Protein AF-0000000071819256 (afdb_homodimer)

Secondary structure (DSSP, 8-state):
--HHHHHHHHHHHHHHHHHHHHHHHHHHHHTTTT--HHHHHHHHT--HHHHHHH-SSHHHHHHHHHHHHHHHHHHHHH--TT--HHHHHHHHHHHHH----TTSHHHHHHHHHHHHHHHHHHGGGT-HHHHHHHHHHHHHHHHHHHHHHHHHHHTTSB-S--HHHHHHHHHHHHHHHHHHHHH-S---HHHHHHHHHHHHHHHTB-/--HHHHHHHHHHHHHHHHHHHHHHHHHHHHTTTT--HHHHHHHHT--HHHHHHH-SSHHHHHHHHHHHHHHHHHHHHH--TT--HHHHHHHHHHHHH----TTSTHHHHHHHHHHHHHHHHHGGGT-HHHHHHHHHHHHHHHHHHHHHHHHHHHTTSB-S--HHHHHHHHHHHHHHHHHHHHH-S---HHHHHHHHHHHHHHHTB-

Sequence (412 aa):
MTYFSDSADSDRHQTQQAILEATHQILLESGYNGISISQIADRVGISKSVIYHYYDDKESLLAEFLDVAHERFLEQIFGQEETTPRDELEHFLTLFITIPPVGCESETELTQLAKTYVELRTQSISNPDYRAIFTDSEEDIKRRLTETIEAGIDQGEFKPVNPERTSEHIITFVDGVLFRQATTESIDSELLHSEIQEHLADRIYRMTYFSDSADSDRHQTQQAILEATHQILLESGYNGISISQIADRVGISKSVIYHYYDDKESLLAEFLDVAHERFLEQIFGQEETTPRDELEHFLTLFITIPPVGCESETELTQLAKTYVELRTQSISNPDYRAIFTDSEEDIKRRLTETIEAGIDQGEFKPVNPERTSEHIITFVDGVLFRQATTESIDSELLHSEIQEHLADRIYR

Solvent-accessible surface area (backbone atoms only — not comparable to full-atom values): 21592 Å² total; per-residue (Å²): 127,68,71,63,53,56,52,47,50,47,48,49,48,48,51,50,49,44,50,45,51,37,46,53,53,41,33,60,72,48,25,73,90,56,54,49,64,64,60,37,19,60,70,65,70,50,54,58,67,59,52,49,73,76,23,91,44,71,64,56,45,50,50,52,42,50,53,52,51,49,53,52,51,49,41,68,41,69,57,56,79,92,60,51,41,65,51,35,52,49,47,49,48,41,72,68,59,60,59,45,65,100,75,51,80,61,27,56,52,50,48,35,46,33,33,34,49,50,53,56,45,54,47,14,58,82,29,67,69,51,17,52,51,50,24,50,51,50,51,51,51,38,51,54,45,21,51,34,44,46,49,18,32,75,71,59,51,26,42,91,60,61,35,63,61,52,28,52,50,52,52,29,34,51,46,7,47,35,51,45,61,32,26,33,79,69,74,51,62,66,59,49,50,51,48,51,51,49,49,40,53,73,61,34,42,100,128,68,72,62,54,55,51,48,51,46,47,49,48,50,52,51,50,43,50,46,52,37,46,52,52,40,32,60,72,47,25,72,90,58,54,49,65,64,58,37,19,59,70,64,69,51,54,57,67,59,52,48,73,76,24,91,43,71,66,56,45,50,49,50,42,50,52,52,52,49,51,52,51,50,40,68,43,70,58,56,79,93,61,51,41,64,50,37,54,50,46,50,47,42,72,67,58,60,57,43,65,98,77,51,81,58,31,56,52,52,47,34,48,31,34,35,49,49,54,56,46,55,47,14,59,84,29,66,68,50,17,51,52,48,23,51,50,50,52,51,49,39,51,51,43,21,51,34,44,48,49,17,32,75,73,58,52,26,42,92,60,61,34,63,60,52,28,50,48,50,52,29,35,50,47,7,48,34,50,44,60,31,25,33,79,67,75,51,59,66,60,50,52,50,50,51,52,49,49,40,53,73,62,34,42,100

pLDDT: mean 83.54, std 14.22, range [31.22, 97.12]

Radius of gyration: 23.97 Å; Cα contacts (8 Å, |Δi|>4): 417; chains: 2; bounding box: 91×55×45 Å

Structure (mmCIF, N/CA/C/O backbone):
data_AF-0000000071819256-model_v1
#
loop_
_entity.id
_entity.type
_entity.pdbx_description
1 polymer 'TetR family transcription regulator'
#
loop_
_atom_site.group_PDB
_atom_site.id
_atom_site.type_symbol
_atom_site.label_atom_id
_atom_site.label_alt_id
_atom_site.label_comp_id
_atom_site.label_asym_id
_atom_site.label_entity_id
_atom_site.label_seq_id
_atom_site.pdbx_PDB_ins_code
_atom_site.Cartn_x
_atom_site.Cartn_y
_atom_site.Cartn_z
_atom_site.occupancy
_atom_site.B_iso_or_equiv
_atom_site.auth_seq_id
_atom_site.auth_comp_id
_atom_site.auth_asym_id
_atom_site.auth_atom_id
_atom_site.pdbx_PDB_model_num
ATOM 1 N N . MET A 1 1 ? 48.938 20.531 -6.504 1 31.22 1 MET A N 1
ATOM 2 C CA . MET A 1 1 ? 47.656 21.125 -6.207 1 31.22 1 MET A CA 1
ATOM 3 C C . MET A 1 1 ? 46.531 20.109 -6.363 1 31.22 1 MET A C 1
ATOM 5 O O . MET A 1 1 ? 45.344 20.453 -6.27 1 31.22 1 MET A O 1
ATOM 9 N N . THR A 1 2 ? 46.656 19.188 -7.176 1 42 2 THR A N 1
ATOM 10 C CA . THR A 1 2 ? 45.719 18.172 -7.617 1 42 2 THR A CA 1
ATOM 11 C C . THR A 1 2 ? 45.406 17.203 -6.477 1 42 2 THR A C 1
ATOM 13 O O . THR A 1 2 ? 44.438 16.453 -6.559 1 42 2 THR A O 1
ATOM 16 N N . TYR A 1 3 ? 46.25 16.922 -5.664 1 43.75 3 TYR A N 1
ATOM 17 C CA . TYR 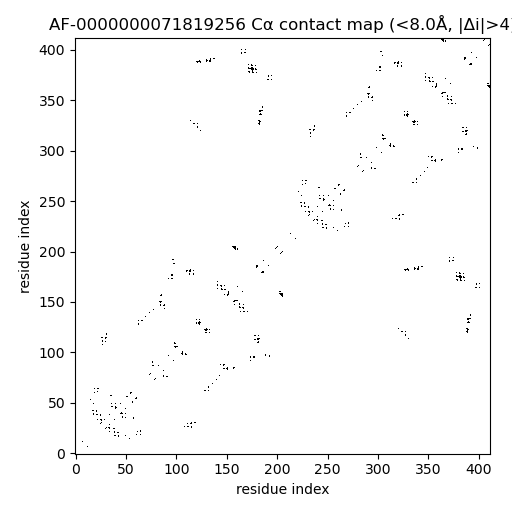A 1 3 ? 46.156 15.969 -4.566 1 43.75 3 TYR A CA 1
ATOM 18 C C . TYR A 1 3 ? 45.125 16.406 -3.543 1 43.75 3 TYR A C 1
ATOM 20 O O . TYR A 1 3 ? 44.719 15.617 -2.684 1 43.75 3 TYR A O 1
ATOM 28 N N . PHE A 1 4 ? 44.844 17.672 -3.258 1 42.81 4 PHE A N 1
ATOM 29 C CA . PHE A 1 4 ? 43.875 18.25 -2.334 1 42.81 4 PHE A CA 1
ATOM 30 C C . PHE A 1 4 ? 42.469 18.016 -2.828 1 42.81 4 PHE A C 1
ATOM 32 O O . PHE A 1 4 ? 41.5 18.078 -2.047 1 42.81 4 PHE A O 1
ATOM 39 N N . SER A 1 5 ? 42.281 17.859 -4.176 1 49.28 5 SER A N 1
ATOM 40 C CA . SER A 1 5 ? 41 17.656 -4.809 1 49.28 5 SER A CA 1
ATOM 41 C C . SER A 1 5 ? 40.406 16.297 -4.457 1 49.28 5 SER A C 1
ATOM 43 O O . SER A 1 5 ? 39.219 16.172 -4.215 1 49.28 5 SER A O 1
ATOM 45 N N . ASP A 1 6 ? 41.281 15.289 -4.434 1 51.25 6 ASP A N 1
ATOM 46 C CA . ASP A 1 6 ? 40.906 13.914 -4.129 1 51.25 6 ASP A CA 1
ATOM 47 C C . ASP A 1 6 ? 40.438 13.781 -2.684 1 51.25 6 ASP A C 1
ATOM 49 O O . ASP A 1 6 ? 39.5 13.047 -2.404 1 51.25 6 ASP A O 1
ATOM 53 N N . SER A 1 7 ? 41.156 14.461 -1.787 1 53.84 7 SER A N 1
ATOM 54 C CA . SER A 1 7 ? 40.812 14.391 -0.372 1 53.84 7 SER A CA 1
ATOM 55 C C . SER A 1 7 ? 39.469 15.07 -0.098 1 53.84 7 SER A C 1
ATOM 57 O O . SER A 1 7 ? 38.656 14.562 0.681 1 53.84 7 SER A O 1
ATOM 59 N N . ALA A 1 8 ? 39.312 16.172 -0.807 1 54.34 8 ALA A N 1
ATOM 60 C CA . ALA A 1 8 ? 38.062 16.906 -0.641 1 54.34 8 ALA A CA 1
ATOM 61 C C . ALA A 1 8 ? 36.906 16.094 -1.173 1 54.34 8 ALA A C 1
ATOM 63 O O . ALA A 1 8 ? 35.812 16.062 -0.567 1 54.34 8 ALA A O 1
ATOM 64 N N . ASP A 1 9 ? 37.25 15.555 -2.318 1 67.44 9 ASP A N 1
ATOM 65 C CA . ASP A 1 9 ? 36.219 14.695 -2.896 1 67.44 9 ASP A CA 1
ATOM 66 C C . ASP A 1 9 ? 35.938 13.5 -1.99 1 67.44 9 ASP A C 1
ATOM 68 O O . ASP A 1 9 ? 34.781 13.117 -1.813 1 67.44 9 ASP A O 1
ATOM 72 N N . SER A 1 10 ? 37.031 13.055 -1.428 1 71.38 10 SER A N 1
ATOM 73 C CA . SER A 1 10 ? 36.906 11.938 -0.51 1 71.38 10 SER A CA 1
ATOM 74 C C . SER A 1 10 ? 36.156 12.352 0.763 1 71.38 10 SER A C 1
ATOM 76 O O . SER A 1 10 ? 35.281 11.641 1.242 1 71.38 10 SER A O 1
ATOM 78 N N . ASP A 1 11 ? 36.531 13.531 1.216 1 73.38 11 ASP A N 1
ATOM 79 C CA . ASP A 1 11 ? 35.875 14.047 2.41 1 73.38 11 ASP A CA 1
ATOM 80 C C . ASP A 1 11 ? 34.406 14.328 2.146 1 73.38 11 ASP A C 1
ATOM 82 O O . ASP A 1 11 ? 33.562 14.07 2.998 1 73.38 11 ASP A O 1
ATOM 86 N N . ARG A 1 12 ? 34.25 14.891 0.971 1 81.69 12 ARG A N 1
ATOM 87 C CA . ARG A 1 12 ? 32.875 15.18 0.595 1 81.69 12 ARG A CA 1
ATOM 88 C C . ARG A 1 12 ? 32.062 13.898 0.532 1 81.69 12 ARG A C 1
ATOM 90 O O . ARG A 1 12 ? 30.922 13.859 1.008 1 81.69 12 ARG A O 1
ATOM 97 N N . HIS A 1 13 ? 32.719 12.969 0.005 1 85 13 HIS A N 1
ATOM 98 C CA . HIS A 1 13 ? 32.031 11.688 -0.121 1 85 13 HIS A CA 1
ATOM 99 C C . HIS A 1 13 ? 31.781 11.055 1.246 1 85 13 HIS A C 1
ATOM 101 O O . HIS A 1 13 ? 30.719 10.477 1.479 1 85 13 HIS A O 1
ATOM 107 N N . GLN A 1 14 ? 32.625 11.242 2.125 1 88.81 14 GLN A N 1
ATOM 108 C CA . GLN A 1 14 ? 32.5 10.688 3.467 1 88.81 14 GLN A CA 1
ATOM 109 C C . GLN A 1 14 ? 31.375 11.391 4.234 1 88.81 14 GLN A C 1
ATOM 111 O O . GLN A 1 14 ? 30.609 10.742 4.949 1 88.81 14 GLN A O 1
ATOM 116 N N . THR A 1 15 ? 31.359 12.719 4.09 1 91.81 15 THR A N 1
ATOM 117 C CA . THR A 1 15 ? 30.312 13.484 4.766 1 91.81 15 THR A CA 1
ATOM 118 C C . THR A 1 15 ? 28.938 13.117 4.211 1 91.81 15 THR A C 1
ATOM 120 O O . THR A 1 15 ? 27.984 12.945 4.969 1 91.81 15 THR A O 1
ATOM 123 N N . GLN A 1 16 ? 28.922 13 2.953 1 92.81 16 GLN A N 1
ATOM 124 C CA . GLN A 1 16 ? 27.672 12.625 2.307 1 92.81 16 GLN A CA 1
ATOM 125 C C . GLN A 1 16 ? 27.188 11.258 2.777 1 92.81 16 GLN A C 1
ATOM 127 O O . GLN A 1 16 ? 26 11.07 3.053 1 92.81 16 GLN A O 1
ATOM 132 N N . GLN A 1 17 ? 28.094 10.352 2.867 1 92.62 17 GLN A N 1
ATOM 133 C CA . GLN A 1 17 ? 27.766 9.016 3.348 1 92.62 17 GLN A CA 1
ATOM 134 C C . GLN A 1 17 ? 27.297 9.055 4.797 1 92.62 17 GLN A C 1
ATOM 136 O O . GLN A 1 17 ? 26.359 8.344 5.168 1 92.62 17 GLN A O 1
ATOM 141 N N . ALA A 1 18 ? 27.922 9.852 5.562 1 94.38 18 ALA A N 1
ATOM 142 C CA . ALA A 1 18 ? 27.531 9.992 6.961 1 94.38 18 ALA A CA 1
ATOM 143 C C . ALA A 1 18 ? 26.109 10.555 7.082 1 94.38 18 ALA A C 1
ATOM 145 O O . ALA A 1 18 ? 25.344 10.133 7.941 1 94.38 18 ALA A O 1
ATOM 146 N N . ILE A 1 19 ? 25.812 11.461 6.227 1 95.56 19 ILE A N 1
ATOM 147 C CA . ILE A 1 19 ? 24.484 12.078 6.215 1 95.56 19 ILE A CA 1
ATOM 148 C C . ILE A 1 19 ? 23.438 11.023 5.863 1 95.56 19 ILE A C 1
ATOM 150 O O . ILE A 1 19 ? 22.406 10.914 6.535 1 95.56 19 ILE A O 1
ATOM 154 N N . LEU A 1 20 ? 23.734 10.242 4.906 1 93.88 20 LEU A N 1
ATOM 155 C CA . LEU A 1 20 ? 22.781 9.227 4.457 1 93.88 20 LEU A CA 1
ATOM 156 C C . LEU A 1 20 ? 22.609 8.148 5.516 1 93.88 20 LEU A C 1
ATOM 158 O O . LEU A 1 20 ? 21.5 7.66 5.734 1 93.88 20 LEU A O 1
ATOM 162 N N . GLU A 1 21 ? 23.641 7.781 6.172 1 92.5 21 GLU A N 1
ATOM 163 C CA . GLU A 1 21 ? 23.562 6.785 7.238 1 92.5 21 GLU A CA 1
ATOM 164 C C . GLU A 1 21 ? 22.75 7.305 8.414 1 92.5 21 GLU A C 1
ATOM 166 O O . GLU A 1 21 ? 21.938 6.574 8.984 1 92.5 21 GLU A O 1
ATOM 171 N N . ALA A 1 22 ? 23 8.531 8.742 1 94.44 22 ALA A N 1
ATOM 172 C CA . ALA A 1 22 ? 22.203 9.156 9.812 1 94.44 22 ALA A CA 1
ATOM 173 C C . ALA A 1 22 ? 20.734 9.227 9.438 1 94.44 22 ALA A C 1
ATOM 175 O O . ALA A 1 22 ? 19.859 9.008 10.281 1 94.44 22 ALA A O 1
ATOM 176 N N . THR A 1 23 ? 20.469 9.562 8.227 1 92.94 23 THR A N 1
ATOM 177 C CA . THR A 1 23 ? 19.094 9.602 7.727 1 92.94 23 THR A CA 1
ATOM 178 C C . THR A 1 23 ? 18.422 8.25 7.895 1 92.94 23 THR A C 1
ATOM 180 O O . THR A 1 23 ? 17.297 8.172 8.391 1 92.94 23 THR A O 1
ATOM 183 N N . HIS A 1 24 ? 19.125 7.25 7.551 1 87.75 24 HIS A N 1
ATOM 184 C CA . HIS A 1 24 ? 18.625 5.891 7.695 1 87.75 24 HIS A CA 1
ATOM 185 C C . HIS A 1 24 ? 18.25 5.594 9.148 1 87.75 24 HIS A C 1
ATOM 187 O O . HIS A 1 24 ? 17.156 5.102 9.422 1 87.75 24 HIS A O 1
ATOM 193 N N . GLN A 1 25 ? 19.109 5.883 10.016 1 88.38 25 GLN A N 1
ATOM 194 C CA . GLN A 1 25 ? 18.922 5.59 11.438 1 88.38 25 GLN A CA 1
ATOM 195 C C . GLN A 1 25 ? 17.734 6.379 12 1 88.38 25 GLN A C 1
ATOM 197 O O . GLN A 1 25 ? 16.922 5.832 12.75 1 88.38 25 GLN A O 1
ATOM 202 N N . ILE A 1 26 ? 17.672 7.598 11.656 1 90.5 26 ILE A N 1
ATOM 203 C CA . ILE A 1 26 ? 16.625 8.453 12.188 1 90.5 26 ILE A CA 1
ATOM 204 C C . ILE A 1 26 ? 15.266 7.992 11.656 1 90.5 26 ILE A C 1
ATOM 206 O O . ILE A 1 26 ? 14.281 7.961 12.391 1 90.5 26 ILE A O 1
ATOM 210 N N . LEU A 1 27 ? 15.211 7.602 10.406 1 86.38 27 LEU A N 1
ATOM 211 C CA . LEU A 1 27 ? 13.969 7.102 9.828 1 86.38 27 LEU A CA 1
ATOM 212 C C . LEU A 1 27 ? 13.516 5.828 10.531 1 86.38 27 LEU A C 1
ATOM 214 O O . LEU A 1 27 ? 12.312 5.633 10.758 1 86.38 27 LEU A O 1
ATOM 218 N N . LEU A 1 28 ? 14.477 5.031 10.914 1 81.06 28 LEU A N 1
ATOM 219 C CA . LEU A 1 28 ? 14.156 3.801 11.633 1 81.06 28 LEU A CA 1
ATOM 220 C C . LEU A 1 28 ? 13.648 4.105 13.039 1 81.06 28 LEU A C 1
ATOM 222 O O . LEU A 1 28 ? 12.797 3.387 13.562 1 81.06 28 LEU A O 1
ATOM 226 N N . GLU A 1 29 ? 14.188 5.191 13.555 1 83.62 29 GLU A N 1
ATOM 227 C CA . GLU A 1 29 ? 13.875 5.523 14.945 1 83.62 29 GLU A CA 1
ATOM 228 C C . GLU A 1 29 ? 12.594 6.344 15.047 1 83.62 29 GLU A C 1
ATOM 230 O O . GLU A 1 29 ? 11.773 6.117 15.93 1 83.62 29 GLU A O 1
ATOM 235 N N . SER A 1 30 ? 12.445 7.348 14.094 1 83.31 30 SER A N 1
ATOM 236 C CA . SER A 1 30 ? 11.406 8.352 14.297 1 83.31 30 SER A CA 1
ATOM 237 C C . SER A 1 30 ? 10.422 8.375 13.141 1 83.31 30 SER A C 1
ATOM 239 O O . SER A 1 30 ? 9.391 9.047 13.203 1 83.31 30 SER A O 1
ATOM 241 N N . GLY A 1 31 ? 10.727 7.609 12.133 1 81.56 31 GLY A N 1
ATOM 242 C CA . GLY A 1 31 ? 9.836 7.59 10.984 1 81.56 31 GLY A CA 1
ATOM 243 C C . GLY A 1 31 ? 9.945 8.828 10.117 1 81.56 31 GLY A C 1
ATOM 244 O O . GLY A 1 31 ? 10.82 9.664 10.336 1 81.56 31 GLY A O 1
ATOM 245 N N . TYR A 1 32 ? 9.086 8.922 9.102 1 83.25 32 TYR A N 1
ATOM 246 C CA . TYR A 1 32 ? 9.125 10 8.117 1 83.25 32 TYR A CA 1
ATOM 247 C C . TYR A 1 32 ? 8.703 11.32 8.734 1 83.25 32 TYR A C 1
ATOM 249 O O . TYR A 1 32 ? 9.297 12.367 8.461 1 83.25 32 TYR A O 1
ATOM 257 N N . ASN A 1 33 ? 7.656 11.219 9.508 1 80.06 33 ASN A N 1
ATOM 258 C CA . ASN A 1 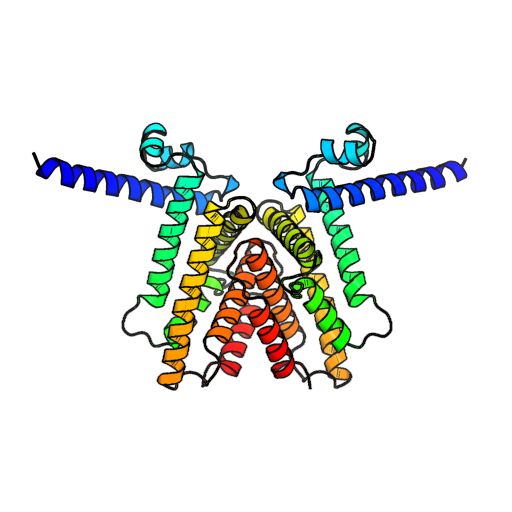33 ? 7.125 12.445 10.086 1 80.06 33 ASN A CA 1
ATOM 259 C C . ASN A 1 33 ? 8.039 12.984 11.18 1 80.06 33 ASN A C 1
ATOM 261 O O . ASN A 1 33 ? 7.969 14.164 11.531 1 80.06 33 ASN A O 1
ATOM 265 N N . GLY A 1 34 ? 8.945 12.203 11.633 1 84 34 GLY A N 1
ATOM 266 C CA . GLY A 1 34 ? 9.773 12.578 12.766 1 84 34 GLY A CA 1
ATOM 267 C C . GLY A 1 34 ? 11.164 13.039 12.367 1 84 34 GLY A C 1
ATOM 268 O O . GLY A 1 34 ? 11.938 13.508 13.203 1 84 34 GLY A O 1
ATOM 269 N N . ILE A 1 35 ? 11.406 12.922 11.117 1 89.81 35 ILE A N 1
ATOM 270 C CA . ILE A 1 35 ? 12.766 13.227 10.703 1 89.81 35 ILE A CA 1
ATOM 271 C C . ILE A 1 35 ? 12.875 14.711 10.359 1 89.81 35 ILE A C 1
ATOM 273 O O . ILE A 1 35 ? 11.945 15.305 9.812 1 89.81 35 ILE A O 1
ATOM 277 N N . SER A 1 36 ? 14.055 15.344 10.734 1 93.75 36 SER A N 1
ATOM 278 C CA . SER A 1 36 ? 14.352 16.734 10.391 1 93.75 36 SER A CA 1
ATOM 279 C C . SER A 1 36 ? 15.82 16.906 10.047 1 93.75 36 SER A C 1
ATOM 281 O O . SER A 1 36 ? 16.672 16.109 10.438 1 93.75 36 SER A O 1
ATOM 283 N N . ILE A 1 37 ? 16.047 17.984 9.336 1 95.06 37 ILE A N 1
ATOM 284 C CA . ILE A 1 37 ? 17.422 18.328 8.977 1 95.06 37 ILE A CA 1
ATOM 285 C C . ILE A 1 37 ? 18.234 18.562 10.242 1 95.06 37 ILE A C 1
ATOM 287 O O . ILE A 1 37 ? 19.406 18.156 10.312 1 95.06 37 ILE A O 1
ATOM 291 N N . SER A 1 38 ? 17.609 19.156 11.219 1 95.5 38 SER A N 1
ATOM 292 C CA . SER A 1 38 ? 18.297 19.422 12.477 1 95.5 38 SER A CA 1
ATOM 293 C C . SER A 1 38 ? 18.734 18.141 13.164 1 95.5 38 SER A C 1
ATOM 295 O O . SER A 1 38 ? 19.859 18.031 13.648 1 95.5 38 SER A O 1
ATOM 297 N N . GLN A 1 39 ? 17.906 17.188 13.242 1 95.44 39 GLN A N 1
ATOM 298 C CA . GLN A 1 39 ? 18.219 15.898 13.852 1 95.44 39 GLN A CA 1
ATOM 299 C C . GLN A 1 39 ? 19.375 15.219 13.125 1 95.44 39 GLN A C 1
ATOM 301 O O . GLN A 1 39 ? 20.266 14.641 13.766 1 95.44 39 GLN A O 1
ATOM 306 N N . ILE A 1 40 ? 19.328 15.266 11.797 1 96.19 40 ILE A N 1
ATOM 307 C CA . ILE A 1 40 ? 20.359 14.633 10.992 1 96.19 40 ILE A CA 1
ATOM 308 C C . ILE A 1 40 ? 21.703 15.328 11.234 1 96.19 40 ILE A C 1
ATOM 310 O O . ILE A 1 40 ? 22.719 14.664 11.461 1 96.19 40 ILE A O 1
ATOM 314 N N . ALA A 1 41 ? 21.688 16.656 11.195 1 96.94 41 ALA A N 1
ATOM 315 C CA . ALA A 1 41 ? 22.891 17.438 11.438 1 96.94 41 ALA A CA 1
ATOM 316 C C . ALA A 1 41 ? 23.5 17.094 12.797 1 96.94 41 ALA A C 1
ATOM 318 O O . ALA A 1 41 ? 24.703 16.859 12.906 1 96.94 41 ALA A O 1
ATOM 319 N N . ASP A 1 42 ? 22.688 17 13.805 1 96.81 42 ASP A N 1
ATOM 320 C CA . ASP A 1 42 ? 23.125 16.688 15.164 1 96.81 42 ASP A CA 1
ATOM 321 C C . ASP A 1 42 ? 23.734 15.297 15.234 1 96.81 42 ASP A C 1
ATOM 323 O O . ASP A 1 42 ? 24.766 15.102 15.883 1 96.81 42 ASP A O 1
ATOM 327 N N . ARG A 1 43 ? 23.125 14.398 14.602 1 95.38 43 ARG A N 1
ATOM 328 C CA . ARG A 1 43 ? 23.594 13.016 14.641 1 95.38 43 ARG A CA 1
ATOM 329 C C . ARG A 1 43 ? 24.969 12.891 13.984 1 95.38 43 ARG A C 1
ATOM 331 O O . ARG A 1 43 ? 25.797 12.109 14.438 1 95.38 43 ARG A O 1
ATOM 338 N N . VAL A 1 44 ? 25.172 13.57 12.906 1 95.75 44 VAL A N 1
ATOM 339 C CA . VAL A 1 44 ? 26.438 13.5 12.164 1 95.75 44 VAL A CA 1
ATOM 340 C C . VAL A 1 44 ? 27.484 14.359 12.867 1 95.75 44 VAL A C 1
ATOM 342 O O . VAL A 1 44 ? 28.688 14.102 12.734 1 95.75 44 VAL A O 1
ATOM 345 N N . GLY A 1 45 ? 27.047 15.375 13.586 1 96.69 45 GLY A N 1
ATOM 346 C CA . GLY A 1 45 ? 27.969 16.297 14.234 1 96.69 45 GLY A CA 1
ATOM 347 C C . GLY A 1 45 ? 28.391 17.453 13.336 1 96.69 45 GLY A C 1
ATOM 348 O O . GLY A 1 45 ? 29.547 17.859 13.352 1 96.69 45 GLY A O 1
ATOM 349 N N . ILE A 1 46 ? 27.469 17.906 12.523 1 96.12 46 ILE A N 1
ATOM 350 C CA . ILE A 1 46 ? 27.734 19.016 11.625 1 96.12 46 ILE A CA 1
ATOM 351 C C . ILE A 1 46 ? 26.609 20.047 11.75 1 96.12 46 ILE A C 1
ATOM 353 O O . ILE A 1 46 ? 25.625 19.828 12.453 1 96.12 46 ILE A O 1
ATOM 357 N N . SER A 1 47 ? 26.797 21.188 11.125 1 95.25 47 SER A N 1
ATOM 358 C CA . SER A 1 47 ? 25.766 22.219 11.133 1 95.25 47 SER A CA 1
ATOM 359 C C . SER A 1 47 ? 24.719 21.969 10.055 1 95.25 47 SER A C 1
ATOM 361 O O . SER A 1 47 ? 25 21.281 9.062 1 95.25 47 SER A O 1
ATOM 363 N N . LYS A 1 48 ? 23.562 22.562 10.188 1 95.5 48 LYS A N 1
ATOM 364 C CA . LYS A 1 48 ? 22.516 22.484 9.172 1 95.5 48 LYS A CA 1
ATOM 365 C C . LYS A 1 48 ? 23 23.062 7.844 1 95.5 48 LYS A C 1
ATOM 367 O O . LYS A 1 48 ? 22.641 22.562 6.777 1 95.5 48 LYS A O 1
ATOM 372 N N . SER A 1 49 ? 23.844 24.094 7.973 1 94.81 49 SER A N 1
ATOM 373 C CA . SER A 1 49 ? 24.328 24.766 6.773 1 94.81 49 SER A CA 1
ATOM 374 C C . SER A 1 49 ? 25.141 23.828 5.898 1 94.81 49 SER A C 1
ATOM 376 O O . SER A 1 49 ? 25.094 23.922 4.668 1 94.81 49 SER A O 1
ATOM 378 N N . VAL A 1 50 ? 25.844 23.016 6.504 1 94.44 50 VAL A N 1
ATOM 379 C CA . VAL A 1 50 ? 26.656 22.047 5.766 1 94.44 50 VAL A CA 1
ATOM 380 C C . VAL A 1 50 ? 25.75 21.078 5.012 1 94.44 50 VAL A C 1
ATOM 382 O O . VAL A 1 50 ? 26.031 20.734 3.863 1 94.44 50 VAL A O 1
ATOM 385 N N . ILE A 1 51 ? 24.609 20.594 5.68 1 95.19 51 ILE A N 1
ATOM 386 C CA . ILE A 1 51 ? 23.688 19.688 5.012 1 95.19 51 ILE A CA 1
ATOM 387 C C . ILE A 1 51 ? 23.094 20.375 3.783 1 95.19 51 ILE A C 1
ATOM 389 O O . ILE A 1 51 ? 22.938 19.75 2.73 1 95.19 51 ILE A O 1
ATOM 393 N N . TYR A 1 52 ? 22.953 21.672 3.922 1 94.44 52 TYR A N 1
ATOM 394 C CA . TYR A 1 52 ? 22.312 22.422 2.842 1 94.44 52 TYR A CA 1
ATOM 395 C C . TYR A 1 52 ? 23.297 22.672 1.704 1 94.44 52 TYR A C 1
ATOM 397 O O . TYR A 1 52 ? 22.891 23.031 0.598 1 94.44 52 TYR A O 1
ATOM 405 N N . HIS A 1 53 ? 24.578 22.5 1.969 1 94.06 53 HIS A N 1
ATOM 406 C CA . HIS A 1 53 ? 25.562 22.516 0.892 1 94.06 53 HIS A CA 1
ATOM 407 C C . HIS A 1 53 ? 25.406 21.297 -0.016 1 94.06 53 HIS A C 1
ATOM 409 O O . HIS A 1 53 ? 25.75 21.344 -1.2 1 94.06 53 HIS A O 1
ATOM 415 N N . TYR A 1 54 ? 24.859 20.281 0.601 1 93 54 TYR A N 1
ATOM 416 C CA . TYR A 1 54 ? 24.703 19.031 -0.145 1 93 54 TYR A CA 1
ATOM 417 C C . TYR A 1 54 ? 23.297 18.906 -0.715 1 93 54 TYR A C 1
ATOM 419 O O . TYR A 1 54 ? 23.109 18.344 -1.797 1 93 54 TYR A O 1
ATOM 427 N N . TYR A 1 55 ? 22.328 19.344 0.063 1 95.06 55 TYR A N 1
ATOM 428 C CA . TYR A 1 55 ? 20.922 19.156 -0.297 1 95.06 55 TYR A CA 1
ATOM 429 C C . TYR A 1 55 ? 20.141 20.453 -0.132 1 95.06 55 TYR A C 1
ATOM 431 O O . TYR A 1 55 ? 20.25 21.125 0.894 1 95.06 55 TYR A O 1
ATOM 439 N N . ASP A 1 56 ? 19.281 20.734 -1.1 1 92.31 56 ASP A N 1
ATOM 440 C CA . ASP A 1 56 ? 18.5 21.969 -1.079 1 92.31 56 ASP A CA 1
ATOM 441 C C . ASP A 1 56 ? 17.438 21.922 0.01 1 92.31 56 ASP A C 1
ATOM 443 O O . ASP A 1 56 ? 17.062 22.969 0.555 1 92.31 56 ASP A O 1
ATOM 447 N N . ASP A 1 57 ? 16.938 20.781 0.222 1 92.25 57 ASP A N 1
ATOM 448 C CA . ASP A 1 57 ? 15.859 20.609 1.189 1 92.25 57 ASP A CA 1
ATOM 449 C C . ASP A 1 57 ? 15.773 19.156 1.663 1 92.25 57 ASP A C 1
ATOM 451 O O . ASP A 1 57 ? 16.547 18.312 1.223 1 92.25 57 ASP A O 1
ATOM 455 N N . LYS A 1 58 ? 14.922 18.922 2.592 1 91.5 58 LYS A N 1
ATOM 456 C CA . LYS A 1 58 ? 14.727 17.594 3.168 1 91.5 58 LYS A CA 1
ATOM 457 C C . LYS A 1 58 ? 14.312 16.594 2.1 1 91.5 58 LYS A C 1
ATOM 459 O O . LYS A 1 58 ? 14.789 15.461 2.09 1 91.5 58 LYS A O 1
ATOM 464 N N . GLU A 1 59 ? 13.539 17.016 1.146 1 89.88 59 GLU A N 1
ATOM 465 C CA . GLU A 1 59 ? 13.016 16.125 0.109 1 89.88 59 GLU A CA 1
ATOM 466 C C . GLU A 1 59 ? 14.125 15.641 -0.82 1 89.88 59 GLU A C 1
ATOM 468 O O . GLU A 1 59 ? 14.156 14.469 -1.206 1 89.88 59 GLU A O 1
ATOM 473 N N . SER A 1 60 ? 15 16.562 -1.161 1 92.31 60 SER A N 1
ATOM 474 C CA . SER A 1 60 ? 16.109 16.188 -2.031 1 92.31 60 SER A CA 1
ATOM 475 C C . SER A 1 60 ? 17.031 15.188 -1.339 1 92.31 60 SER A C 1
ATOM 477 O O . SER A 1 60 ? 17.547 14.266 -1.976 1 92.31 60 SER A O 1
ATOM 479 N N . LEU A 1 61 ? 17.266 15.383 -0.033 1 94.12 61 LEU A N 1
ATOM 480 C CA . LEU A 1 61 ? 18.062 14.445 0.753 1 94.12 61 LEU A CA 1
ATOM 481 C C . LEU A 1 61 ? 17.391 13.078 0.808 1 94.12 61 LEU A C 1
ATOM 483 O O . LEU A 1 61 ? 18.031 12.055 0.57 1 94.12 61 LEU A O 1
ATOM 487 N N . LEU A 1 62 ? 16.094 13.078 1.053 1 91.75 62 LEU A N 1
ATOM 488 C CA . LEU A 1 62 ? 15.367 11.828 1.176 1 91.75 62 LEU A CA 1
ATOM 489 C C . LEU A 1 62 ? 15.281 11.109 -0.168 1 91.75 62 LEU A C 1
ATOM 491 O O . LEU A 1 62 ? 15.297 9.875 -0.223 1 91.75 62 LEU A O 1
ATOM 495 N N . ALA A 1 63 ? 15.227 11.852 -1.229 1 90.12 63 ALA A N 1
ATOM 496 C CA . ALA A 1 63 ? 15.242 11.258 -2.562 1 90.12 63 ALA A CA 1
ATOM 497 C C . ALA A 1 63 ? 16.547 10.508 -2.816 1 90.12 63 ALA A C 1
ATOM 499 O O . ALA A 1 63 ? 16.531 9.375 -3.301 1 90.12 63 ALA A O 1
ATOM 500 N N . GLU A 1 64 ? 17.609 11.164 -2.49 1 90.12 64 GLU A N 1
ATOM 501 C CA . GLU A 1 64 ? 18.891 10.5 -2.664 1 90.12 64 GLU A CA 1
ATOM 502 C C . GLU A 1 64 ? 19.016 9.281 -1.749 1 90.12 64 GLU A C 1
ATOM 504 O O . GLU A 1 64 ? 19.547 8.242 -2.152 1 90.12 64 GLU A O 1
ATOM 509 N N . PHE A 1 65 ? 18.531 9.461 -0.542 1 90.81 65 PHE A N 1
ATOM 510 C CA . PHE A 1 65 ? 18.531 8.344 0.389 1 90.81 65 PHE A CA 1
ATOM 511 C C . PHE A 1 65 ? 17.781 7.156 -0.202 1 90.81 65 PHE A C 1
ATOM 513 O O . PHE A 1 65 ? 18.25 6.023 -0.152 1 90.81 65 PHE A O 1
ATOM 520 N N . LEU A 1 66 ? 16.641 7.352 -0.771 1 87.19 66 LEU A N 1
ATOM 521 C CA . LEU A 1 66 ? 15.812 6.305 -1.365 1 87.19 66 LEU A CA 1
ATOM 522 C C . LEU A 1 66 ? 16.547 5.629 -2.521 1 87.19 66 LEU A C 1
ATOM 524 O O . LEU A 1 66 ? 16.484 4.406 -2.662 1 87.19 66 LEU A O 1
ATOM 528 N N . ASP A 1 67 ? 17.203 6.434 -3.299 1 85.94 67 ASP A N 1
ATOM 529 C CA . ASP A 1 67 ? 17.938 5.895 -4.438 1 85.94 67 ASP A CA 1
ATOM 530 C C . ASP A 1 67 ? 19.062 4.969 -3.975 1 85.94 67 ASP A C 1
ATOM 532 O O . ASP A 1 67 ? 19.203 3.861 -4.492 1 85.94 67 ASP A O 1
ATOM 536 N N . VAL A 1 68 ? 19.766 5.43 -2.986 1 85.06 68 VAL A N 1
ATOM 537 C CA . VAL A 1 68 ? 20.891 4.656 -2.465 1 85.06 68 VAL A CA 1
ATOM 538 C C . VAL A 1 68 ? 20.375 3.387 -1.792 1 85.06 68 VAL A C 1
ATOM 540 O O . VAL A 1 68 ? 20.938 2.305 -1.979 1 85.06 68 VAL A O 1
ATOM 543 N N . ALA A 1 69 ? 19.328 3.531 -1.006 1 82.38 69 ALA A N 1
ATOM 544 C CA . ALA A 1 69 ? 18.734 2.383 -0.33 1 82.38 69 ALA A CA 1
ATOM 545 C C . ALA A 1 69 ? 18.234 1.354 -1.338 1 82.38 69 ALA A C 1
ATOM 547 O O . ALA A 1 69 ? 18.406 0.149 -1.144 1 82.38 69 ALA A O 1
ATOM 548 N N . HIS A 1 70 ? 17.625 1.794 -2.395 1 82.31 70 HIS A N 1
ATOM 549 C CA . HIS A 1 70 ? 17.125 0.934 -3.463 1 82.31 70 HIS A CA 1
ATOM 550 C C . HIS A 1 70 ? 18.266 0.158 -4.121 1 82.31 70 HIS A C 1
ATOM 552 O O . HIS A 1 70 ? 18.156 -1.054 -4.32 1 82.31 70 HIS A O 1
ATOM 558 N N . GLU A 1 71 ? 19.281 0.876 -4.438 1 83 71 GLU A N 1
ATOM 559 C CA . GLU A 1 71 ? 20.422 0.238 -5.09 1 83 71 GLU A CA 1
ATOM 560 C C . GLU A 1 71 ? 21.047 -0.824 -4.191 1 83 71 GLU A C 1
ATOM 562 O O . GLU A 1 71 ? 21.422 -1.902 -4.66 1 83 71 GLU A O 1
ATOM 567 N N . ARG A 1 72 ? 21.172 -0.462 -2.973 1 79.44 72 ARG A N 1
ATOM 568 C CA . ARG A 1 72 ? 21.734 -1.412 -2.016 1 79.44 72 ARG A CA 1
ATOM 569 C C . ARG A 1 72 ? 20.844 -2.643 -1.885 1 79.44 72 ARG A C 1
ATOM 571 O O . ARG A 1 72 ? 21.344 -3.768 -1.795 1 79.44 72 ARG A O 1
ATOM 578 N N . PHE A 1 73 ? 19.609 -2.418 -1.841 1 75.56 73 PHE A N 1
ATOM 579 C CA . PHE A 1 73 ? 18.641 -3.494 -1.756 1 75.56 73 PHE A CA 1
ATOM 580 C C . PHE A 1 73 ? 18.75 -4.426 -2.957 1 75.56 73 PHE A C 1
ATOM 582 O O . PHE A 1 73 ? 18.828 -5.645 -2.797 1 75.56 73 PHE A O 1
ATOM 589 N N . LEU A 1 74 ? 18.781 -3.896 -4.145 1 80.81 74 LEU A N 1
ATOM 590 C CA . LEU A 1 74 ? 18.891 -4.691 -5.363 1 80.81 74 LEU A CA 1
ATOM 591 C C . LEU A 1 74 ? 20.188 -5.492 -5.371 1 80.81 74 LEU A C 1
ATOM 593 O O . LEU A 1 74 ? 20.203 -6.66 -5.77 1 80.81 74 LEU A O 1
ATOM 597 N N . GLU A 1 75 ? 21.172 -4.824 -4.902 1 80.88 75 GLU A N 1
ATOM 598 C CA . GLU A 1 75 ? 22.469 -5.492 -4.879 1 80.88 75 GLU A CA 1
ATOM 599 C C . GLU A 1 75 ? 22.469 -6.676 -3.916 1 80.88 75 GLU A C 1
ATOM 601 O O . GLU A 1 75 ? 23.078 -7.707 -4.188 1 80.88 75 GLU A O 1
ATOM 606 N N . GLN A 1 76 ? 21.812 -6.523 -2.855 1 76.69 76 GLN A N 1
ATOM 607 C CA . GLN A 1 76 ? 21.734 -7.582 -1.853 1 76.69 76 GLN A CA 1
ATOM 608 C C . GLN A 1 76 ? 20.969 -8.789 -2.385 1 76.69 76 GLN A C 1
ATOM 610 O O . GLN A 1 76 ? 21.297 -9.93 -2.047 1 76.69 76 GLN A O 1
ATOM 615 N N . ILE A 1 77 ? 20.047 -8.562 -3.201 1 77.44 77 ILE A N 1
ATOM 616 C CA . ILE A 1 77 ? 19.188 -9.633 -3.684 1 77.44 77 ILE A CA 1
ATOM 617 C C . ILE A 1 77 ? 19.766 -10.242 -4.953 1 77.44 77 ILE A C 1
ATOM 619 O O . ILE A 1 77 ? 19.875 -11.469 -5.07 1 77.44 77 ILE A O 1
ATOM 623 N N . PHE A 1 78 ? 20.188 -9.43 -5.859 1 81.25 78 PHE A N 1
ATOM 624 C CA . PHE A 1 78 ? 20.469 -9.891 -7.211 1 81.25 78 PHE A CA 1
ATOM 625 C C . PHE A 1 78 ? 21.969 -9.852 -7.492 1 81.25 78 PHE A C 1
ATOM 627 O O . PHE A 1 78 ? 22.422 -10.305 -8.539 1 81.25 78 PHE A O 1
ATOM 634 N N . GLY A 1 79 ? 22.688 -9.266 -6.586 1 77.12 79 GLY A N 1
ATOM 635 C CA . GLY A 1 79 ? 24.109 -9.062 -6.844 1 77.12 79 GLY A CA 1
ATOM 636 C C . GLY A 1 79 ? 24.969 -10.203 -6.359 1 77.12 79 GLY A C 1
ATOM 637 O O . GLY A 1 79 ? 26.188 -10.188 -6.539 1 77.12 79 GLY A O 1
ATOM 638 N N . GLN A 1 80 ? 24.312 -11.156 -5.695 1 78.19 80 GLN A N 1
ATOM 639 C CA . GLN A 1 80 ? 25.109 -12.258 -5.16 1 78.19 80 GLN A CA 1
ATOM 640 C C . GLN A 1 80 ? 25.562 -13.203 -6.27 1 78.19 80 GLN A C 1
ATOM 642 O O . GLN A 1 80 ? 24.797 -13.492 -7.195 1 78.19 80 GLN A O 1
ATOM 647 N N . GLU A 1 81 ? 26.844 -13.484 -6.07 1 75.62 81 GLU A N 1
ATOM 648 C CA . GLU A 1 81 ? 27.422 -14.43 -7.027 1 75.62 81 GLU A CA 1
ATOM 649 C C . GLU A 1 81 ? 27.016 -15.859 -6.695 1 75.62 81 GLU A C 1
ATOM 651 O O . GLU A 1 81 ? 26.797 -16.203 -5.531 1 75.62 81 GLU A O 1
ATOM 656 N N . GLU A 1 82 ? 26.812 -16.688 -7.695 1 79.44 82 GLU A N 1
ATOM 657 C CA . GLU A 1 82 ? 26.609 -18.141 -7.598 1 79.44 82 GLU A CA 1
ATOM 658 C C . GLU A 1 82 ? 25.266 -18.469 -6.98 1 79.44 82 GLU A C 1
ATOM 660 O O . GLU A 1 82 ? 25.156 -19.375 -6.145 1 79.44 82 GLU A O 1
ATOM 665 N N . THR A 1 83 ? 24.344 -17.688 -7.188 1 86.25 83 THR A N 1
ATOM 666 C CA . THR A 1 83 ? 22.984 -18.031 -6.742 1 86.25 83 THR A CA 1
ATOM 667 C C . THR A 1 83 ? 22.156 -18.562 -7.902 1 86.25 83 THR A C 1
ATOM 669 O O . THR A 1 83 ? 22.406 -18.219 -9.062 1 86.25 83 THR A O 1
ATOM 672 N N . THR A 1 84 ? 21.391 -19.547 -7.578 1 92.38 84 THR A N 1
ATOM 673 C CA . THR A 1 84 ? 20.438 -20.031 -8.57 1 92.38 84 THR A CA 1
ATOM 674 C C . THR A 1 84 ? 19.266 -19.062 -8.703 1 92.38 84 THR A C 1
ATOM 676 O O . THR A 1 84 ? 19.031 -18.234 -7.816 1 92.38 84 THR A O 1
ATOM 679 N N . PRO A 1 85 ? 18.562 -19.125 -9.805 1 93.62 85 PRO A N 1
ATOM 680 C CA . PRO A 1 85 ? 17.359 -18.312 -9.938 1 93.62 85 PRO A CA 1
ATOM 681 C C . PRO A 1 85 ? 16.375 -18.531 -8.789 1 93.62 85 PRO A C 1
ATOM 683 O O . PRO A 1 85 ? 15.742 -17.578 -8.32 1 93.62 85 PRO A O 1
ATOM 686 N N . ARG A 1 86 ? 16.297 -19.734 -8.352 1 91.94 86 ARG A N 1
ATOM 687 C CA . ARG A 1 86 ? 15.414 -20.031 -7.23 1 91.94 86 ARG A CA 1
ATOM 688 C C . ARG A 1 86 ? 15.891 -19.344 -5.961 1 91.94 86 ARG A C 1
ATOM 690 O O . ARG A 1 86 ? 15.086 -18.781 -5.207 1 91.94 86 ARG A O 1
ATOM 697 N N . ASP A 1 87 ? 17.141 -19.344 -5.746 1 88.94 87 ASP A N 1
ATOM 698 C CA . ASP A 1 87 ? 17.703 -18.641 -4.602 1 88.94 87 ASP A CA 1
ATOM 699 C C . ASP A 1 87 ? 17.375 -17.156 -4.66 1 88.94 87 ASP A C 1
ATOM 701 O O . ASP A 1 87 ? 17.016 -16.547 -3.645 1 88.94 87 ASP A O 1
ATOM 705 N N . GLU A 1 88 ? 17.562 -16.609 -5.797 1 89.31 88 GLU A N 1
ATOM 706 C CA . GLU A 1 88 ? 17.312 -15.188 -5.977 1 89.31 88 GLU A CA 1
ATOM 707 C C . GLU A 1 88 ? 15.852 -14.852 -5.684 1 89.31 88 GLU A C 1
ATOM 709 O O . GLU A 1 88 ? 15.562 -13.875 -4.984 1 89.31 88 GLU A O 1
ATOM 714 N N . LEU A 1 89 ? 14.945 -15.641 -6.238 1 90.06 89 LEU A N 1
ATOM 715 C CA . LEU A 1 89 ? 13.523 -15.422 -6.023 1 90.06 89 LEU A CA 1
ATOM 716 C C . LEU A 1 89 ? 13.164 -15.555 -4.547 1 90.06 89 LEU A C 1
ATOM 718 O O . LEU A 1 89 ? 12.422 -14.734 -4.004 1 90.06 89 LEU A O 1
ATOM 722 N N . GLU A 1 90 ? 13.719 -16.516 -3.887 1 85.56 90 GLU A N 1
ATOM 723 C CA . GLU A 1 90 ? 13.461 -16.75 -2.467 1 85.56 90 GLU A CA 1
ATOM 724 C C . GLU A 1 90 ? 14.047 -15.625 -1.614 1 85.56 90 GLU A C 1
ATOM 726 O O . GLU A 1 90 ? 13.438 -15.203 -0.628 1 85.56 90 GLU A O 1
ATOM 731 N N . HIS A 1 91 ? 15.211 -15.18 -1.98 1 82.31 91 HIS A N 1
ATOM 732 C CA . HIS A 1 91 ? 15.82 -14.055 -1.272 1 82.31 91 HIS A CA 1
ATOM 733 C C . HIS A 1 91 ? 14.961 -12.805 -1.39 1 82.31 91 HIS A C 1
ATOM 735 O O . HIS A 1 91 ? 14.773 -12.078 -0.41 1 82.31 91 HIS A O 1
ATOM 741 N N . PHE A 1 92 ? 14.453 -12.57 -2.547 1 85.44 92 PHE A N 1
ATOM 742 C CA . PHE A 1 92 ? 13.586 -11.43 -2.779 1 85.44 92 PHE A CA 1
ATOM 743 C C . PHE A 1 92 ? 12.336 -11.508 -1.906 1 85.44 92 PHE A C 1
ATOM 745 O O . PHE A 1 92 ? 11.984 -10.539 -1.23 1 85.44 92 PHE A O 1
ATOM 752 N N . LEU A 1 93 ? 11.75 -12.625 -1.898 1 82.94 93 LEU A N 1
ATOM 753 C CA . LEU A 1 93 ? 10.492 -12.797 -1.174 1 82.94 93 LEU A CA 1
ATOM 754 C C . LEU A 1 93 ? 10.727 -12.734 0.333 1 82.94 93 LEU A C 1
ATOM 756 O O . LEU A 1 93 ? 9.898 -12.188 1.069 1 82.94 93 LEU A O 1
ATOM 760 N N . THR A 1 94 ? 11.789 -13.297 0.818 1 73.88 94 THR A N 1
ATOM 761 C CA . THR A 1 94 ? 12.094 -13.336 2.244 1 73.88 94 THR A CA 1
ATOM 762 C C . THR A 1 94 ? 12.367 -11.93 2.781 1 73.88 94 THR A C 1
ATOM 764 O O . THR A 1 94 ? 12.023 -11.625 3.922 1 73.88 94 THR A O 1
ATOM 767 N N . LEU A 1 95 ? 12.969 -11.102 2.016 1 68.5 95 LEU A N 1
ATOM 768 C CA . LEU A 1 95 ? 13.305 -9.758 2.459 1 68.5 95 LEU A CA 1
ATOM 769 C C . LEU A 1 95 ? 12.047 -8.922 2.652 1 68.5 95 LEU A C 1
ATOM 771 O O . LEU A 1 95 ? 12 -8.047 3.527 1 68.5 95 LEU A O 1
ATOM 775 N N . PHE A 1 96 ? 11.07 -9.18 1.939 1 67 96 PHE A N 1
ATOM 776 C CA . PHE A 1 96 ? 9.891 -8.336 2.004 1 67 96 PHE A CA 1
ATOM 777 C C . PHE A 1 96 ? 8.805 -8.984 2.859 1 67 96 PHE A C 1
ATOM 779 O O . PHE A 1 96 ? 7.977 -8.289 3.451 1 67 96 PHE A O 1
ATOM 786 N N . ILE A 1 97 ? 8.727 -10.312 2.777 1 60.59 97 ILE A N 1
ATOM 787 C CA . ILE A 1 97 ? 7.609 -11 3.41 1 60.59 97 ILE A CA 1
ATOM 788 C C . ILE A 1 97 ? 8.031 -11.523 4.777 1 60.59 97 ILE A C 1
ATOM 790 O O . ILE A 1 97 ? 7.207 -11.664 5.684 1 60.59 97 ILE A O 1
ATOM 794 N N . THR A 1 98 ? 9.32 -12.117 4.977 1 51.59 98 THR A N 1
ATOM 795 C CA . THR A 1 98 ? 9.703 -12.781 6.219 1 51.59 98 THR A CA 1
ATOM 796 C C . THR A 1 98 ? 9.531 -11.836 7.406 1 51.59 98 THR A C 1
ATOM 798 O O . THR A 1 98 ? 10.258 -10.852 7.535 1 51.59 98 THR A O 1
ATOM 801 N N . ILE A 1 99 ? 8.219 -11.555 7.805 1 46.97 99 ILE A N 1
ATOM 802 C CA . ILE A 1 99 ? 7.887 -11.234 9.188 1 46.97 99 ILE A CA 1
ATOM 803 C C . ILE A 1 99 ? 8.742 -12.07 10.133 1 46.97 99 ILE A C 1
ATOM 805 O O . ILE A 1 99 ? 8.68 -13.305 10.109 1 46.97 99 ILE A O 1
ATOM 809 N N . PRO A 1 100 ? 9.789 -11.469 10.656 1 42.47 100 PRO A N 1
ATOM 810 C CA . PRO A 1 100 ? 10.453 -12.359 11.617 1 42.47 100 PRO A CA 1
ATOM 811 C C . PRO A 1 100 ? 9.461 -13.164 12.453 1 42.47 100 PRO A C 1
ATOM 813 O O . PRO A 1 100 ? 8.328 -12.727 12.672 1 42.47 100 PRO A O 1
ATOM 816 N N . PRO A 1 101 ? 9.602 -14.375 12.766 1 37.75 101 PRO A N 1
ATOM 817 C CA . PRO A 1 101 ? 8.836 -15 13.844 1 37.75 101 PRO A CA 1
ATOM 818 C C . PRO A 1 101 ? 8.594 -14.055 15.023 1 37.75 101 PRO A C 1
ATOM 820 O O . PRO A 1 101 ? 9.383 -13.133 15.25 1 37.75 101 PRO A O 1
ATOM 823 N N . VAL A 1 102 ? 7.316 -13.875 15.578 1 37.62 102 VAL A N 1
ATOM 824 C CA . VAL A 1 102 ? 6.723 -13.164 16.703 1 37.62 102 VAL A CA 1
ATOM 825 C C . VAL A 1 102 ? 7.781 -12.93 17.781 1 37.62 102 VAL A C 1
ATOM 827 O O . VAL A 1 102 ? 7.613 -12.07 18.656 1 37.62 102 VAL A O 1
ATOM 830 N N . GLY A 1 103 ? 9.078 -13.312 17.75 1 35.53 103 GLY A N 1
ATOM 831 C CA . GLY A 1 103 ? 10.008 -13.211 18.875 1 35.53 103 GLY A CA 1
ATOM 832 C C . GLY A 1 103 ? 11.211 -12.344 18.562 1 35.53 103 GLY A C 1
ATOM 833 O O . GLY A 1 103 ? 12.086 -12.164 19.406 1 35.53 103 GLY A O 1
ATOM 834 N N . CYS A 1 104 ? 11.883 -12.289 17.422 1 38.34 104 CYS A N 1
ATOM 835 C CA . CYS A 1 104 ? 13.234 -11.75 17.312 1 38.34 104 CYS A CA 1
ATOM 836 C C . CYS A 1 104 ? 13.195 -10.242 17.094 1 38.34 104 CYS A C 1
ATOM 838 O O . CYS A 1 104 ? 12.258 -9.727 16.484 1 38.34 104 CYS A O 1
ATOM 840 N N . GLU A 1 105 ? 14.141 -9.438 17.672 1 46.38 105 GLU A N 1
ATOM 841 C CA . GLU A 1 105 ? 14.594 -8.055 17.531 1 46.38 105 GLU A CA 1
ATOM 842 C C . GLU A 1 105 ? 14.484 -7.586 16.078 1 46.38 105 GLU A C 1
ATOM 844 O O . GLU A 1 105 ? 14.148 -6.426 15.828 1 46.38 105 GLU A O 1
ATOM 849 N N . SER A 1 106 ? 14.578 -8.484 15.031 1 54.31 106 SER A N 1
ATOM 850 C CA . SER A 1 106 ? 14.633 -8.312 13.586 1 54.31 106 SER A CA 1
ATOM 851 C C . SER A 1 106 ? 13.258 -8.016 13.008 1 54.31 106 SER A C 1
ATOM 853 O O . SER A 1 106 ? 13.125 -7.207 12.086 1 54.31 106 SER A O 1
ATOM 855 N N . GLU A 1 107 ? 12.18 -8.328 13.734 1 56.25 107 GLU A N 1
ATOM 856 C CA . GLU A 1 107 ? 10.82 -8.062 13.289 1 56.25 107 GLU A CA 1
ATOM 857 C C . GLU A 1 107 ? 10.469 -6.578 13.422 1 56.25 107 GLU A C 1
ATOM 859 O O . GLU A 1 107 ? 9.828 -6.004 12.539 1 56.25 107 GLU A O 1
ATOM 864 N N . THR A 1 108 ? 11.078 -6.207 14.5 1 62 108 THR A N 1
ATOM 865 C CA . THR A 1 108 ? 10.789 -4.809 14.789 1 62 108 THR A CA 1
ATOM 866 C C . THR A 1 108 ? 11.43 -3.896 13.75 1 62 108 THR A C 1
ATOM 868 O O . THR A 1 108 ? 10.805 -2.941 13.281 1 62 108 THR A O 1
ATOM 871 N N . GLU A 1 109 ? 12.617 -4.355 13.367 1 66.12 109 GLU A N 1
ATOM 872 C CA . GLU A 1 109 ? 13.312 -3.508 12.406 1 66.12 109 GLU A CA 1
ATOM 873 C C . GLU A 1 109 ? 12.648 -3.576 11.031 1 66.12 109 GLU A C 1
ATOM 875 O O . GLU A 1 109 ? 12.484 -2.555 10.359 1 66.12 109 GLU A O 1
ATOM 880 N N . LEU A 1 110 ? 12.219 -4.758 10.734 1 66.31 110 LEU A N 1
ATOM 881 C CA . LEU A 1 110 ? 11.594 -4.949 9.43 1 66.31 110 LEU A CA 1
ATOM 882 C C . LEU A 1 110 ? 10.242 -4.238 9.359 1 66.31 110 LEU A C 1
ATOM 884 O O . LEU A 1 110 ? 9.906 -3.629 8.344 1 66.31 110 LEU A O 1
ATOM 888 N N . THR A 1 111 ? 9.578 -4.324 10.484 1 72.38 111 THR A N 1
ATOM 889 C CA . THR A 1 111 ? 8.281 -3.652 10.555 1 72.38 111 THR A CA 1
ATOM 890 C C . THR A 1 111 ? 8.453 -2.141 10.445 1 72.38 111 THR A C 1
ATOM 892 O O . THR A 1 111 ? 7.691 -1.472 9.75 1 72.38 111 THR A O 1
ATOM 895 N N . GLN A 1 112 ? 9.492 -1.703 11.078 1 76.25 112 GLN A N 1
ATOM 896 C CA . GLN A 1 112 ? 9.742 -0.267 11.039 1 76.25 112 GLN A CA 1
ATOM 897 C C . GLN A 1 112 ? 10.172 0.173 9.641 1 76.25 112 GLN A C 1
ATOM 899 O O . GLN A 1 112 ? 9.797 1.25 9.18 1 76.25 112 GLN A O 1
ATOM 904 N N . LEU A 1 113 ? 10.945 -0.681 9.062 1 72.56 113 LEU A N 1
ATOM 905 C CA . LEU A 1 113 ? 11.383 -0.371 7.703 1 72.56 113 LEU A CA 1
ATOM 906 C C . LEU A 1 113 ? 10.211 -0.37 6.734 1 72.56 113 LEU A C 1
ATOM 908 O O . LEU A 1 113 ? 10.125 0.487 5.852 1 72.56 113 LEU A O 1
ATOM 912 N N . ALA A 1 114 ? 9.297 -1.312 6.941 1 77.88 114 ALA A N 1
ATOM 913 C CA . ALA A 1 114 ? 8.102 -1.359 6.105 1 77.88 114 ALA A CA 1
ATOM 914 C C . ALA A 1 114 ? 7.254 -0.103 6.289 1 77.88 114 ALA A C 1
ATOM 916 O O . ALA A 1 114 ? 6.773 0.478 5.312 1 77.88 114 ALA A O 1
ATOM 917 N N . LYS A 1 115 ? 7.133 0.302 7.504 1 85.62 115 LYS A N 1
ATOM 918 C CA . LYS A 1 115 ? 6.367 1.507 7.805 1 85.62 115 LYS A CA 1
ATOM 919 C C . LYS A 1 115 ? 6.984 2.732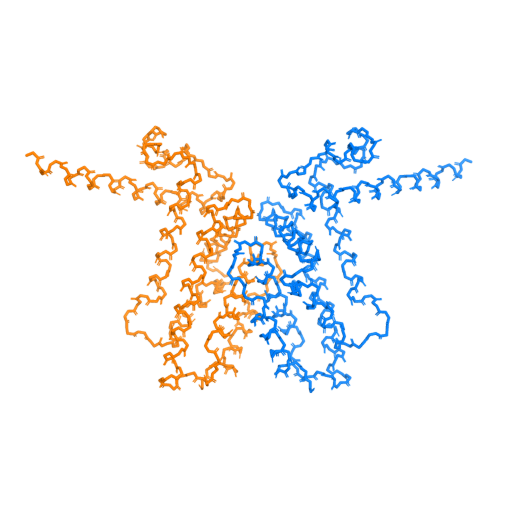 7.141 1 85.62 115 LYS A C 1
ATOM 921 O O . LYS A 1 115 ? 6.281 3.516 6.496 1 85.62 115 LYS A O 1
ATOM 926 N N . THR A 1 116 ? 8.289 2.818 7.297 1 83.88 116 THR A N 1
ATOM 927 C CA . THR A 1 116 ? 8.992 3.953 6.715 1 83.88 116 THR A CA 1
ATOM 928 C C . THR A 1 116 ? 8.883 3.934 5.191 1 83.88 116 THR A C 1
ATOM 930 O O . THR A 1 116 ? 8.648 4.969 4.566 1 83.88 116 THR A O 1
ATOM 933 N N . TYR A 1 117 ? 9.047 2.777 4.656 1 85.12 117 TYR A N 1
ATOM 934 C CA . TYR A 1 117 ? 8.953 2.609 3.211 1 85.12 117 TYR A CA 1
ATOM 935 C C . TYR A 1 117 ? 7.578 3.031 2.701 1 85.12 117 TYR A C 1
ATOM 937 O O . TYR A 1 117 ? 7.473 3.797 1.739 1 85.12 117 TYR A O 1
ATOM 945 N N . VAL A 1 118 ? 6.543 2.58 3.309 1 91.44 118 VAL A N 1
ATOM 946 C CA . VAL A 1 118 ? 5.172 2.873 2.895 1 91.44 118 VAL A CA 1
ATOM 947 C C . VAL A 1 118 ? 4.891 4.363 3.053 1 91.44 118 VAL A C 1
ATOM 949 O O . VAL A 1 118 ? 4.277 4.984 2.182 1 91.44 118 VAL A O 1
ATOM 952 N N . GLU A 1 119 ? 5.379 4.93 4.094 1 90.25 119 GLU A N 1
ATOM 953 C CA . GLU A 1 119 ? 5.195 6.363 4.312 1 90.25 119 GLU A CA 1
ATOM 954 C C . GLU A 1 119 ? 5.891 7.18 3.227 1 90.25 119 GLU A C 1
ATOM 956 O O . GLU A 1 119 ? 5.301 8.109 2.672 1 90.25 119 GLU A O 1
ATOM 961 N N . LEU A 1 120 ? 7.09 6.832 2.975 1 89.19 120 LEU A N 1
ATOM 962 C CA . LEU A 1 120 ? 7.848 7.559 1.96 1 89.19 120 LEU A CA 1
ATOM 963 C C . LEU A 1 120 ? 7.219 7.379 0.582 1 89.19 120 LEU A C 1
ATOM 965 O O . LEU A 1 120 ? 7.082 8.344 -0.172 1 89.19 120 LEU A O 1
ATOM 969 N N . ARG A 1 121 ? 6.855 6.18 0.292 1 92.5 121 ARG A N 1
ATOM 970 C CA . ARG A 1 121 ? 6.273 5.91 -1.02 1 92.5 121 ARG A CA 1
ATOM 971 C C . ARG A 1 121 ? 4.949 6.645 -1.196 1 92.5 121 ARG A C 1
ATOM 973 O O . ARG A 1 121 ? 4.637 7.117 -2.293 1 92.5 121 ARG A O 1
ATOM 980 N N . THR A 1 122 ? 4.227 6.738 -0.176 1 93.5 122 THR A N 1
ATOM 981 C CA . THR A 1 122 ? 2.943 7.426 -0.253 1 93.5 122 THR A CA 1
ATOM 982 C C . THR A 1 122 ? 3.139 8.906 -0.579 1 93.5 122 THR A C 1
ATOM 984 O O . THR A 1 122 ? 2.252 9.539 -1.15 1 93.5 122 THR A O 1
ATOM 987 N N . GLN A 1 123 ? 4.332 9.461 -0.274 1 89.56 123 GLN A N 1
ATOM 988 C CA . GLN A 1 123 ? 4.613 10.844 -0.641 1 89.56 123 GLN A CA 1
ATOM 989 C C . GLN A 1 123 ? 4.613 11.023 -2.156 1 89.56 123 GLN A C 1
ATOM 991 O O . GLN A 1 123 ? 4.43 12.133 -2.656 1 89.56 123 GLN A O 1
ATOM 996 N N . SER A 1 124 ? 4.812 9.977 -2.873 1 92.62 124 SER A N 1
ATOM 997 C CA . SER A 1 124 ? 4.855 10.023 -4.332 1 92.62 124 SER A CA 1
ATOM 998 C C . SER A 1 124 ? 3.52 10.477 -4.91 1 92.62 124 SER A C 1
ATOM 1000 O O . SER A 1 124 ? 3.451 10.906 -6.062 1 92.62 124 SER A O 1
ATOM 1002 N N . ILE A 1 125 ? 2.482 10.328 -4.164 1 89.94 125 ILE A N 1
ATOM 1003 C CA . ILE A 1 125 ? 1.153 10.719 -4.621 1 89.94 125 ILE A CA 1
ATOM 1004 C C . ILE A 1 125 ? 1.132 12.211 -4.941 1 89.94 125 ILE A C 1
ATOM 1006 O O . ILE A 1 125 ? 0.518 12.633 -5.926 1 89.94 125 ILE A O 1
ATOM 1010 N N . SER A 1 126 ? 1.842 13.008 -4.148 1 87.5 126 SER A N 1
ATOM 1011 C CA . SER A 1 126 ? 1.79 14.453 -4.336 1 87.5 126 SER A CA 1
ATOM 1012 C C . SER A 1 126 ? 3.16 15.008 -4.711 1 87.5 126 SER A C 1
ATOM 1014 O O . SER A 1 126 ? 3.311 16.219 -4.914 1 87.5 126 SER A O 1
ATOM 1016 N N . ASN A 1 127 ? 4.172 14.172 -4.762 1 89.94 127 ASN A N 1
ATOM 1017 C CA . ASN A 1 127 ? 5.531 14.586 -5.09 1 89.94 127 ASN A CA 1
ATOM 1018 C C . ASN A 1 127 ? 6.051 13.891 -6.34 1 89.94 127 ASN A C 1
ATOM 1020 O O . ASN A 1 127 ? 6.418 12.711 -6.293 1 89.94 127 ASN A O 1
ATOM 1024 N N . PRO A 1 128 ? 6.133 14.586 -7.414 1 90.19 128 PRO A N 1
ATOM 1025 C CA . PRO A 1 128 ? 6.52 13.961 -8.68 1 90.19 128 PRO A CA 1
ATOM 1026 C C . PRO A 1 128 ? 7.93 13.383 -8.648 1 90.19 128 PRO A C 1
ATOM 1028 O O . PRO A 1 128 ? 8.211 12.391 -9.328 1 90.19 128 PRO A O 1
ATOM 1031 N N . ASP A 1 129 ? 8.797 14 -7.867 1 88.56 129 ASP A N 1
ATOM 1032 C CA . ASP A 1 129 ? 10.156 13.477 -7.773 1 88.56 129 ASP A CA 1
ATOM 1033 C C . ASP A 1 129 ? 10.172 12.102 -7.109 1 88.56 129 ASP A C 1
ATOM 1035 O O . ASP A 1 129 ? 10.836 11.18 -7.594 1 88.56 129 ASP A O 1
ATOM 1039 N N . TYR A 1 130 ? 9.445 11.977 -6.055 1 90.69 130 TYR A N 1
ATOM 1040 C CA . TYR A 1 130 ? 9.312 10.68 -5.398 1 90.69 130 TYR A CA 1
ATOM 1041 C C . TYR A 1 130 ? 8.641 9.664 -6.316 1 90.69 130 TYR A C 1
ATOM 1043 O O . TYR A 1 130 ? 9.039 8.5 -6.363 1 90.69 130 TYR A O 1
ATOM 1051 N N . ARG A 1 131 ? 7.66 10.133 -7.023 1 92.69 131 ARG A N 1
ATOM 1052 C CA . ARG A 1 131 ? 6.953 9.242 -7.934 1 92.69 131 ARG A CA 1
ATOM 1053 C C . ARG A 1 131 ? 7.895 8.68 -8.992 1 92.69 131 ARG A C 1
ATOM 1055 O O . ARG A 1 131 ? 7.848 7.484 -9.297 1 92.69 131 ARG A O 1
ATOM 1062 N N . ALA A 1 132 ? 8.727 9.516 -9.531 1 92.44 132 ALA A N 1
ATOM 1063 C CA . ALA A 1 132 ? 9.695 9.078 -10.531 1 92.44 132 ALA A CA 1
ATOM 1064 C C . ALA A 1 132 ? 10.656 8.055 -9.945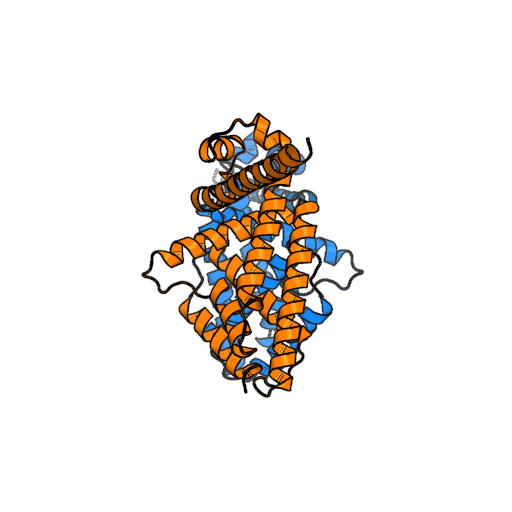 1 92.44 132 ALA A C 1
ATOM 1066 O O . ALA A 1 132 ? 10.961 7.043 -10.586 1 92.44 132 ALA A O 1
ATOM 1067 N N . ILE A 1 133 ? 11.078 8.289 -8.742 1 90.62 133 ILE A N 1
ATOM 1068 C CA . ILE A 1 133 ? 12.039 7.41 -8.086 1 90.62 133 ILE A CA 1
ATOM 1069 C C . ILE A 1 133 ? 11.414 6.035 -7.855 1 90.62 133 ILE A C 1
ATOM 1071 O O . ILE A 1 133 ? 12.008 5.008 -8.195 1 90.62 133 ILE A O 1
ATOM 1075 N N . PHE A 1 134 ? 10.234 5.98 -7.367 1 93.5 134 PHE A N 1
ATOM 1076 C CA . PHE A 1 134 ? 9.594 4.707 -7.059 1 93.5 134 PHE A CA 1
ATOM 1077 C C . PHE A 1 134 ? 9.156 3.994 -8.336 1 93.5 134 PHE A C 1
ATOM 1079 O O . PHE A 1 134 ? 9.18 2.764 -8.406 1 93.5 134 PHE A O 1
ATOM 1086 N N . THR A 1 135 ? 8.766 4.766 -9.328 1 94.12 135 THR A N 1
ATOM 1087 C CA . THR A 1 135 ? 8.445 4.168 -10.617 1 94.12 135 THR A CA 1
ATOM 1088 C C . THR A 1 135 ? 9.672 3.48 -11.211 1 94.12 135 THR A C 1
ATOM 1090 O O . THR A 1 135 ? 9.602 2.311 -11.602 1 94.12 135 THR A O 1
ATOM 1093 N N . ASP A 1 136 ? 10.742 4.199 -11.188 1 92.38 136 ASP A N 1
ATOM 1094 C CA . ASP A 1 136 ? 11.984 3.658 -11.727 1 92.38 136 ASP A CA 1
ATOM 1095 C C . ASP A 1 136 ? 12.445 2.443 -10.93 1 92.38 136 ASP A C 1
ATOM 1097 O O . ASP A 1 136 ? 12.914 1.456 -11.508 1 92.38 136 ASP A O 1
ATOM 1101 N N . SER A 1 137 ? 12.375 2.572 -9.648 1 91 137 SER A N 1
ATOM 1102 C CA . SER A 1 137 ? 12.773 1.479 -8.766 1 91 137 SER A CA 1
ATOM 1103 C C . SER A 1 137 ? 11.953 0.221 -9.047 1 91 137 SER A C 1
ATOM 1105 O O . SER A 1 137 ? 12.508 -0.877 -9.141 1 91 137 SER A O 1
ATOM 1107 N N . GLU A 1 138 ? 10.688 0.335 -9.164 1 92.38 138 GLU A N 1
ATOM 1108 C CA . GLU A 1 138 ? 9.82 -0.81 -9.422 1 92.38 138 GLU A CA 1
ATOM 1109 C C . GLU A 1 138 ? 10.109 -1.424 -10.789 1 92.38 138 GLU A C 1
ATOM 1111 O O . GLU A 1 138 ? 10.094 -2.646 -10.945 1 92.38 138 GLU A O 1
ATOM 1116 N N . GLU A 1 139 ? 10.312 -0.573 -11.758 1 93 139 GLU A N 1
ATOM 1117 C CA . GLU A 1 139 ? 10.648 -1.062 -13.094 1 93 139 GLU A CA 1
ATOM 1118 C C . GLU A 1 139 ? 11.945 -1.86 -13.078 1 93 139 GLU A C 1
ATOM 1120 O O . GLU A 1 139 ? 12.062 -2.889 -13.75 1 93 139 GLU A O 1
ATOM 1125 N N . ASP A 1 140 ? 12.891 -1.371 -12.336 1 92.62 140 ASP A N 1
ATOM 1126 C CA . ASP A 1 140 ? 14.164 -2.082 -12.203 1 92.62 140 ASP A CA 1
ATOM 1127 C C . ASP A 1 140 ? 13.961 -3.445 -11.547 1 92.62 140 ASP A C 1
ATOM 1129 O O . ASP A 1 140 ? 14.539 -4.441 -11.977 1 92.62 140 ASP A O 1
ATOM 1133 N N . ILE A 1 141 ? 13.188 -3.461 -10.523 1 92.12 141 ILE A N 1
ATOM 1134 C CA . ILE A 1 141 ? 12.891 -4.707 -9.82 1 92.12 141 ILE A CA 1
ATOM 1135 C C . ILE A 1 141 ? 12.188 -5.676 -10.766 1 92.12 141 ILE A C 1
ATOM 1137 O O . ILE A 1 141 ? 12.531 -6.859 -10.82 1 92.12 141 ILE A O 1
ATOM 1141 N N . LYS A 1 142 ? 11.25 -5.16 -11.453 1 93 142 LYS A N 1
ATOM 1142 C CA . LYS A 1 142 ? 10.516 -6 -12.391 1 93 142 LYS A CA 1
ATOM 1143 C C . LYS A 1 142 ? 11.453 -6.602 -13.438 1 93 142 LYS A C 1
ATOM 1145 O O . LYS A 1 142 ? 11.344 -7.785 -13.766 1 93 142 LYS A O 1
ATOM 1150 N N . ARG A 1 143 ? 12.281 -5.781 -13.969 1 94.12 143 ARG A N 1
ATOM 1151 C CA . ARG A 1 143 ? 13.234 -6.246 -14.969 1 94.12 143 ARG A CA 1
ATOM 1152 C C . ARG A 1 143 ? 14.102 -7.367 -14.414 1 94.12 143 ARG A C 1
ATOM 1154 O O . ARG A 1 143 ? 14.273 -8.406 -15.055 1 94.12 143 ARG A O 1
ATOM 1161 N N . ARG A 1 144 ? 14.648 -7.18 -13.234 1 92.56 144 ARG A N 1
ATOM 1162 C CA . ARG A 1 144 ? 15.531 -8.164 -12.609 1 92.56 144 ARG A CA 1
ATOM 1163 C C . ARG A 1 144 ? 14.781 -9.461 -12.312 1 92.56 144 ARG A C 1
ATOM 1165 O O . ARG A 1 144 ? 15.305 -10.555 -12.539 1 92.56 144 ARG A O 1
ATOM 1172 N N . LEU A 1 145 ? 13.602 -9.352 -11.781 1 93.62 145 LEU A N 1
ATOM 1173 C CA . LEU A 1 145 ? 12.789 -10.523 -11.492 1 93.62 145 LEU A CA 1
ATOM 1174 C C . LEU A 1 145 ? 12.453 -11.289 -12.766 1 93.62 145 LEU A C 1
ATOM 1176 O O . LEU A 1 145 ? 12.469 -12.516 -12.781 1 93.62 145 LEU A O 1
ATOM 1180 N N . THR A 1 146 ? 12.117 -10.531 -13.805 1 94.94 146 THR A N 1
ATOM 1181 C CA . THR A 1 146 ? 11.812 -11.156 -15.086 1 94.94 146 THR A CA 1
ATOM 1182 C C . THR A 1 146 ? 13.008 -11.953 -15.602 1 94.94 146 THR A C 1
ATOM 1184 O O . THR A 1 146 ? 12.859 -13.086 -16.047 1 94.94 146 THR A O 1
ATOM 1187 N N . GLU A 1 147 ? 14.148 -11.367 -15.492 1 95.38 147 GLU A N 1
ATOM 1188 C CA . GLU A 1 147 ? 15.383 -12.039 -15.891 1 95.38 147 GLU A CA 1
ATOM 1189 C C . GLU A 1 147 ? 15.617 -13.297 -15.055 1 95.38 147 GLU A C 1
ATOM 1191 O O . GLU A 1 147 ? 16.047 -14.328 -15.586 1 95.38 147 GLU A O 1
ATOM 1196 N N . THR A 1 148 ? 15.391 -13.164 -13.773 1 94.5 148 THR A N 1
ATOM 1197 C CA . THR A 1 148 ? 15.547 -14.297 -12.867 1 94.5 148 THR A CA 1
ATOM 1198 C C . THR A 1 148 ? 14.602 -15.43 -13.25 1 94.5 148 THR A C 1
ATOM 1200 O O . THR A 1 148 ? 15.008 -16.594 -13.289 1 94.5 148 THR A O 1
ATOM 1203 N N . ILE A 1 149 ? 13.367 -15.141 -13.539 1 95.12 149 ILE A N 1
ATOM 1204 C CA . ILE A 1 149 ? 12.367 -16.141 -13.891 1 95.12 149 ILE A CA 1
ATOM 1205 C C . ILE A 1 149 ? 12.727 -16.781 -15.234 1 95.12 149 ILE A C 1
ATOM 1207 O O . ILE A 1 149 ? 12.625 -18 -15.391 1 95.12 149 ILE A O 1
ATOM 1211 N N . GLU A 1 150 ? 13.156 -15.969 -16.203 1 97.12 150 GLU A N 1
ATOM 1212 C CA . GLU A 1 150 ? 13.602 -16.484 -17.484 1 97.12 150 GLU A CA 1
ATOM 1213 C C . GLU A 1 150 ? 14.758 -17.469 -17.328 1 97.12 150 GLU A C 1
ATOM 1215 O O . GLU A 1 150 ? 14.75 -18.547 -17.922 1 97.12 150 GLU A O 1
ATOM 1220 N N . ALA A 1 151 ? 15.695 -17.062 -16.547 1 95.56 151 ALA A N 1
ATOM 1221 C CA . ALA A 1 151 ? 16.844 -17.938 -16.281 1 95.56 151 ALA A CA 1
ATOM 1222 C C . ALA A 1 151 ? 16.391 -19.234 -15.625 1 95.56 151 ALA A C 1
ATOM 1224 O O . ALA A 1 151 ? 16.906 -20.312 -15.945 1 95.56 151 ALA A O 1
ATOM 1225 N N . GLY A 1 152 ? 15.508 -19.125 -14.664 1 96.31 152 GLY A N 1
ATOM 1226 C CA . GLY A 1 152 ? 14.992 -20.312 -14 1 96.31 152 GLY A CA 1
ATOM 1227 C C . GLY A 1 152 ? 14.266 -21.25 -14.938 1 96.31 152 GLY A C 1
ATOM 1228 O O . GLY A 1 152 ? 14.336 -22.469 -14.781 1 96.31 152 GLY A O 1
ATOM 1229 N N . ILE A 1 153 ? 13.531 -20.703 -15.906 1 96.62 153 ILE A N 1
ATOM 1230 C CA . ILE A 1 153 ? 12.852 -21.516 -16.922 1 96.62 153 ILE A CA 1
ATOM 1231 C C . ILE A 1 153 ? 13.883 -22.203 -17.797 1 96.62 153 ILE A C 1
ATOM 1233 O O . ILE A 1 153 ? 13.805 -23.406 -18.031 1 96.62 153 ILE A O 1
ATOM 1237 N N . ASP A 1 154 ? 14.883 -21.453 -18.219 1 96.69 154 ASP A N 1
ATOM 1238 C CA . ASP A 1 154 ? 15.922 -21.969 -19.109 1 96.69 154 ASP A CA 1
ATOM 1239 C C . ASP A 1 154 ? 16.719 -23.094 -18.453 1 96.69 154 ASP A C 1
ATOM 1241 O O . ASP A 1 154 ? 17.125 -24.047 -19.109 1 96.69 154 ASP A O 1
ATOM 1245 N N . GLN A 1 155 ? 16.906 -22.984 -17.156 1 95.88 155 GLN A N 1
ATOM 1246 C CA . GLN A 1 155 ? 17.703 -23.953 -16.406 1 95.88 155 GLN A CA 1
ATOM 1247 C C . GLN A 1 155 ? 16.844 -25.125 -15.922 1 95.88 155 GLN A C 1
ATOM 1249 O O . GLN A 1 155 ? 17.359 -26.078 -15.336 1 95.88 155 GLN A O 1
ATOM 1254 N N . GLY A 1 156 ? 15.57 -24.969 -16.078 1 95.19 156 GLY A N 1
ATOM 1255 C CA . GLY A 1 156 ? 14.664 -26.062 -15.75 1 95.19 156 GLY A CA 1
ATOM 1256 C C . GLY A 1 156 ? 14.219 -26.047 -14.297 1 95.19 156 GLY A C 1
ATOM 1257 O O . GLY A 1 156 ? 13.625 -27.016 -13.812 1 95.19 156 GLY A O 1
ATOM 1258 N N . GLU A 1 157 ? 14.438 -24.953 -13.578 1 94.62 157 GLU A N 1
ATOM 1259 C CA . GLU A 1 157 ? 14.039 -24.812 -12.18 1 94.62 157 GLU A CA 1
ATOM 1260 C C . GLU A 1 157 ? 12.586 -24.375 -12.062 1 94.62 157 GLU A C 1
ATOM 1262 O O . GLU A 1 157 ? 11.922 -24.688 -11.07 1 94.62 157 GLU A O 1
ATOM 1267 N N . PHE A 1 158 ? 12.164 -23.672 -13.047 1 96.12 158 PHE A N 1
ATOM 1268 C CA . PHE A 1 158 ? 10.82 -23.109 -13 1 96.12 158 PHE A CA 1
ATOM 1269 C C . PHE A 1 158 ? 9.961 -23.656 -14.133 1 96.12 158 PHE A C 1
ATOM 1271 O O . PHE A 1 158 ? 10.484 -24.094 -15.164 1 96.12 158 PHE A O 1
ATOM 1278 N N . LYS A 1 159 ? 8.656 -23.719 -13.938 1 94.94 159 LYS A N 1
ATOM 1279 C CA . LYS A 1 159 ? 7.688 -24.031 -14.984 1 94.94 159 LYS A CA 1
ATOM 1280 C C . LYS A 1 159 ? 7.723 -22.984 -16.094 1 94.94 159 LYS A C 1
ATOM 1282 O O . LYS A 1 159 ? 8.195 -21.859 -15.883 1 94.94 159 LYS A O 1
ATOM 1287 N N . PRO A 1 160 ? 7.277 -23.297 -17.297 1 94.56 160 PRO A N 1
ATOM 1288 C CA . PRO A 1 160 ? 7.289 -22.344 -18.406 1 94.56 160 PRO A CA 1
ATOM 1289 C C . PRO A 1 160 ? 6.191 -21.297 -18.297 1 94.56 160 PRO A C 1
ATOM 1291 O O . PRO A 1 160 ? 5.324 -21.219 -19.172 1 94.56 160 PRO A O 1
ATOM 1294 N N . VAL A 1 161 ? 6.285 -20.5 -17.344 1 90.38 161 VAL A N 1
ATOM 1295 C CA . VAL A 1 161 ? 5.328 -19.422 -17.125 1 90.38 161 VAL A CA 1
ATOM 1296 C C . VAL A 1 161 ? 5.75 -18.188 -17.922 1 90.38 161 VAL A C 1
ATOM 1298 O O . VAL A 1 161 ? 6.863 -18.125 -18.453 1 90.38 161 VAL A O 1
ATOM 1301 N N . ASN A 1 162 ? 4.781 -17.25 -18.047 1 90.44 162 ASN A N 1
ATOM 1302 C CA . ASN A 1 162 ? 5.148 -15.953 -18.625 1 90.44 162 ASN A CA 1
ATOM 1303 C C . ASN A 1 162 ? 5.965 -15.125 -17.641 1 90.44 162 ASN A C 1
ATOM 1305 O O . ASN A 1 162 ? 5.453 -14.703 -16.594 1 90.44 162 ASN A O 1
ATOM 1309 N N . PRO A 1 163 ? 7.227 -14.875 -17.938 1 93.62 163 PRO A N 1
ATOM 1310 C CA . PRO A 1 163 ? 8.109 -14.234 -16.953 1 93.62 163 PRO A CA 1
ATOM 1311 C C . PRO A 1 163 ? 7.621 -12.844 -16.547 1 93.62 163 PRO A C 1
ATOM 1313 O O . PRO A 1 163 ? 7.645 -12.5 -15.367 1 93.62 163 PRO A O 1
ATOM 1316 N N . GLU A 1 164 ? 7.168 -12.031 -17.469 1 90.88 164 GLU A N 1
ATOM 1317 C CA . GLU A 1 164 ? 6.719 -10.672 -17.172 1 90.88 164 GLU A CA 1
ATOM 1318 C C . GLU A 1 164 ? 5.461 -10.68 -16.312 1 90.88 164 GLU A C 1
ATOM 1320 O O . GLU A 1 164 ? 5.355 -9.914 -15.352 1 90.88 164 GLU A O 1
ATOM 1325 N N . ARG A 1 165 ? 4.582 -11.508 -16.656 1 87.38 165 ARG A N 1
ATOM 1326 C CA . ARG A 1 165 ? 3.338 -11.609 -15.898 1 87.38 165 ARG A CA 1
ATOM 1327 C C . ARG A 1 165 ? 3.598 -12.094 -14.477 1 87.38 165 ARG A C 1
ATOM 1329 O O . ARG A 1 165 ? 3.002 -11.594 -13.523 1 87.38 165 ARG A O 1
ATOM 1336 N N . THR A 1 166 ? 4.418 -13.078 -14.406 1 88.44 166 THR A N 1
ATOM 1337 C CA . THR A 1 166 ? 4.754 -13.633 -13.102 1 88.44 166 THR A CA 1
ATOM 1338 C C . THR A 1 166 ? 5.465 -12.586 -12.242 1 88.44 166 THR A C 1
ATOM 1340 O O . THR A 1 166 ? 5.168 -12.453 -11.055 1 88.44 166 THR A O 1
ATOM 1343 N N . SER A 1 167 ? 6.391 -11.852 -12.836 1 91.25 167 SER A N 1
ATOM 1344 C CA . SER A 1 167 ? 7.086 -10.789 -12.117 1 91.25 167 SER A CA 1
ATOM 1345 C C . SER A 1 167 ? 6.113 -9.719 -11.625 1 91.25 167 SER A C 1
ATOM 1347 O O . SER A 1 167 ? 6.223 -9.25 -10.492 1 91.25 167 SER A O 1
ATOM 1349 N N . GLU A 1 168 ? 5.176 -9.359 -12.469 1 89.19 168 GLU A N 1
ATOM 1350 C CA . GLU A 1 168 ? 4.152 -8.383 -12.109 1 89.19 168 GLU A CA 1
ATOM 1351 C C . GLU A 1 168 ? 3.322 -8.859 -10.922 1 89.19 168 GLU A C 1
ATOM 1353 O O . GLU A 1 168 ? 3.025 -8.078 -10.016 1 89.19 168 GLU A O 1
ATOM 1358 N N . HIS A 1 169 ? 2.986 -10.07 -10.945 1 87.5 169 HIS A N 1
ATOM 1359 C CA . HIS A 1 169 ? 2.201 -10.641 -9.859 1 87.5 169 HIS A CA 1
ATOM 1360 C C . HIS A 1 169 ? 2.969 -10.594 -8.547 1 87.5 169 HIS A C 1
ATOM 1362 O O . HIS A 1 169 ? 2.41 -10.234 -7.508 1 87.5 169 HIS A O 1
ATOM 1368 N N . ILE A 1 170 ? 4.211 -11.016 -8.633 1 88.69 170 ILE A N 1
ATOM 1369 C CA . ILE A 1 170 ? 5.031 -11.086 -7.43 1 88.69 170 ILE A CA 1
ATOM 1370 C C . ILE A 1 170 ? 5.211 -9.695 -6.84 1 88.69 170 ILE A C 1
ATOM 1372 O O . ILE A 1 170 ? 5.031 -9.492 -5.633 1 88.69 170 ILE A O 1
ATOM 1376 N N . ILE A 1 171 ? 5.484 -8.742 -7.656 1 91.12 171 ILE A N 1
ATOM 1377 C CA . ILE A 1 171 ? 5.711 -7.379 -7.199 1 91.12 171 ILE A CA 1
ATOM 1378 C C . ILE A 1 171 ? 4.434 -6.824 -6.566 1 91.12 171 ILE A C 1
ATOM 1380 O O . ILE A 1 171 ? 4.477 -6.215 -5.496 1 91.12 171 ILE A O 1
ATOM 1384 N N . THR A 1 172 ? 3.33 -7.043 -7.242 1 89.69 172 THR A N 1
ATOM 1385 C CA . THR A 1 172 ? 2.049 -6.566 -6.73 1 89.69 172 THR A CA 1
ATOM 1386 C C . THR A 1 172 ? 1.739 -7.199 -5.379 1 89.69 172 THR A C 1
ATOM 1388 O O . THR A 1 172 ? 1.314 -6.508 -4.449 1 89.69 172 THR A O 1
ATOM 1391 N N . PHE A 1 173 ? 1.943 -8.453 -5.316 1 88.56 173 PHE A N 1
ATOM 1392 C CA . PHE A 1 173 ? 1.671 -9.172 -4.078 1 88.56 173 PHE A CA 1
ATOM 1393 C C . PHE A 1 173 ? 2.574 -8.672 -2.955 1 88.56 173 PHE A C 1
ATOM 1395 O O . PHE A 1 173 ? 2.107 -8.43 -1.84 1 88.56 173 PHE A O 1
ATOM 1402 N N . VAL A 1 174 ? 3.816 -8.523 -3.182 1 88.38 174 VAL A N 1
ATOM 1403 C CA . VAL A 1 174 ? 4.781 -8.07 -2.186 1 88.38 174 VAL A CA 1
ATOM 1404 C C . VAL A 1 174 ? 4.422 -6.66 -1.719 1 88.38 174 VAL A C 1
ATOM 1406 O O . VAL A 1 174 ? 4.469 -6.367 -0.522 1 88.38 174 VAL A O 1
ATOM 1409 N N . ASP A 1 175 ? 4.082 -5.828 -2.668 1 91.31 175 ASP A N 1
ATOM 1410 C CA . ASP A 1 175 ? 3.654 -4.48 -2.301 1 91.31 175 ASP A CA 1
ATOM 1411 C C . ASP A 1 175 ? 2.422 -4.523 -1.399 1 91.31 175 ASP A C 1
ATOM 1413 O O . ASP A 1 175 ? 2.297 -3.719 -0.474 1 91.31 175 ASP A O 1
ATOM 1417 N N . GLY A 1 176 ? 1.529 -5.43 -1.757 1 91.44 176 GLY A N 1
ATOM 1418 C CA . GLY A 1 176 ? 0.368 -5.605 -0.9 1 91.44 176 GLY A CA 1
ATOM 1419 C C . GLY A 1 176 ? 0.726 -6.043 0.508 1 91.44 176 GLY A C 1
ATOM 1420 O O . GLY A 1 176 ? 0.145 -5.555 1.48 1 91.44 176 GLY A O 1
ATOM 1421 N N . VAL A 1 177 ? 1.645 -6.922 0.671 1 88.19 177 VAL A N 1
ATOM 1422 C CA . VAL A 1 177 ? 2.092 -7.402 1.976 1 88.19 177 VAL A CA 1
ATOM 1423 C C . VAL A 1 177 ? 2.684 -6.242 2.775 1 88.19 177 VAL A C 1
ATOM 1425 O O . VAL A 1 177 ? 2.32 -6.031 3.936 1 88.19 177 VAL A O 1
ATOM 1428 N N . LEU A 1 178 ? 3.545 -5.508 2.145 1 87.94 178 LEU A N 1
ATOM 1429 C CA . LEU A 1 178 ? 4.195 -4.391 2.824 1 87.94 178 LEU A CA 1
ATOM 1430 C C . LEU A 1 178 ? 3.172 -3.344 3.252 1 87.94 178 LEU A C 1
ATOM 1432 O O . LEU A 1 178 ? 3.232 -2.834 4.371 1 87.94 178 LEU A O 1
ATOM 1436 N N . PHE A 1 179 ? 2.293 -3.064 2.381 1 92.25 179 PHE A N 1
ATOM 1437 C CA . PHE A 1 179 ? 1.27 -2.062 2.652 1 92.25 179 PHE A CA 1
ATOM 1438 C C . PHE A 1 179 ? 0.392 -2.49 3.822 1 92.25 179 PHE A C 1
ATOM 1440 O O . PHE A 1 179 ? 0.147 -1.704 4.738 1 92.25 179 PHE A O 1
ATOM 1447 N N . ARG A 1 180 ? -0.016 -3.68 3.828 1 91.75 180 ARG A N 1
ATOM 1448 C CA . ARG A 1 180 ? -0.878 -4.195 4.887 1 91.75 180 ARG A CA 1
ATOM 1449 C C . ARG A 1 180 ? -0.126 -4.285 6.211 1 91.75 180 ARG A C 1
ATOM 1451 O O . ARG A 1 180 ? -0.661 -3.922 7.258 1 91.75 180 ARG A O 1
ATOM 1458 N N . GLN A 1 181 ? 1.068 -4.758 6.172 1 87 181 GLN A N 1
ATOM 1459 C CA . GLN A 1 181 ? 1.87 -4.891 7.387 1 87 181 GLN A CA 1
ATOM 1460 C C . GLN A 1 181 ? 2.09 -3.533 8.047 1 87 181 GLN A C 1
ATOM 1462 O O . GLN A 1 181 ? 2.117 -3.438 9.281 1 87 181 GLN A O 1
ATOM 1467 N N . ALA A 1 182 ? 2.23 -2.572 7.273 1 89.19 182 ALA A N 1
ATOM 1468 C CA . ALA A 1 182 ? 2.529 -1.24 7.793 1 89.19 182 ALA A CA 1
ATOM 1469 C C . ALA A 1 182 ? 1.273 -0.578 8.352 1 89.19 182 ALA A C 1
ATOM 1471 O O . ALA A 1 182 ? 1.358 0.302 9.211 1 89.19 182 ALA A O 1
ATOM 1472 N N . THR A 1 183 ? 0.079 -0.994 7.887 1 93 183 THR A N 1
ATOM 1473 C CA . THR A 1 183 ? -1.072 -0.126 8.109 1 93 183 THR A CA 1
ATOM 1474 C C . THR A 1 183 ? -2.148 -0.849 8.914 1 93 183 THR A C 1
ATOM 1476 O O . THR A 1 183 ? -3.137 -0.239 9.328 1 93 183 THR A O 1
ATOM 1479 N N . THR A 1 184 ? -1.994 -2.113 9.07 1 91.75 184 THR A N 1
ATOM 1480 C CA . THR A 1 184 ? -2.998 -2.877 9.805 1 91.75 184 THR A CA 1
ATOM 1481 C C . THR A 1 184 ? -2.334 -3.863 10.758 1 91.75 184 THR A C 1
ATOM 1483 O O . THR A 1 184 ? -1.108 -3.992 10.773 1 91.75 184 THR A O 1
ATOM 1486 N N . GLU A 1 185 ? -3.174 -4.492 11.555 1 86.62 185 GLU A N 1
ATOM 1487 C CA . GLU A 1 185 ? -2.748 -5.578 12.43 1 86.62 185 GLU A CA 1
ATOM 1488 C C . GLU A 1 185 ? -3.365 -6.906 12 1 86.62 185 GLU A C 1
ATOM 1490 O O . GLU A 1 185 ? -3.297 -7.895 12.734 1 86.62 185 GLU A O 1
ATOM 1495 N N . SER A 1 186 ? -3.838 -6.93 10.883 1 79.25 186 SER A N 1
ATOM 1496 C CA . SER A 1 186 ? -4.688 -8.047 10.477 1 79.25 186 SER A CA 1
ATOM 1497 C C . SER A 1 186 ? -3.875 -9.141 9.789 1 79.25 186 SER A C 1
ATOM 1499 O O . SER A 1 186 ? -4.375 -10.242 9.57 1 79.25 186 SER A O 1
ATOM 1501 N N . ILE A 1 187 ? -2.625 -8.914 9.492 1 78.75 187 ILE A N 1
ATOM 1502 C CA . ILE A 1 187 ? -1.872 -9.859 8.68 1 78.75 187 ILE A CA 1
ATOM 1503 C C . ILE A 1 187 ? -1.479 -11.07 9.531 1 78.75 187 ILE A C 1
ATOM 1505 O O . ILE A 1 187 ? -0.966 -10.906 10.641 1 78.75 187 ILE A O 1
ATOM 1509 N N . ASP A 1 188 ? -1.904 -12.164 9.031 1 76.38 188 ASP A N 1
ATOM 1510 C CA . ASP A 1 188 ? -1.389 -13.422 9.547 1 76.38 188 ASP A CA 1
ATOM 1511 C C . ASP A 1 188 ? -0.122 -13.844 8.812 1 76.38 188 ASP A C 1
ATOM 1513 O O . ASP A 1 188 ? -0.195 -14.445 7.734 1 76.38 188 ASP A O 1
ATOM 1517 N N . SER A 1 189 ? 1.025 -13.539 9.492 1 72.81 189 SER A N 1
ATOM 1518 C CA . SER A 1 189 ? 2.316 -13.742 8.844 1 72.81 189 SER A CA 1
ATOM 1519 C C . SER A 1 189 ? 2.502 -15.203 8.438 1 72.81 189 SER A C 1
ATOM 1521 O O . SER A 1 189 ? 3.045 -15.492 7.363 1 72.81 189 SER A O 1
ATOM 1523 N N . GLU A 1 190 ? 2.09 -16.062 9.242 1 74.5 190 GLU A N 1
ATOM 1524 C CA . GLU A 1 190 ? 2.232 -17.484 8.953 1 74.5 190 GLU A CA 1
ATOM 1525 C C . GLU A 1 190 ? 1.367 -17.891 7.77 1 74.5 190 GLU A C 1
ATOM 1527 O O . GLU A 1 190 ? 1.819 -18.641 6.895 1 74.5 190 GLU A O 1
ATOM 1532 N N . LEU A 1 191 ? 0.162 -17.422 7.785 1 76.06 191 LEU A N 1
ATOM 1533 C CA . LEU A 1 191 ? -0.742 -17.75 6.688 1 76.06 191 LEU A CA 1
ATOM 1534 C C . LEU A 1 191 ? -0.236 -17.156 5.375 1 76.06 191 LEU A C 1
ATOM 1536 O O . LEU A 1 191 ? -0.29 -17.812 4.332 1 76.06 191 LEU A O 1
ATOM 1540 N N . LEU A 1 192 ? 0.261 -16 5.488 1 75.56 192 LEU A N 1
ATOM 1541 C CA . LEU A 1 192 ? 0.791 -15.32 4.309 1 75.56 192 LEU A CA 1
ATOM 1542 C C . LEU A 1 192 ? 2.012 -16.062 3.762 1 75.56 192 LEU A C 1
ATOM 1544 O O . LEU A 1 192 ? 2.127 -16.266 2.553 1 75.56 192 LEU A O 1
ATOM 1548 N N . HIS A 1 193 ? 2.891 -16.406 4.66 1 75.5 193 HIS A N 1
ATOM 1549 C CA . HIS A 1 193 ? 4.078 -17.141 4.254 1 75.5 193 HIS A CA 1
ATOM 1550 C C . HIS A 1 193 ? 3.705 -18.469 3.586 1 75.5 193 HIS A C 1
ATOM 1552 O O . HIS A 1 193 ? 4.273 -18.828 2.555 1 75.5 193 HIS A O 1
ATOM 1558 N N . SER A 1 194 ? 2.82 -19.141 4.184 1 76.44 194 SER A N 1
ATOM 1559 C CA . SER A 1 194 ? 2.369 -20.406 3.629 1 76.44 194 SER A CA 1
ATOM 1560 C C . SER A 1 194 ? 1.733 -20.219 2.256 1 76.44 194 SER A C 1
ATOM 1562 O O . SER A 1 194 ? 1.933 -21.031 1.354 1 76.44 194 SER A O 1
ATOM 1564 N N . GLU A 1 195 ? 0.998 -19.156 2.133 1 74.31 195 GLU A N 1
ATOM 1565 C CA . GLU A 1 195 ? 0.36 -18.844 0.859 1 74.31 195 GLU A CA 1
ATOM 1566 C C . GLU A 1 195 ? 1.398 -18.578 -0.227 1 74.31 195 GLU A C 1
ATOM 1568 O O . GLU A 1 195 ? 1.249 -19.031 -1.361 1 74.31 195 GLU A O 1
ATOM 1573 N N . ILE A 1 196 ? 2.373 -17.875 0.11 1 77.88 196 ILE A N 1
ATOM 1574 C CA . ILE A 1 196 ? 3.426 -17.547 -0.844 1 77.88 196 ILE A CA 1
ATOM 1575 C C . ILE A 1 196 ? 4.16 -18.812 -1.266 1 77.88 196 ILE A C 1
ATOM 1577 O O . ILE A 1 196 ? 4.387 -19.047 -2.457 1 77.88 196 ILE A O 1
ATOM 1581 N N . GLN A 1 197 ? 4.449 -19.609 -0.295 1 77.88 197 GLN A N 1
ATOM 1582 C CA . GLN A 1 197 ? 5.16 -20.844 -0.586 1 77.88 197 GLN A CA 1
ATOM 1583 C C . GLN A 1 197 ? 4.332 -21.766 -1.483 1 77.88 197 GLN A C 1
ATOM 1585 O O . GLN A 1 197 ? 4.852 -22.359 -2.432 1 77.88 197 GLN A O 1
ATOM 1590 N N . GLU A 1 198 ? 3.174 -21.859 -1.159 1 77.06 198 GLU A N 1
ATOM 1591 C CA . GLU A 1 198 ? 2.295 -22.703 -1.955 1 77.06 198 GLU A CA 1
ATOM 1592 C C . GLU A 1 198 ? 2.123 -22.156 -3.367 1 77.06 198 GLU A C 1
ATOM 1594 O O . GLU A 1 198 ? 2.084 -22.922 -4.336 1 77.06 198 GLU A O 1
ATOM 1599 N N . HIS A 1 199 ? 1.941 -20.891 -3.455 1 76.81 199 HIS A N 1
ATOM 1600 C CA . HIS A 1 199 ? 1.816 -20.25 -4.762 1 76.81 199 HIS A CA 1
ATOM 1601 C C . HIS A 1 199 ? 3.051 -20.516 -5.617 1 76.81 199 HIS A C 1
ATOM 1603 O O . HIS A 1 199 ? 2.936 -20.844 -6.801 1 76.81 199 HIS A O 1
ATOM 1609 N N . LEU A 1 200 ? 4.203 -20.328 -5.023 1 81.19 200 LEU A N 1
ATOM 1610 C CA . LEU A 1 200 ? 5.453 -20.562 -5.738 1 81.19 200 LEU A CA 1
ATOM 1611 C C . LEU A 1 200 ? 5.562 -22.016 -6.184 1 81.19 200 LEU A C 1
ATOM 1613 O O . LEU A 1 200 ? 5.902 -22.297 -7.336 1 81.19 200 LEU A O 1
ATOM 1617 N N . ALA A 1 201 ? 5.254 -22.906 -5.277 1 81.06 201 ALA A N 1
ATOM 1618 C CA . ALA A 1 201 ? 5.355 -24.328 -5.555 1 81.06 201 ALA A CA 1
ATOM 1619 C C . ALA A 1 201 ? 4.387 -24.734 -6.66 1 81.06 201 ALA A C 1
ATOM 1621 O O . ALA A 1 201 ? 4.734 -25.547 -7.531 1 81.06 201 ALA A O 1
ATOM 1622 N N . ASP A 1 202 ? 3.262 -24.188 -6.668 1 79.81 202 ASP A N 1
ATOM 1623 C CA . ASP A 1 202 ? 2.205 -24.594 -7.59 1 79.81 202 ASP A CA 1
ATOM 1624 C C . ASP A 1 202 ? 2.379 -23.922 -8.953 1 79.81 202 ASP A C 1
ATOM 1626 O O . ASP A 1 202 ? 2.086 -24.531 -9.984 1 79.81 202 ASP A O 1
ATOM 1630 N N . ARG A 1 203 ? 2.992 -22.75 -8.938 1 79.38 203 ARG A N 1
ATOM 1631 C CA . ARG A 1 203 ? 2.885 -21.984 -10.172 1 79.38 203 ARG A CA 1
ATOM 1632 C C . ARG A 1 203 ? 4.254 -21.75 -10.797 1 79.38 203 ARG A C 1
ATOM 1634 O O . ARG A 1 203 ? 4.363 -21.531 -12.008 1 79.38 203 ARG A O 1
ATOM 1641 N N . ILE A 1 204 ? 5.281 -21.875 -9.945 1 86 204 ILE A N 1
ATOM 1642 C CA . ILE A 1 204 ? 6.555 -21.422 -10.484 1 86 204 ILE A CA 1
ATOM 1643 C C . ILE A 1 204 ? 7.566 -22.562 -10.453 1 86 204 ILE A C 1
ATOM 1645 O O . ILE A 1 204 ? 8.18 -22.891 -11.469 1 86 204 ILE A O 1
ATOM 1649 N N . TYR A 1 205 ? 7.617 -23.188 -9.375 1 85.81 205 TYR A N 1
ATOM 1650 C CA . TYR A 1 205 ? 8.672 -24.172 -9.211 1 85.81 205 TYR A CA 1
ATOM 1651 C C . TYR A 1 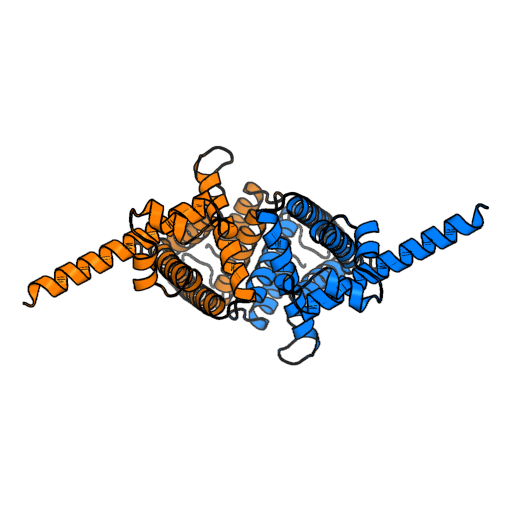205 ? 8.328 -25.469 -9.945 1 85.81 205 TYR A C 1
ATOM 1653 O O . TYR A 1 205 ? 7.152 -25.844 -10.031 1 85.81 205 TYR A O 1
ATOM 1661 N N . ARG A 1 206 ? 9.328 -26.078 -10.43 1 86.44 206 ARG A N 1
ATOM 1662 C CA . ARG A 1 206 ? 9.164 -27.406 -11 1 86.44 206 ARG A CA 1
ATOM 1663 C C . ARG A 1 206 ? 9.352 -28.484 -9.93 1 86.44 206 ARG A C 1
ATOM 1665 O O . ARG A 1 206 ? 10.125 -28.297 -8.992 1 86.44 206 ARG A O 1
ATOM 1672 N N . MET B 1 1 ? -44.438 17.984 22.812 1 31.66 1 MET B N 1
ATOM 1673 C CA . MET B 1 1 ? -43.031 18.406 22.891 1 31.66 1 MET B CA 1
ATOM 1674 C C . MET B 1 1 ? -42.125 17.406 22.156 1 31.66 1 MET B C 1
ATOM 1676 O O . MET B 1 1 ? -40.906 17.516 22.234 1 31.66 1 MET B O 1
ATOM 1680 N N . THR B 1 2 ? -42.469 16.25 22.062 1 41.59 2 THR B N 1
ATOM 1681 C CA . THR B 1 2 ? -41.781 15.078 21.562 1 41.59 2 THR B CA 1
ATOM 1682 C C . THR B 1 2 ? -41.531 15.188 20.062 1 41.59 2 THR B C 1
ATOM 1684 O O . THR B 1 2 ? -40.75 14.43 19.5 1 41.59 2 THR B O 1
ATOM 1687 N N . TYR B 1 3 ? -42.344 15.727 19.359 1 43.53 3 TYR B N 1
ATOM 1688 C CA . TYR B 1 3 ? -42.344 15.852 17.906 1 43.53 3 TYR B CA 1
ATOM 1689 C C . TYR B 1 3 ? -41.156 16.688 17.438 1 43.53 3 TYR B C 1
ATOM 1691 O O . TYR B 1 3 ? -40.812 16.703 16.25 1 43.53 3 TYR B O 1
ATOM 1699 N N . PHE B 1 4 ? -40.594 17.703 18.141 1 42.78 4 PHE B N 1
ATOM 1700 C CA . PHE B 1 4 ? -39.469 18.562 17.844 1 42.78 4 PHE B CA 1
ATOM 1701 C C . PHE B 1 4 ? -38.156 17.781 17.922 1 42.78 4 PHE B C 1
ATOM 1703 O O . PHE B 1 4 ? -37.125 18.219 17.406 1 42.78 4 PHE B O 1
ATOM 1710 N N . SER B 1 5 ? -38.125 16.688 18.734 1 49.22 5 SER B N 1
ATOM 1711 C CA . SER B 1 5 ? -36.938 15.859 18.938 1 49.22 5 SER B CA 1
ATOM 1712 C C . SER B 1 5 ? -36.594 15.078 17.672 1 49.22 5 SER B C 1
ATOM 1714 O O . SER B 1 5 ? -35.406 14.938 17.328 1 49.22 5 SER B O 1
ATOM 1716 N N . ASP B 1 6 ? -37.625 14.586 16.984 1 51.41 6 ASP B N 1
ATOM 1717 C CA . ASP B 1 6 ? -37.469 13.812 15.758 1 51.41 6 ASP B CA 1
ATOM 1718 C C . ASP B 1 6 ? -36.906 14.664 14.625 1 51.41 6 ASP B C 1
ATOM 1720 O O . ASP B 1 6 ? -36.094 14.195 13.844 1 51.41 6 ASP B O 1
ATOM 1724 N N . SER B 1 7 ? -37.438 15.891 14.539 1 53.62 7 SER B N 1
ATOM 1725 C CA . SER B 1 7 ? -36.969 16.797 13.492 1 53.62 7 SER B CA 1
ATOM 1726 C C . SER B 1 7 ? -35.531 17.219 13.703 1 53.62 7 SER B C 1
ATOM 1728 O O . SER B 1 7 ? -34.75 17.297 12.742 1 53.62 7 SER B O 1
ATOM 1730 N N . ALA B 1 8 ? -35.25 17.422 14.984 1 55.62 8 ALA B N 1
ATOM 1731 C CA . ALA B 1 8 ? -33.875 17.797 15.305 1 55.62 8 ALA B CA 1
ATOM 1732 C C . ALA B 1 8 ? -32.906 16.656 15 1 55.62 8 ALA B C 1
ATOM 1734 O O . ALA B 1 8 ? -31.812 16.891 14.5 1 55.62 8 ALA B O 1
ATOM 1735 N N . ASP B 1 9 ? -33.438 15.555 15.43 1 67.56 9 ASP B N 1
ATOM 1736 C CA . ASP B 1 9 ? -32.625 14.367 15.141 1 67.56 9 ASP B CA 1
ATOM 1737 C C . ASP B 1 9 ? -32.469 14.164 13.633 1 67.56 9 ASP B C 1
ATOM 1739 O O . ASP B 1 9 ? -31.391 13.82 13.148 1 67.56 9 ASP B O 1
ATOM 1743 N N . SER B 1 10 ? -33.594 14.492 13.031 1 71.25 10 SER B N 1
ATOM 1744 C CA . SER B 1 10 ? -33.562 14.375 11.57 1 71.25 10 SER B CA 1
ATOM 1745 C C . SER B 1 10 ? -32.688 15.43 10.945 1 71.25 10 SER B C 1
ATOM 1747 O O . SER B 1 10 ? -31.891 15.133 10.039 1 71.25 10 SER B O 1
ATOM 1749 N N . ASP B 1 11 ? -32.781 16.609 11.508 1 73.44 11 ASP B N 1
ATOM 1750 C CA . ASP B 1 11 ? -31.953 17.688 11.008 1 73.44 11 ASP B CA 1
ATOM 1751 C C . ASP B 1 11 ? -30.469 17.422 11.289 1 73.44 11 ASP B C 1
ATOM 1753 O O . ASP B 1 11 ? -29.609 17.703 10.445 1 73.44 11 ASP B O 1
ATOM 1757 N N . ARG B 1 12 ? -30.328 16.938 12.484 1 81.75 12 ARG B N 1
ATOM 1758 C CA . ARG B 1 12 ? -28.953 16.609 12.844 1 81.75 12 ARG B CA 1
ATOM 1759 C C . ARG B 1 12 ? -28.375 15.555 11.906 1 81.75 12 ARG B C 1
ATOM 1761 O O . ARG B 1 12 ? -27.234 15.664 11.469 1 81.75 12 ARG B O 1
ATOM 1768 N N . HIS B 1 13 ? -29.234 14.68 11.656 1 84.94 13 HIS B N 1
ATOM 1769 C CA . HIS B 1 13 ? -28.797 13.602 10.766 1 84.94 13 HIS B CA 1
ATOM 1770 C C . HIS B 1 13 ? -28.547 14.117 9.352 1 84.94 13 HIS B C 1
ATOM 1772 O O . HIS B 1 13 ? -27.594 13.703 8.695 1 84.94 13 HIS B O 1
ATOM 1778 N N . GLN B 1 14 ? -29.281 15.031 8.938 1 88.81 14 GLN B N 1
ATOM 1779 C CA . GLN B 1 14 ? -29.141 15.594 7.598 1 88.81 14 GLN B CA 1
ATOM 1780 C C . GLN B 1 14 ? -27.844 16.406 7.492 1 88.81 14 GLN B C 1
ATOM 1782 O O . GLN B 1 14 ? -27.156 16.344 6.477 1 88.81 14 GLN B O 1
ATOM 1787 N N . THR B 1 15 ? -27.609 17.188 8.57 1 91.88 15 THR B N 1
ATOM 1788 C CA . THR B 1 15 ? -26.391 18 8.57 1 91.88 15 THR B CA 1
ATOM 1789 C C . THR B 1 15 ? -25.156 17.109 8.594 1 91.88 15 THR B C 1
ATOM 1791 O O . THR B 1 15 ? -24.188 17.359 7.871 1 91.88 15 THR B O 1
ATOM 1794 N N . GLN B 1 16 ? -25.266 16.125 9.359 1 92.81 16 GLN B N 1
ATOM 1795 C CA . GLN B 1 16 ? -24.156 15.18 9.445 1 92.81 16 GLN B CA 1
ATOM 1796 C C . GLN B 1 16 ? -23.891 14.516 8.094 1 92.81 16 GLN B C 1
ATOM 1798 O O . GLN B 1 16 ? -22.734 14.367 7.688 1 92.81 16 GLN B O 1
ATOM 1803 N N . GLN B 1 17 ? -24.938 14.141 7.445 1 92.44 17 GLN B N 1
ATOM 1804 C CA . GLN B 1 17 ? -24.812 13.523 6.125 1 92.44 17 GLN B CA 1
ATOM 1805 C C . GLN B 1 17 ? -24.219 14.508 5.117 1 92.44 17 GLN B C 1
ATOM 1807 O O . GLN B 1 17 ? -23.391 14.133 4.285 1 92.44 17 GLN B O 1
ATOM 1812 N N . ALA B 1 18 ? -24.625 15.703 5.215 1 94.25 18 ALA B N 1
ATOM 1813 C CA . ALA B 1 18 ? -24.094 16.734 4.32 1 94.25 18 ALA B CA 1
ATOM 1814 C C . ALA B 1 18 ? -22.594 16.938 4.543 1 94.25 18 ALA B C 1
ATOM 1816 O O . ALA B 1 18 ? -21.844 17.125 3.586 1 94.25 18 ALA B O 1
ATOM 1817 N N . ILE B 1 19 ? -22.203 16.875 5.762 1 95.56 19 ILE B N 1
ATOM 1818 C CA . ILE B 1 19 ? -20.797 17.031 6.113 1 95.56 19 ILE B CA 1
ATOM 1819 C C . ILE B 1 19 ? -19.984 15.883 5.523 1 95.56 19 ILE B C 1
ATOM 1821 O O . ILE B 1 19 ? -18.938 16.109 4.906 1 95.56 19 ILE B O 1
ATOM 1825 N N . LEU B 1 20 ? -20.5 14.734 5.645 1 93.75 20 LEU B N 1
ATOM 1826 C CA . LEU B 1 20 ? -19.781 13.555 5.152 1 93.75 20 LEU B CA 1
ATOM 1827 C C . LEU B 1 20 ? -19.719 13.562 3.631 1 93.75 20 LEU B C 1
ATOM 1829 O O . LEU B 1 20 ? -18.703 13.195 3.049 1 93.75 20 LEU B O 1
ATOM 1833 N N . GLU B 1 21 ? -20.75 13.984 2.988 1 92.25 21 GLU B N 1
ATOM 1834 C CA . GLU B 1 21 ? -20.766 14.07 1.532 1 92.25 21 GLU B CA 1
ATOM 1835 C C . GLU B 1 21 ? -19.766 15.125 1.032 1 92.25 21 GLU B C 1
ATOM 1837 O O . GLU B 1 21 ? -19.062 14.898 0.052 1 92.25 21 GLU B O 1
ATOM 1842 N N . ALA B 1 22 ? -19.766 16.219 1.709 1 94.44 22 ALA B N 1
ATOM 1843 C CA . ALA B 1 22 ? -18.812 17.266 1.365 1 94.44 22 ALA B CA 1
ATOM 1844 C C . ALA B 1 22 ? -17.375 16.766 1.562 1 94.44 22 ALA B C 1
ATOM 1846 O O . ALA B 1 22 ? -16.484 17.078 0.755 1 94.44 22 ALA B O 1
ATOM 1847 N N . THR B 1 23 ? -17.141 16.078 2.619 1 92.88 23 THR B N 1
ATOM 1848 C CA . THR B 1 23 ? -15.836 15.492 2.896 1 92.88 23 THR B CA 1
ATOM 1849 C C . THR B 1 23 ? -15.398 14.586 1.752 1 92.88 23 THR B C 1
ATOM 1851 O O . THR B 1 23 ? -14.266 14.688 1.27 1 92.88 23 THR B O 1
ATOM 1854 N N . HIS B 1 24 ? -16.297 13.797 1.316 1 87.56 24 HIS B N 1
ATOM 1855 C CA . HIS B 1 24 ? -16.031 12.898 0.201 1 87.56 24 HIS B CA 1
ATOM 1856 C C . HIS B 1 24 ? -15.602 13.672 -1.041 1 87.56 24 HIS B C 1
ATOM 1858 O O . HIS B 1 24 ? -14.594 13.344 -1.663 1 87.56 24 HIS B O 1
ATOM 1864 N N . GLN B 1 25 ? -16.312 14.648 -1.37 1 88 25 GLN B N 1
ATOM 1865 C CA . GLN B 1 25 ? -16.062 15.43 -2.574 1 88 25 GLN B CA 1
ATOM 1866 C C . GLN B 1 25 ? -14.719 16.156 -2.486 1 88 25 GLN B C 1
ATOM 1868 O O . GLN B 1 25 ? -13.953 16.188 -3.453 1 88 25 GLN B O 1
ATOM 1873 N N . ILE B 1 26 ? -14.477 16.719 -1.365 1 90.38 26 ILE B N 1
ATOM 1874 C CA . ILE B 1 26 ? -13.242 17.484 -1.197 1 90.38 26 ILE B CA 1
ATOM 1875 C C . ILE B 1 26 ? -12.039 16.547 -1.257 1 90.38 26 ILE B C 1
ATOM 1877 O O . ILE B 1 26 ? -11.016 16.875 -1.856 1 90.38 26 ILE B O 1
ATOM 1881 N N . LEU B 1 27 ? -12.156 15.375 -0.677 1 86.12 27 LEU B N 1
ATOM 1882 C CA . LEU B 1 27 ? -11.07 14.398 -0.724 1 86.12 27 LEU B CA 1
ATOM 1883 C C . LEU B 1 27 ? -10.797 13.961 -2.158 1 86.12 27 LEU B C 1
ATOM 1885 O O . LEU B 1 27 ? -9.641 13.781 -2.543 1 86.12 27 LEU B O 1
ATOM 1889 N N . LEU B 1 28 ? -11.852 13.867 -2.928 1 80.94 28 LEU B N 1
ATOM 1890 C CA . LEU B 1 28 ? -11.703 13.492 -4.328 1 80.94 28 LEU B CA 1
ATOM 1891 C C . LEU B 1 28 ? -11.039 14.617 -5.125 1 80.94 28 LEU B C 1
ATOM 1893 O O . LEU B 1 28 ? -10.281 14.352 -6.062 1 80.94 28 LEU B O 1
ATOM 1897 N N . GLU B 1 29 ? -11.336 15.82 -4.676 1 83.38 29 GLU B N 1
ATOM 1898 C CA . GLU B 1 29 ? -10.859 16.984 -5.422 1 83.38 29 GLU B CA 1
ATOM 1899 C C . GLU B 1 29 ? -9.453 17.375 -4.996 1 83.38 29 GLU B C 1
ATOM 1901 O O . GLU B 1 29 ? -8.609 17.703 -5.836 1 83.38 29 GLU B O 1
ATOM 1906 N N . SER B 1 30 ? -9.195 17.328 -3.623 1 83.31 30 SER B N 1
ATOM 1907 C CA . SER B 1 30 ? -7.98 17.969 -3.123 1 83.31 30 SER B CA 1
ATOM 1908 C C . SER B 1 30 ? -7.098 16.969 -2.375 1 83.31 30 SER B C 1
ATOM 1910 O O . SER B 1 30 ? -5.965 17.297 -2.012 1 83.31 30 SER B O 1
ATOM 1912 N N . GLY B 1 31 ? -7.621 15.805 -2.201 1 81.06 31 GLY B N 1
ATOM 1913 C CA . GLY B 1 31 ? -6.836 14.812 -1.483 1 81.06 31 GLY B CA 1
ATOM 1914 C C . GLY B 1 31 ? -6.797 15.047 0.014 1 81.06 31 GLY B C 1
ATOM 1915 O O . GLY B 1 31 ? -7.488 15.938 0.525 1 81.06 31 GLY B O 1
ATOM 1916 N N . TYR B 1 32 ? -6.031 14.227 0.729 1 83 32 TYR B N 1
ATOM 1917 C CA . TYR B 1 32 ? -5.957 14.258 2.186 1 83 32 TYR B CA 1
ATOM 1918 C C . TYR B 1 32 ? -5.242 15.516 2.668 1 83 32 TYR B C 1
ATOM 1920 O O . TYR B 1 32 ? -5.656 16.125 3.656 1 83 32 TYR B O 1
ATOM 1928 N N . ASN B 1 33 ? -4.168 15.789 1.982 1 79.88 33 ASN B N 1
ATOM 1929 C CA . ASN B 1 33 ? -3.377 16.938 2.41 1 79.88 33 ASN B CA 1
ATOM 1930 C C . ASN B 1 33 ? -4.086 18.25 2.107 1 79.88 33 ASN B C 1
ATOM 1932 O O . ASN B 1 33 ? -3.771 19.281 2.701 1 79.88 33 ASN B O 1
ATOM 1936 N N . GLY B 1 34 ? -5.094 18.219 1.301 1 83.75 34 GLY B N 1
ATOM 1937 C CA . GLY B 1 34 ? -5.75 19.438 0.852 1 83.75 34 GLY B CA 1
ATOM 1938 C C . GLY B 1 34 ? -7.062 19.703 1.56 1 83.75 34 GLY B C 1
ATOM 1939 O O . GLY B 1 34 ? -7.672 20.75 1.369 1 83.75 34 GLY B O 1
ATOM 1940 N N . ILE B 1 35 ? -7.414 18.781 2.361 1 89.75 35 ILE B N 1
ATOM 1941 C CA . ILE B 1 35 ? -8.727 18.938 2.971 1 89.75 35 ILE B CA 1
ATOM 1942 C C . ILE B 1 35 ? -8.602 19.703 4.285 1 89.75 35 ILE B C 1
ATOM 1944 O O . ILE B 1 35 ? -7.625 19.531 5.016 1 89.75 35 ILE B O 1
ATOM 1948 N N . SER B 1 36 ? -9.625 20.609 4.555 1 93.75 36 SER B N 1
ATOM 1949 C CA . SER B 1 36 ? -9.688 21.344 5.816 1 93.75 36 SER B CA 1
ATOM 1950 C C . SER B 1 36 ? -11.133 21.484 6.297 1 93.75 36 SER B C 1
ATOM 1952 O O . SER B 1 36 ? -12.07 21.375 5.504 1 93.75 36 SER B O 1
ATOM 1954 N N . ILE B 1 37 ? -11.211 21.734 7.578 1 95 37 ILE B N 1
ATOM 1955 C CA . ILE B 1 37 ? -12.531 21.953 8.172 1 95 37 ILE B CA 1
ATOM 1956 C C . ILE B 1 37 ? -13.195 23.156 7.527 1 95 37 ILE B C 1
ATOM 1958 O O . ILE B 1 37 ? -14.398 23.156 7.273 1 95 37 ILE B O 1
ATOM 1962 N N . SER B 1 38 ? -12.398 24.141 7.238 1 95.5 38 SER B N 1
ATOM 1963 C CA . SER B 1 38 ? -12.922 25.359 6.621 1 95.5 38 SER B CA 1
ATOM 1964 C C . SER B 1 38 ? -13.523 25.062 5.254 1 95.5 38 SER B C 1
ATOM 1966 O O . SER B 1 38 ? -14.609 25.547 4.93 1 95.5 38 SER B O 1
ATOM 1968 N N . GLN B 1 39 ? -12.875 24.328 4.457 1 95.38 39 GLN B N 1
ATOM 1969 C CA . GLN B 1 39 ? -13.359 23.953 3.131 1 95.38 39 GLN B CA 1
ATOM 1970 C C . GLN B 1 39 ? -14.672 23.188 3.223 1 95.38 39 GLN B C 1
ATOM 1972 O O . GLN B 1 39 ? -15.594 23.422 2.432 1 95.38 39 GLN B O 1
ATOM 1977 N N . ILE B 1 40 ? -14.719 22.25 4.168 1 96.19 40 ILE B N 1
ATOM 1978 C CA . ILE B 1 40 ? -15.914 21.438 4.344 1 96.19 40 ILE B CA 1
ATOM 1979 C C . ILE B 1 40 ? -17.078 22.328 4.773 1 96.19 40 ILE B C 1
ATOM 1981 O O . ILE B 1 40 ? -18.172 22.219 4.215 1 96.19 40 ILE B O 1
ATOM 1985 N N . ALA B 1 41 ? -16.844 23.172 5.758 1 96.94 41 ALA B N 1
ATOM 1986 C CA . ALA B 1 41 ? -17.859 24.094 6.238 1 96.94 41 ALA B CA 1
ATOM 1987 C C . ALA B 1 41 ? -18.406 24.953 5.102 1 96.94 41 ALA B C 1
ATOM 1989 O O . ALA B 1 41 ? -19.625 25.094 4.945 1 96.94 41 ALA B O 1
ATOM 1990 N N . ASP B 1 42 ? -17.547 25.469 4.285 1 96.81 42 ASP B N 1
ATOM 1991 C CA . ASP B 1 42 ? -17.922 26.312 3.156 1 96.81 42 ASP B CA 1
ATOM 1992 C C . ASP B 1 42 ? -18.766 25.547 2.146 1 96.81 42 ASP B C 1
ATOM 1994 O O . ASP B 1 42 ? -19.766 26.078 1.635 1 96.81 42 ASP B O 1
ATOM 1998 N N . ARG B 1 43 ? -18.375 24.375 1.896 1 95.38 43 ARG B N 1
ATOM 1999 C CA . ARG B 1 43 ? -19.078 23.562 0.91 1 95.38 43 ARG B CA 1
ATOM 2000 C C . ARG B 1 43 ? -20.5 23.25 1.372 1 95.38 43 ARG B C 1
ATOM 2002 O O . ARG B 1 43 ? -21.438 23.203 0.561 1 95.38 43 ARG B O 1
ATOM 2009 N N . VAL B 1 44 ? -20.688 22.969 2.621 1 95.75 44 VAL B N 1
ATOM 2010 C CA . VAL B 1 44 ? -21.984 22.625 3.18 1 95.75 44 VAL B CA 1
ATOM 2011 C C . VAL B 1 44 ? -22.812 23.891 3.391 1 95.75 44 VAL B C 1
ATOM 2013 O O . VAL B 1 44 ? -24.047 23.844 3.387 1 95.75 44 VAL B O 1
ATOM 2016 N N . GLY B 1 45 ? -22.141 25.016 3.596 1 96.69 45 GLY B N 1
ATOM 2017 C CA . GLY B 1 45 ? -22.812 26.266 3.881 1 96.69 45 GLY B CA 1
ATOM 2018 C C . GLY B 1 45 ? -23.094 26.469 5.359 1 96.69 45 GLY B C 1
ATOM 2019 O O . GLY B 1 45 ? -24.156 26.969 5.727 1 96.69 45 GLY B O 1
ATOM 2020 N N . ILE B 1 46 ? -22.188 26.031 6.184 1 96.06 46 ILE B N 1
ATOM 2021 C CA . ILE B 1 46 ? -22.312 26.188 7.629 1 96.06 46 ILE B CA 1
ATOM 2022 C C . ILE B 1 46 ? -21.031 26.75 8.203 1 96.06 46 ILE B C 1
ATOM 2024 O O . ILE B 1 46 ? -20.031 26.922 7.488 1 96.06 46 ILE B O 1
ATOM 2028 N N . SER B 1 47 ? -21.031 27.109 9.469 1 95.19 47 SER B N 1
ATOM 2029 C CA . SER B 1 47 ? -19.844 27.609 10.133 1 95.19 47 SER B CA 1
ATOM 2030 C C . SER B 1 47 ? -18.953 26.469 10.617 1 95.19 47 SER B C 1
ATOM 2032 O O . SER B 1 47 ? -19.422 25.359 10.82 1 95.19 47 SER B O 1
ATOM 2034 N N . LYS B 1 48 ? -17.703 26.766 10.859 1 95.44 48 LYS B N 1
ATOM 2035 C CA . LYS B 1 48 ? -16.766 25.797 11.43 1 95.44 48 LYS B CA 1
ATOM 2036 C C . LYS B 1 48 ? -17.25 25.312 12.797 1 95.44 48 LYS B C 1
ATOM 2038 O O . LYS B 1 48 ? -17.062 24.156 13.148 1 95.44 48 LYS B O 1
ATOM 2043 N N . SER B 1 49 ? -17.875 26.25 13.508 1 94.75 49 SER B N 1
ATOM 2044 C CA . SER B 1 49 ? -18.328 25.938 14.859 1 94.75 49 SER B CA 1
ATOM 2045 C C . SER B 1 49 ? -19.359 24.828 14.852 1 94.75 49 SER B C 1
ATOM 2047 O O . SER B 1 49 ? -19.391 23.984 15.758 1 94.75 49 SER B O 1
ATOM 2049 N N . VAL B 1 50 ? -20.156 24.844 13.898 1 94.44 50 VAL B N 1
ATOM 2050 C CA . VAL B 1 50 ? -21.172 23.828 13.773 1 94.44 50 VAL B CA 1
ATOM 2051 C C . VAL B 1 50 ? -20.531 22.469 13.531 1 94.44 50 VAL B C 1
ATOM 2053 O O . VAL B 1 50 ? -20.953 21.453 14.094 1 94.44 50 VAL B O 1
ATOM 2056 N N . ILE B 1 51 ? -19.453 22.391 12.633 1 95.19 51 ILE B N 1
ATOM 2057 C CA . ILE B 1 51 ? -18.766 21.141 12.375 1 95.19 51 ILE B CA 1
ATOM 2058 C C . ILE B 1 51 ? -18.156 20.609 13.672 1 95.19 51 ILE B C 1
ATOM 2060 O O . ILE B 1 51 ? -18.203 19.406 13.938 1 95.19 51 ILE B O 1
ATOM 2064 N N . TYR B 1 52 ? -17.781 21.547 14.492 1 94.38 52 TYR B N 1
ATOM 2065 C CA . TYR B 1 52 ? -17.109 21.156 15.727 1 94.38 52 TYR B CA 1
ATOM 2066 C C . TYR B 1 52 ? -18.109 20.688 16.766 1 94.38 52 TYR B C 1
ATOM 2068 O O . TYR B 1 52 ? -17.75 20.062 17.766 1 94.38 52 TYR B O 1
ATOM 2076 N N . HIS B 1 53 ? -19.391 20.984 16.547 1 94 53 HIS B N 1
ATOM 2077 C CA . HIS B 1 53 ? -20.438 20.391 17.375 1 94 53 HIS B CA 1
ATOM 2078 C C . HIS B 1 53 ? -20.562 18.891 17.109 1 94 53 HIS B C 1
ATOM 2080 O O . HIS B 1 53 ? -20.984 18.141 17.984 1 94 53 HIS B O 1
ATOM 2086 N N . TYR B 1 54 ? -20.156 18.578 15.922 1 92.94 54 TYR B N 1
ATOM 2087 C CA . TYR B 1 54 ? -20.297 17.172 15.523 1 92.94 54 TYR B CA 1
ATOM 2088 C C . TYR B 1 54 ? -18.984 16.422 15.719 1 92.94 54 TYR B C 1
ATOM 2090 O O . TYR B 1 54 ? -19 15.227 16.047 1 92.94 54 TYR B O 1
ATOM 2098 N N . TYR B 1 55 ? -17.891 17.094 15.438 1 95 55 TYR B N 1
ATOM 2099 C CA . TYR B 1 55 ? -16.578 16.453 15.445 1 95 55 TYR B CA 1
ATOM 2100 C C . TYR B 1 55 ? -15.555 17.297 16.203 1 95 55 TYR B C 1
ATOM 2102 O O . TYR B 1 55 ? -15.461 18.516 15.992 1 95 55 TYR B O 1
ATOM 2110 N N . ASP B 1 56 ? -14.758 16.641 17.016 1 92.38 56 ASP B N 1
ATOM 2111 C CA . ASP B 1 56 ? -13.766 17.344 17.844 1 92.38 56 ASP B CA 1
ATOM 2112 C C . ASP B 1 56 ? -12.633 17.891 16.984 1 92.38 56 ASP B C 1
ATOM 2114 O O . ASP B 1 56 ? -12.023 18.906 17.328 1 92.38 56 ASP B O 1
ATOM 2118 N N . ASP B 1 57 ? -12.336 17.188 15.969 1 92.38 57 ASP B N 1
ATOM 2119 C CA . ASP B 1 57 ? -11.227 17.562 15.102 1 92.38 57 ASP B CA 1
ATOM 2120 C C . ASP B 1 57 ? -11.359 16.922 13.719 1 92.38 57 ASP B C 1
ATOM 2122 O O . ASP B 1 57 ? -12.312 16.188 13.469 1 92.38 57 ASP B O 1
ATOM 2126 N N . LYS B 1 58 ? -10.492 17.281 12.852 1 91.44 58 LYS B N 1
ATOM 2127 C CA . LYS B 1 58 ? -10.484 16.766 11.484 1 91.44 58 LYS B CA 1
ATOM 2128 C C . LYS B 1 58 ? -10.352 15.25 11.461 1 91.44 58 LYS B C 1
ATOM 2130 O O . LYS B 1 58 ? -11.031 14.57 10.68 1 91.44 58 LYS B O 1
ATOM 2135 N N . GLU B 1 59 ? -9.602 14.703 12.359 1 89.81 59 GLU B N 1
ATOM 2136 C CA . GLU B 1 59 ? -9.336 13.273 12.398 1 89.81 59 GLU B CA 1
ATOM 2137 C C . GLU B 1 59 ? -10.586 12.484 12.766 1 89.81 59 GLU B C 1
ATOM 2139 O O . GLU B 1 59 ? -10.852 11.422 12.195 1 89.81 59 GLU B O 1
ATOM 2144 N N . SER B 1 60 ? -11.312 13.023 13.734 1 92.31 60 SER B N 1
ATOM 2145 C CA . SER B 1 60 ? -12.539 12.336 14.133 1 92.31 60 SER B CA 1
ATOM 2146 C C . SER B 1 60 ? -13.562 12.344 13.008 1 92.31 60 SER B C 1
ATOM 2148 O O . SER B 1 60 ? -14.289 11.359 12.82 1 92.31 60 SER B O 1
ATOM 2150 N N . LEU B 1 61 ? -13.641 13.461 12.273 1 94.12 61 LEU B N 1
ATOM 2151 C CA . LEU B 1 61 ? -14.516 13.539 11.117 1 94.12 61 LEU B CA 1
ATOM 2152 C C . LEU B 1 61 ? -14.102 12.547 10.039 1 94.12 61 LEU B C 1
ATOM 2154 O O . LEU B 1 61 ? -14.938 11.805 9.508 1 94.12 61 LEU B O 1
ATOM 2158 N N . LEU B 1 62 ? -12.82 12.484 9.781 1 91.75 62 LEU B N 1
ATOM 2159 C CA . LEU B 1 62 ? -12.312 11.602 8.734 1 91.75 62 LEU B CA 1
ATOM 2160 C C . LEU B 1 62 ? -12.469 10.133 9.141 1 91.75 62 LEU B C 1
ATOM 2162 O O . LEU B 1 62 ? -12.711 9.273 8.289 1 91.75 62 LEU B O 1
ATOM 2166 N N . ALA B 1 63 ? -12.359 9.859 10.398 1 90.25 63 ALA B N 1
ATOM 2167 C CA . ALA B 1 63 ? -12.594 8.5 10.883 1 90.25 63 ALA B CA 1
ATOM 2168 C C . ALA B 1 63 ? -14.023 8.055 10.617 1 90.25 63 ALA B C 1
ATOM 2170 O O . ALA B 1 63 ? -14.258 6.941 10.133 1 90.25 63 ALA B O 1
ATOM 2171 N N . GLU B 1 64 ? -14.922 8.93 10.938 1 90.19 64 GLU B N 1
ATOM 2172 C CA . GLU B 1 64 ? -16.312 8.586 10.672 1 90.19 64 GLU B CA 1
ATOM 2173 C C . GLU B 1 64 ? -16.578 8.461 9.172 1 90.19 64 GLU B C 1
ATOM 2175 O O . GLU B 1 64 ? -17.312 7.566 8.742 1 90.19 64 GLU B O 1
ATOM 2180 N N . PHE B 1 65 ? -15.984 9.359 8.445 1 90.75 65 PHE B N 1
ATOM 2181 C CA . PHE B 1 65 ? -16.094 9.273 6.992 1 90.75 65 PHE B CA 1
ATOM 2182 C C . PHE B 1 65 ? -15.617 7.922 6.484 1 90.75 65 PHE B C 1
ATOM 2184 O O . PHE B 1 65 ? -16.281 7.285 5.668 1 90.75 65 PHE B O 1
ATOM 2191 N N . LEU B 1 66 ? -14.508 7.441 6.93 1 87.31 66 LEU B N 1
ATOM 2192 C CA . LEU B 1 66 ? -13.938 6.164 6.523 1 87.31 66 LEU B CA 1
ATOM 2193 C C . LEU B 1 66 ? -14.867 5.012 6.883 1 87.31 66 LEU B C 1
ATOM 2195 O O . LEU B 1 66 ? -15.047 4.086 6.09 1 87.31 66 LEU B O 1
ATOM 2199 N N . ASP B 1 67 ? -15.438 5.102 8.047 1 86.12 67 ASP B N 1
ATOM 2200 C CA . ASP B 1 67 ? -16.344 4.051 8.492 1 86.12 67 ASP B CA 1
ATOM 2201 C C . ASP B 1 67 ? -17.578 3.971 7.59 1 86.12 67 ASP B C 1
ATOM 2203 O O . ASP B 1 67 ? -17.969 2.883 7.156 1 86.12 67 ASP B O 1
ATOM 2207 N N . VAL B 1 68 ? -18.109 5.125 7.301 1 84.94 68 VAL B N 1
ATOM 2208 C CA . VAL B 1 68 ? -19.297 5.188 6.469 1 84.94 68 VAL B CA 1
ATOM 2209 C C . VAL B 1 68 ? -18.969 4.734 5.047 1 84.94 68 VAL B C 1
ATOM 2211 O O . VAL B 1 68 ? -19.734 3.979 4.438 1 84.94 68 VAL B O 1
ATOM 2214 N N . ALA B 1 69 ? -17.859 5.207 4.531 1 82.44 69 ALA B N 1
ATOM 2215 C CA . ALA B 1 69 ? -17.422 4.824 3.189 1 82.44 69 ALA B CA 1
ATOM 2216 C C . ALA B 1 69 ? -17.203 3.316 3.1 1 82.44 69 ALA B C 1
ATOM 2218 O O . ALA B 1 69 ? -17.578 2.686 2.107 1 82.44 69 ALA B O 1
ATOM 2219 N N . HIS B 1 70 ? -16.625 2.74 4.102 1 82.31 70 HIS B N 1
ATOM 2220 C CA . HIS B 1 70 ? -16.375 1.305 4.172 1 82.31 70 HIS B CA 1
ATOM 2221 C C . HIS B 1 70 ? -17.688 0.521 4.148 1 82.31 70 HIS B C 1
ATOM 2223 O O . HIS B 1 70 ? -17.812 -0.451 3.4 1 82.31 70 HIS B O 1
ATOM 2229 N N . GLU B 1 71 ? -18.578 0.954 4.945 1 83 71 GLU B N 1
ATOM 2230 C CA . GLU B 1 71 ? -19.859 0.265 5.016 1 83 71 GLU B CA 1
ATOM 2231 C C . GLU B 1 71 ? -20.594 0.325 3.678 1 83 71 GLU B C 1
ATOM 2233 O O . GLU B 1 71 ? -21.188 -0.665 3.244 1 83 71 GLU B O 1
ATOM 2238 N N . ARG B 1 72 ? -20.547 1.477 3.119 1 78.94 72 ARG B N 1
ATOM 2239 C CA . ARG B 1 72 ? -21.188 1.641 1.817 1 78.94 72 ARG B CA 1
ATOM 2240 C C . ARG B 1 72 ? -20.516 0.755 0.767 1 78.94 72 ARG B C 1
ATOM 2242 O O . ARG B 1 72 ? -21.203 0.164 -0.074 1 78.94 72 ARG B O 1
ATOM 2249 N N . PHE B 1 73 ? -19.281 0.697 0.79 1 75.69 73 PHE B N 1
ATOM 2250 C CA . PHE B 1 73 ? -18.516 -0.138 -0.122 1 75.69 73 PHE B CA 1
ATOM 2251 C C . PHE B 1 73 ? -18.891 -1.605 0.035 1 75.69 73 PHE B C 1
ATOM 2253 O O . PHE B 1 73 ? -19.188 -2.285 -0.95 1 75.69 73 PHE B O 1
ATOM 2260 N N . LEU B 1 74 ? -18.922 -2.105 1.249 1 80.69 74 LEU B N 1
ATOM 2261 C CA . LEU B 1 74 ? -19.266 -3.496 1.516 1 80.69 74 LEU B CA 1
ATOM 2262 C C . LEU B 1 74 ? -20.688 -3.801 1.04 1 80.69 74 LEU B C 1
ATOM 2264 O O . LEU B 1 74 ? -20.938 -4.863 0.469 1 80.69 74 LEU B O 1
ATOM 2268 N N . GLU B 1 75 ? -21.5 -2.836 1.274 1 80.69 75 GLU B N 1
ATOM 2269 C CA . GLU B 1 75 ? -22.891 -3.027 0.877 1 80.69 75 GLU B CA 1
ATOM 2270 C C . GLU B 1 75 ? -23.016 -3.113 -0.64 1 80.69 75 GLU B C 1
ATOM 2272 O O . GLU B 1 75 ? -23.844 -3.883 -1.153 1 80.69 75 GLU B O 1
ATOM 2277 N N . GLN B 1 76 ? -22.266 -2.361 -1.297 1 76.56 76 GLN B N 1
ATOM 2278 C CA . GLN B 1 76 ? -22.312 -2.35 -2.756 1 76.56 76 GLN B CA 1
ATOM 2279 C C . GLN B 1 76 ? -21.812 -3.678 -3.328 1 76.56 76 GLN B C 1
ATOM 2281 O O . GLN B 1 76 ? -22.312 -4.133 -4.359 1 76.56 76 GLN B O 1
ATOM 2286 N N . ILE B 1 77 ? -20.938 -4.285 -2.684 1 77.19 77 ILE B N 1
ATOM 2287 C CA . ILE B 1 77 ? -20.312 -5.5 -3.197 1 77.19 77 ILE B CA 1
ATOM 2288 C C . ILE B 1 77 ? -21.109 -6.723 -2.729 1 77.19 77 ILE B C 1
ATOM 2290 O O . ILE B 1 77 ? -21.438 -7.602 -3.529 1 77.19 77 ILE B O 1
ATOM 2294 N N . PHE B 1 78 ? -21.422 -6.77 -1.485 1 81.25 78 PHE B N 1
ATOM 2295 C CA . PHE B 1 78 ? -21.906 -8.008 -0.879 1 81.25 78 PHE B CA 1
ATOM 2296 C C . PHE B 1 78 ? -23.391 -7.91 -0.538 1 81.25 78 PHE B C 1
ATOM 2298 O O . PHE B 1 78 ? -24 -8.891 -0.11 1 81.25 78 PHE B O 1
ATOM 2305 N N . GLY B 1 79 ? -23.922 -6.746 -0.681 1 76.88 79 GLY B N 1
ATOM 2306 C CA . GLY B 1 79 ? -25.297 -6.539 -0.244 1 76.88 79 GLY B CA 1
ATOM 2307 C C . GLY B 1 79 ? -26.312 -6.789 -1.337 1 76.88 79 GLY B C 1
ATOM 2308 O O . GLY B 1 79 ? -27.516 -6.688 -1.104 1 76.88 79 GLY B O 1
ATOM 2309 N N . GLN B 1 80 ? -25.781 -7.074 -2.539 1 77.81 80 GLN B N 1
ATOM 2310 C CA . GLN B 1 80 ? -26.719 -7.277 -3.643 1 77.81 80 GLN B CA 1
ATOM 2311 C C . GLN B 1 80 ? -27.406 -8.625 -3.529 1 77.81 80 GLN B C 1
ATOM 2313 O O . GLN B 1 80 ? -26.797 -9.625 -3.158 1 77.81 80 GLN B O 1
ATOM 2318 N N . GLU B 1 81 ? -28.719 -8.438 -3.752 1 75.5 81 GLU B N 1
ATOM 2319 C CA . GLU B 1 81 ? -29.531 -9.648 -3.729 1 75.5 81 GLU B CA 1
ATOM 2320 C C . GLU B 1 81 ? -29.375 -10.445 -5.023 1 75.5 81 GLU B C 1
ATOM 2322 O O . GLU B 1 81 ? -29.125 -9.867 -6.086 1 75.5 81 GLU B O 1
ATOM 2327 N N . GLU B 1 82 ? -29.391 -11.766 -4.953 1 79.25 82 GLU B N 1
ATOM 2328 C CA . GLU B 1 82 ? -29.469 -12.695 -6.074 1 79.25 82 GLU B CA 1
ATOM 2329 C C . GLU B 1 82 ? -28.156 -12.711 -6.855 1 79.25 82 GLU B C 1
ATOM 2331 O O . GLU B 1 82 ? -28.156 -12.734 -8.086 1 79.25 82 GLU B O 1
ATOM 2336 N N . THR B 1 83 ? -27.125 -12.508 -6.23 1 86.25 83 THR B N 1
ATOM 2337 C CA . THR B 1 83 ? -25.828 -12.648 -6.887 1 86.25 83 THR B CA 1
ATOM 2338 C C . THR B 1 83 ? -25.203 -13.992 -6.551 1 86.25 83 THR B C 1
ATOM 2340 O O . THR B 1 83 ? -25.453 -14.555 -5.48 1 86.25 83 THR B O 1
ATOM 2343 N N . THR B 1 84 ? -24.625 -14.555 -7.555 1 92.38 84 THR B N 1
ATOM 2344 C CA . THR B 1 84 ? -23.844 -15.758 -7.312 1 92.38 84 THR B CA 1
ATOM 2345 C C . THR B 1 84 ? -22.531 -15.43 -6.617 1 92.38 84 THR B C 1
ATOM 2347 O O . THR B 1 84 ? -22.078 -14.281 -6.641 1 92.38 84 THR B O 1
ATOM 2350 N N . PRO B 1 85 ? -21.938 -16.391 -5.965 1 93.56 85 PRO B N 1
ATOM 2351 C CA . PRO B 1 85 ? -20.609 -16.172 -5.383 1 93.56 85 PRO B CA 1
ATOM 2352 C C . PRO B 1 85 ? -19.609 -15.656 -6.406 1 93.56 85 PRO B C 1
ATOM 2354 O O . PRO B 1 85 ? -18.781 -14.797 -6.086 1 93.56 85 PRO B O 1
ATOM 2357 N N . ARG B 1 86 ? -19.719 -16.156 -7.586 1 91.75 86 ARG B N 1
ATOM 2358 C CA . ARG B 1 86 ? -18.828 -15.695 -8.648 1 91.75 86 ARG B CA 1
ATOM 2359 C C . ARG B 1 86 ? -19.062 -14.227 -8.969 1 91.75 86 ARG B C 1
ATOM 2361 O O . ARG B 1 86 ? -18.125 -13.461 -9.141 1 91.75 86 ARG B O 1
ATOM 2368 N N . ASP B 1 87 ? -20.281 -13.844 -9 1 88.81 87 ASP B N 1
ATOM 2369 C CA . ASP B 1 87 ? -20.625 -12.445 -9.227 1 88.81 87 ASP B CA 1
ATOM 2370 C C . ASP B 1 87 ? -20.031 -11.555 -8.133 1 88.81 87 ASP B C 1
ATOM 2372 O O . ASP B 1 87 ? -19.5 -10.484 -8.422 1 88.81 87 ASP B O 1
ATOM 2376 N N . GLU B 1 88 ? -20.203 -12 -6.961 1 89.12 88 GLU B N 1
ATOM 2377 C CA . GLU B 1 88 ? -19.703 -11.227 -5.828 1 89.12 88 GLU B CA 1
ATOM 2378 C C . GLU B 1 88 ? -18.203 -11.055 -5.898 1 89.12 88 GLU B C 1
ATOM 2380 O O . GLU B 1 88 ? -17.688 -9.953 -5.695 1 89.12 88 GLU B O 1
ATOM 2385 N N . LEU B 1 89 ? -17.484 -12.141 -6.172 1 89.88 89 LEU B N 1
ATOM 2386 C CA . LEU B 1 89 ? -16.031 -12.094 -6.277 1 89.88 89 LEU B CA 1
ATOM 2387 C C . LEU B 1 89 ? -15.602 -11.18 -7.414 1 89.88 89 LEU B C 1
ATOM 2389 O O . LEU B 1 89 ? -14.688 -10.367 -7.254 1 89.88 89 LEU B O 1
ATOM 2393 N N . GLU B 1 90 ? -16.266 -11.242 -8.516 1 85.56 90 GLU B N 1
ATOM 2394 C CA . GLU B 1 90 ? -15.945 -10.414 -9.672 1 85.56 90 GLU B CA 1
ATOM 2395 C C . GLU B 1 90 ? -16.266 -8.945 -9.391 1 85.56 90 GLU B C 1
ATOM 2397 O O . GLU B 1 90 ? -15.516 -8.055 -9.812 1 85.56 90 GLU B O 1
ATOM 2402 N N . HIS B 1 91 ? -17.344 -8.703 -8.719 1 82.38 91 HIS B N 1
ATOM 2403 C CA . HIS B 1 91 ? -17.672 -7.34 -8.336 1 82.38 91 HIS B CA 1
ATOM 2404 C C . HIS B 1 91 ? -16.609 -6.746 -7.418 1 82.38 91 HIS B C 1
ATOM 2406 O O . HIS B 1 91 ? -16.234 -5.582 -7.574 1 82.38 91 HIS B O 1
ATOM 2412 N N . PHE B 1 92 ? -16.156 -7.52 -6.508 1 85.5 92 PHE B N 1
ATOM 2413 C CA . PHE B 1 92 ? -15.117 -7.086 -5.59 1 85.5 92 PHE B CA 1
ATOM 2414 C C . PHE B 1 92 ? -13.844 -6.727 -6.348 1 85.5 92 PHE B C 1
ATOM 2416 O O . PHE B 1 92 ? -13.273 -5.66 -6.137 1 85.5 92 PHE B O 1
ATOM 2423 N N . LEU B 1 93 ? -13.469 -7.57 -7.219 1 82.81 93 LEU B N 1
ATOM 2424 C CA . LEU B 1 93 ? -12.211 -7.383 -7.945 1 82.81 93 LEU B CA 1
ATOM 2425 C C . LEU B 1 93 ? -12.32 -6.207 -8.914 1 82.81 93 LEU B C 1
ATOM 2427 O O . LEU B 1 93 ? -11.359 -5.457 -9.094 1 82.81 93 LEU B O 1
ATOM 2431 N N . THR B 1 94 ? -13.438 -6.035 -9.562 1 73.75 94 THR B N 1
ATOM 2432 C CA . THR B 1 94 ? -13.641 -4.977 -10.539 1 73.75 94 THR B CA 1
ATOM 2433 C C . THR B 1 94 ? -13.609 -3.605 -9.867 1 73.75 94 THR B C 1
ATOM 2435 O O . THR B 1 94 ? -13.125 -2.633 -10.453 1 73.75 94 THR B O 1
ATOM 2438 N N . LEU B 1 95 ? -14.102 -3.504 -8.695 1 68.62 95 LEU B N 1
ATOM 2439 C CA . LEU B 1 95 ? -14.148 -2.225 -7.992 1 68.62 95 LEU B CA 1
ATOM 2440 C C . LEU B 1 95 ? -12.742 -1.757 -7.625 1 68.62 95 LEU B C 1
ATOM 2442 O O . LEU B 1 95 ? -12.469 -0.554 -7.605 1 68.62 95 LEU B O 1
ATOM 2446 N N . PHE B 1 96 ? -11.898 -2.635 -7.41 1 66.94 96 PHE B N 1
ATOM 2447 C CA . PHE B 1 96 ? -10.578 -2.236 -6.941 1 66.94 96 PHE B CA 1
ATOM 2448 C C . PHE B 1 96 ? -9.57 -2.248 -8.086 1 66.94 96 PHE B C 1
ATOM 2450 O O . PHE B 1 96 ? -8.578 -1.518 -8.055 1 66.94 96 PHE B O 1
ATOM 2457 N N . ILE B 1 97 ? -9.766 -3.213 -9 1 60.41 97 ILE B N 1
ATOM 2458 C CA . ILE B 1 97 ? -8.742 -3.42 -10.023 1 60.41 97 ILE B CA 1
ATOM 2459 C C . ILE B 1 97 ? -9.172 -2.738 -11.32 1 60.41 97 ILE B C 1
ATOM 2461 O O . ILE B 1 97 ? -8.328 -2.344 -12.125 1 60.41 97 ILE B O 1
ATOM 2465 N N . THR B 1 98 ? -10.523 -2.762 -11.734 1 51.28 98 THR B N 1
ATOM 2466 C CA . THR B 1 98 ? -10.93 -2.275 -13.047 1 51.28 98 THR B CA 1
ATOM 2467 C C . THR B 1 98 ? -10.469 -0.835 -13.258 1 51.28 98 THR B C 1
ATOM 2469 O O . THR B 1 98 ? -10.953 0.081 -12.586 1 51.28 98 THR B O 1
ATOM 2472 N N . ILE B 1 99 ? -9.102 -0.667 -13.547 1 46.59 99 ILE B N 1
ATOM 2473 C CA . ILE B 1 99 ? -8.617 0.452 -14.344 1 46.59 99 ILE B CA 1
ATOM 2474 C C . ILE B 1 99 ? -9.594 0.745 -15.477 1 46.59 99 ILE B C 1
ATOM 2476 O O . ILE B 1 99 ? -9.859 -0.117 -16.312 1 46.59 99 ILE B O 1
ATOM 2480 N N . PRO B 1 100 ? -10.422 1.762 -15.266 1 42.28 100 PRO B N 1
ATOM 2481 C CA . PRO B 1 100 ? -11.211 1.984 -16.484 1 42.28 100 PRO B CA 1
ATOM 2482 C C . PRO B 1 100 ? -10.391 1.807 -17.766 1 42.28 100 PRO B C 1
ATOM 2484 O O . PRO B 1 100 ? -9.172 1.998 -17.75 1 42.28 100 PRO B O 1
ATOM 2487 N N . PRO B 1 101 ? -10.82 1.268 -18.797 1 38.19 101 PRO B N 1
ATOM 2488 C CA . PRO B 1 101 ? -10.141 1.428 -20.078 1 38.19 101 PRO B CA 1
ATOM 2489 C C . PRO B 1 101 ? -9.562 2.828 -20.266 1 38.19 101 PRO B C 1
ATOM 2491 O O . PRO B 1 101 ? -10.078 3.795 -19.703 1 38.19 101 PRO B O 1
ATOM 2494 N N . VAL B 1 102 ? -8.234 3.049 -20.703 1 37.38 102 VAL B N 1
ATOM 2495 C CA . VAL B 1 102 ? -7.406 4.207 -21.016 1 37.38 102 VAL B CA 1
ATOM 2496 C C . VAL B 1 102 ? -8.297 5.398 -21.359 1 37.38 102 VAL B C 1
ATOM 2498 O O . VAL B 1 102 ? -7.875 6.555 -21.234 1 37.38 102 VAL B O 1
ATOM 2501 N N . GLY B 1 103 ? -9.516 5.344 -21.75 1 35.84 103 GLY B N 1
ATOM 2502 C CA . GLY B 1 103 ? -10.266 6.434 -22.359 1 35.84 103 GLY B CA 1
ATOM 2503 C C . GLY B 1 103 ? -11.25 7.082 -21.406 1 35.84 103 GLY B C 1
ATOM 2504 O O . GLY B 1 103 ? -11.953 8.031 -21.766 1 35.84 103 GLY B O 1
ATOM 2505 N N . CYS B 1 104 ? -11.969 6.465 -20.516 1 38.03 104 CYS B N 1
ATOM 2506 C CA . CYS B 1 104 ? -13.164 7.051 -19.906 1 38.03 104 CYS B CA 1
ATOM 2507 C C . CYS B 1 104 ? -12.805 7.859 -18.672 1 38.03 104 CYS B C 1
ATOM 2509 O O . CYS B 1 104 ? -11.828 7.547 -17.984 1 38.03 104 CYS B O 1
ATOM 2511 N N . GLU B 1 105 ? -13.508 8.992 -18.359 1 45.81 105 GLU B N 1
ATOM 2512 C CA . GLU B 1 105 ? -13.672 9.891 -17.219 1 45.81 105 GLU B CA 1
ATOM 2513 C C . GLU B 1 105 ? -13.562 9.133 -15.898 1 45.81 105 GLU B C 1
ATOM 2515 O O . GLU B 1 105 ? -13.094 9.688 -14.898 1 45.81 105 GLU B O 1
ATOM 2520 N N . SER B 1 106 ? -13.844 7.781 -15.844 1 52.94 106 SER B N 1
ATOM 2521 C CA . SER B 1 106 ? -13.977 6.852 -14.727 1 52.94 106 SER B CA 1
ATOM 2522 C C . SER B 1 106 ? -12.609 6.422 -14.195 1 52.94 106 SER B C 1
ATOM 2524 O O . SER B 1 106 ? -12.43 6.27 -12.984 1 52.94 106 SER B O 1
ATOM 2526 N N . GLU B 1 107 ? -11.539 6.492 -15 1 55.5 107 GLU B N 1
ATOM 2527 C CA . GLU B 1 107 ? -10.188 6.137 -14.57 1 55.5 107 GLU B CA 1
ATOM 2528 C C . GLU B 1 107 ? -9.633 7.176 -13.594 1 55.5 107 GLU B C 1
ATOM 2530 O O . GLU B 1 107 ? -8.977 6.82 -12.617 1 55.5 107 GLU B O 1
ATOM 2535 N N . THR B 1 108 ? -10.133 8.305 -13.984 1 61.38 108 THR B N 1
ATOM 2536 C CA . THR B 1 108 ? -9.625 9.414 -13.188 1 61.38 108 THR B CA 1
ATOM 2537 C C . THR B 1 108 ? -10.203 9.367 -11.773 1 61.38 108 THR B C 1
ATOM 2539 O O . THR B 1 108 ? -9.477 9.578 -10.797 1 61.38 108 THR B O 1
ATOM 2542 N N . GLU B 1 109 ? -11.461 8.945 -11.766 1 65.25 109 GLU B N 1
ATOM 2543 C CA . GLU B 1 109 ? -12.086 8.93 -10.445 1 65.25 109 GLU B CA 1
ATOM 2544 C C . GLU B 1 109 ? -11.539 7.789 -9.594 1 65.25 109 GLU B C 1
ATOM 2546 O O . GLU B 1 109 ? -11.266 7.973 -8.398 1 65.25 109 GLU B O 1
ATOM 2551 N N . LEU B 1 110 ? -11.312 6.703 -10.258 1 66 110 LEU B N 1
ATOM 2552 C CA . LEU B 1 110 ? -10.82 5.539 -9.539 1 66 110 LEU B CA 1
ATOM 2553 C C . LEU B 1 110 ? -9.383 5.762 -9.062 1 66 110 LEU B C 1
ATOM 2555 O O . LEU B 1 110 ? -9.031 5.379 -7.945 1 66 110 LEU B O 1
ATOM 2559 N N . THR B 1 111 ? -8.672 6.41 -9.945 1 72.75 111 THR B N 1
ATOM 2560 C CA . THR B 1 111 ? -7.289 6.711 -9.586 1 72.75 111 THR B CA 1
ATOM 2561 C C . THR B 1 111 ? -7.238 7.68 -8.406 1 72.75 111 THR B C 1
ATOM 2563 O O . THR B 1 111 ? -6.434 7.508 -7.484 1 72.75 111 THR B O 1
ATOM 2566 N N . GLN B 1 112 ? -8.164 8.578 -8.469 1 76.31 112 GLN B N 1
ATOM 2567 C CA . GLN B 1 112 ? -8.195 9.555 -7.379 1 76.31 112 GLN B CA 1
ATOM 2568 C C . GLN B 1 112 ? -8.656 8.906 -6.074 1 76.31 112 GLN B C 1
ATOM 2570 O O . GLN B 1 112 ? -8.156 9.234 -5 1 76.31 112 GLN B O 1
ATOM 2575 N N . LEU B 1 113 ? -9.586 8.023 -6.234 1 72.75 113 LEU B N 1
ATOM 2576 C CA . LEU B 1 113 ? -10.062 7.316 -5.055 1 72.75 113 LEU B CA 1
ATOM 2577 C C . LEU B 1 113 ? -8.969 6.441 -4.465 1 72.75 113 LEU B C 1
ATOM 2579 O O . LEU B 1 113 ? -8.812 6.367 -3.242 1 72.75 113 LEU B O 1
ATOM 2583 N N . ALA B 1 114 ? -8.195 5.801 -5.336 1 78.94 114 ALA B N 1
ATOM 2584 C CA . ALA B 1 114 ? -7.078 4.984 -4.871 1 78.94 114 ALA B CA 1
ATOM 2585 C C . ALA B 1 114 ? -6.043 5.832 -4.141 1 78.94 114 ALA B C 1
ATOM 2587 O O . ALA B 1 114 ? -5.555 5.449 -3.078 1 78.94 114 ALA B O 1
ATOM 2588 N N . LYS B 1 115 ? -5.773 6.969 -4.695 1 85.94 115 LYS B N 1
ATOM 2589 C CA . LYS B 1 115 ? -4.812 7.879 -4.082 1 85.94 115 LYS B CA 1
ATOM 2590 C C . LYS B 1 115 ? -5.273 8.312 -2.693 1 85.94 115 LYS B C 1
ATOM 2592 O O . LYS B 1 115 ? -4.508 8.25 -1.73 1 85.94 115 LYS B O 1
ATOM 2597 N N . THR B 1 116 ? -6.531 8.695 -2.654 1 83.88 116 THR B N 1
ATOM 2598 C CA . THR B 1 116 ? -7.082 9.148 -1.384 1 83.88 116 THR B CA 1
ATOM 2599 C C . THR B 1 116 ? -7.098 8.016 -0.361 1 83.88 116 THR B C 1
ATOM 2601 O O . THR B 1 116 ? -6.734 8.219 0.8 1 83.88 116 THR B O 1
ATOM 2604 N N . TYR B 1 117 ? -7.492 6.875 -0.815 1 85.44 117 TYR B N 1
ATOM 2605 C CA . TYR B 1 117 ? -7.535 5.703 0.051 1 85.44 117 TYR B CA 1
ATOM 2606 C C . TYR B 1 117 ? -6.152 5.383 0.608 1 85.44 117 TYR B C 1
ATOM 2608 O O . TYR B 1 117 ? -5.996 5.188 1.815 1 85.44 117 TYR B O 1
ATOM 2616 N N . VAL B 1 118 ? -5.172 5.352 -0.217 1 91.56 118 VAL B N 1
ATOM 2617 C CA . VAL B 1 118 ? -3.811 5.008 0.179 1 91.56 118 VAL B CA 1
ATOM 2618 C C . VAL B 1 118 ? -3.264 6.07 1.13 1 91.56 118 VAL B C 1
ATOM 2620 O O . VAL B 1 118 ? -2.623 5.746 2.133 1 91.56 118 VAL B O 1
ATOM 2623 N N . GLU B 1 119 ? -3.564 7.289 0.852 1 90.12 119 GLU B N 1
ATOM 2624 C CA . GLU B 1 119 ? -3.123 8.375 1.725 1 90.12 119 GLU B CA 1
ATOM 2625 C C . GLU B 1 119 ? -3.744 8.25 3.113 1 90.12 119 GLU B C 1
ATOM 2627 O O . GLU B 1 119 ? -3.047 8.359 4.125 1 90.12 119 GLU B O 1
ATOM 2632 N N . LEU B 1 120 ? -4.996 8.047 3.131 1 89 120 LEU B N 1
ATOM 2633 C CA . LEU B 1 120 ? -5.691 7.934 4.406 1 89 120 LEU B CA 1
ATOM 2634 C C . LEU B 1 120 ? -5.215 6.703 5.176 1 89 120 LEU B C 1
ATOM 2636 O O . LEU B 1 120 ? -4.969 6.781 6.383 1 89 120 LEU B O 1
ATOM 2640 N N . ARG B 1 121 ? -5.098 5.629 4.48 1 92.44 121 ARG B N 1
ATOM 2641 C CA . ARG B 1 121 ? -4.68 4.395 5.141 1 92.44 121 ARG B CA 1
ATOM 2642 C C . ARG B 1 121 ? -3.264 4.523 5.695 1 92.44 121 ARG B C 1
ATOM 2644 O O . ARG B 1 121 ? -2.959 3.986 6.762 1 92.44 121 ARG B O 1
ATOM 2651 N N . THR B 1 122 ? -2.453 5.191 5.004 1 93.38 122 THR B N 1
ATOM 2652 C CA . THR B 1 122 ? -1.078 5.363 5.457 1 93.38 122 THR B CA 1
ATOM 2653 C C . THR B 1 122 ? -1.033 6.148 6.766 1 93.38 122 THR B C 1
ATOM 2655 O O . THR B 1 122 ? -0.098 6 7.555 1 93.38 122 THR B O 1
ATOM 2658 N N . GLN B 1 123 ? -2.074 6.961 7.043 1 89.5 123 GLN B N 1
ATOM 2659 C CA . GLN B 1 123 ? -2.135 7.668 8.312 1 89.5 123 GLN B CA 1
ATOM 2660 C C . GLN B 1 123 ? -2.223 6.695 9.484 1 89.5 123 GLN B C 1
ATOM 2662 O O . GLN B 1 123 ? -1.888 7.047 10.617 1 89.5 123 GLN B O 1
ATOM 2667 N N . SER B 1 124 ? -2.65 5.512 9.242 1 92.5 124 SER B N 1
ATOM 2668 C CA . SER B 1 124 ? -2.801 4.5 10.281 1 92.5 124 SER B CA 1
ATOM 2669 C C . SER B 1 124 ? -1.456 4.141 10.906 1 92.5 124 SER B C 1
ATOM 2671 O O . SER B 1 124 ? -1.403 3.576 12 1 92.5 124 SER B O 1
ATOM 2673 N N . ILE B 1 125 ? -0.41 4.387 10.203 1 89.81 125 ILE B N 1
ATOM 2674 C CA . ILE B 1 125 ? 0.927 4.074 10.695 1 89.81 125 ILE B CA 1
ATOM 2675 C C . ILE B 1 125 ? 1.191 4.836 11.992 1 89.81 125 ILE B C 1
ATOM 2677 O O . ILE B 1 125 ? 1.793 4.297 12.93 1 89.81 125 ILE B O 1
ATOM 2681 N N . SER B 1 126 ? 0.705 6.07 12.07 1 87.5 126 SER B N 1
ATOM 2682 C CA . SER B 1 126 ? 0.999 6.891 13.242 1 87.5 126 SER B CA 1
ATOM 2683 C C . SER B 1 126 ? -0.272 7.238 14.008 1 87.5 126 SER B C 1
ATOM 2685 O O . SER B 1 126 ? -0.22 7.93 15.031 1 87.5 126 SER B O 1
ATOM 2687 N N . ASN B 1 127 ? -1.423 6.816 13.523 1 89.94 127 ASN B N 1
ATOM 2688 C CA . ASN B 1 127 ? -2.705 7.102 14.156 1 89.94 127 ASN B CA 1
ATOM 2689 C C . ASN B 1 127 ? -3.436 5.82 14.555 1 89.94 127 ASN B C 1
ATOM 2691 O O . ASN B 1 127 ? -4.004 5.137 13.703 1 89.94 127 ASN B O 1
ATOM 2695 N N . PRO B 1 128 ? -3.477 5.527 15.797 1 90.06 128 PRO B N 1
ATOM 2696 C CA . PRO B 1 128 ? -4.062 4.262 16.25 1 90.06 128 PRO B CA 1
ATOM 2697 C C . PRO B 1 128 ? -5.551 4.148 15.922 1 90.06 128 PRO B C 1
ATOM 2699 O O . PRO B 1 128 ? -6.055 3.047 15.695 1 90.06 128 PRO B O 1
ATOM 2702 N N . ASP B 1 129 ? -6.234 5.277 15.898 1 88.75 129 ASP B N 1
ATOM 2703 C CA . ASP B 1 129 ? -7.656 5.234 15.562 1 88.75 129 ASP B CA 1
ATOM 2704 C C . ASP B 1 129 ? -7.863 4.801 14.117 1 88.75 129 ASP B C 1
ATOM 2706 O O . ASP B 1 129 ? -8.711 3.953 13.828 1 88.75 129 ASP B O 1
ATOM 2710 N N . TYR B 1 130 ? -7.086 5.352 13.25 1 90.62 130 TYR B N 1
ATOM 2711 C CA . TYR B 1 130 ? -7.145 4.941 11.852 1 90.62 130 TYR B CA 1
ATOM 2712 C C . TYR B 1 130 ? -6.734 3.482 11.695 1 90.62 130 TYR B C 1
ATOM 2714 O O . TYR B 1 130 ? -7.34 2.744 10.914 1 90.62 130 TYR B O 1
ATOM 2722 N N . ARG B 1 131 ? -5.738 3.117 12.438 1 92.56 131 ARG B N 1
ATOM 2723 C CA . ARG B 1 131 ? -5.273 1.736 12.352 1 92.56 131 ARG B CA 1
ATOM 2724 C C . ARG B 1 131 ? -6.379 0.762 12.75 1 92.56 131 ARG B C 1
ATOM 2726 O O . ARG B 1 131 ? -6.57 -0.263 12.086 1 92.56 131 ARG B O 1
ATOM 2733 N N . ALA B 1 132 ? -7.082 1.086 13.789 1 92.44 132 ALA B N 1
ATOM 2734 C CA . ALA B 1 132 ? -8.188 0.241 14.234 1 92.44 132 ALA B CA 1
ATOM 2735 C C . ALA B 1 132 ? -9.273 0.151 13.172 1 92.44 132 ALA B C 1
ATOM 2737 O O . ALA B 1 132 ? -9.797 -0.933 12.898 1 92.44 132 ALA B O 1
ATOM 2738 N N . ILE B 1 133 ? -9.547 1.251 12.547 1 90.75 133 ILE B N 1
ATOM 2739 C CA . ILE B 1 133 ? -10.609 1.312 11.547 1 90.75 133 ILE B CA 1
ATOM 2740 C C . ILE B 1 133 ? -10.227 0.456 10.336 1 90.75 133 ILE B C 1
ATOM 2742 O O . ILE B 1 133 ? -11.016 -0.37 9.875 1 90.75 133 ILE B O 1
ATOM 2746 N N . PHE B 1 134 ? -9.031 0.555 9.867 1 93.38 134 PHE B N 1
ATOM 2747 C CA . PHE B 1 134 ? -8.609 -0.185 8.688 1 93.38 134 PHE B CA 1
ATOM 2748 C C . PHE B 1 134 ? -8.414 -1.661 9.016 1 93.38 134 PHE B C 1
ATOM 2750 O O . PHE B 1 134 ? -8.664 -2.525 8.172 1 93.38 134 PHE B O 1
ATOM 2757 N N . THR B 1 135 ? -7.961 -1.927 10.219 1 94.12 135 THR B N 1
ATOM 2758 C CA . THR B 1 135 ? -7.855 -3.316 10.648 1 94.12 135 THR B CA 1
ATOM 2759 C C . THR B 1 135 ? -9.227 -3.986 10.656 1 94.12 135 THR B C 1
ATOM 2761 O O . THR B 1 135 ? -9.406 -5.059 10.07 1 94.12 135 THR B O 1
ATOM 2764 N N . ASP B 1 136 ? -10.148 -3.297 11.234 1 92.38 136 ASP B N 1
ATOM 2765 C CA . ASP B 1 136 ? -11.5 -3.83 11.32 1 92.38 136 ASP B CA 1
ATOM 2766 C C . ASP B 1 136 ? -12.125 -3.975 9.93 1 92.38 136 ASP B C 1
ATOM 2768 O O . ASP B 1 136 ? -12.797 -4.969 9.648 1 92.38 136 ASP B O 1
ATOM 2772 N N . SER B 1 137 ? -11.922 -2.988 9.141 1 90.94 137 SER B N 1
ATOM 2773 C CA . SER B 1 137 ? -12.445 -3.008 7.777 1 90.94 137 SER B CA 1
ATOM 2774 C C . SER B 1 137 ? -11.891 -4.191 6.992 1 90.94 137 SER B C 1
ATOM 2776 O O . SER B 1 137 ? -12.633 -4.891 6.305 1 90.94 137 SER B O 1
ATOM 2778 N N . GLU B 1 138 ? -10.633 -4.418 7.051 1 92.38 138 GLU B N 1
ATOM 2779 C CA . GLU B 1 138 ? -10.008 -5.523 6.332 1 92.38 138 GLU B CA 1
ATOM 2780 C C . GLU B 1 138 ? -10.508 -6.871 6.848 1 92.38 138 GLU B C 1
ATOM 2782 O O . GLU B 1 138 ? -10.727 -7.797 6.062 1 92.38 138 GLU B O 1
ATOM 2787 N N . GLU B 1 139 ? -10.625 -6.973 8.141 1 92.94 139 GLU B N 1
ATOM 2788 C CA . GLU B 1 139 ? -11.141 -8.211 8.727 1 92.94 139 GLU B CA 1
ATOM 2789 C C . GLU B 1 139 ? -12.562 -8.5 8.25 1 92.94 139 GLU B C 1
ATOM 2791 O O . GLU B 1 139 ? -12.906 -9.648 7.973 1 92.94 139 GLU B O 1
ATOM 2796 N N . ASP B 1 140 ? -13.344 -7.465 8.18 1 92.62 140 ASP B N 1
ATOM 2797 C CA . ASP B 1 140 ? -14.703 -7.617 7.676 1 92.62 140 ASP B CA 1
ATOM 2798 C C . ASP B 1 140 ? -14.703 -8.078 6.223 1 92.62 140 ASP B C 1
ATOM 2800 O O . ASP B 1 140 ? -15.484 -8.953 5.844 1 92.62 140 ASP B O 1
ATOM 2804 N N . ILE B 1 141 ? -13.875 -7.484 5.445 1 92.12 141 ILE B N 1
ATOM 2805 C CA . ILE B 1 141 ? -13.758 -7.852 4.035 1 92.12 141 ILE B CA 1
ATOM 2806 C C . ILE B 1 141 ? -13.312 -9.305 3.918 1 92.12 141 ILE B C 1
ATOM 2808 O O . ILE B 1 141 ? -13.875 -10.07 3.129 1 92.12 141 ILE B O 1
ATOM 2812 N N . LYS B 1 142 ? -12.352 -9.625 4.684 1 93 142 LYS B N 1
ATOM 2813 C CA . LYS B 1 142 ? -11.859 -11 4.656 1 93 142 LYS B CA 1
ATOM 2814 C C . LYS B 1 142 ? -12.961 -11.992 5.012 1 93 142 LYS B C 1
ATOM 2816 O O . LYS B 1 142 ? -13.094 -13.031 4.367 1 93 142 LYS B O 1
ATOM 2821 N N . ARG B 1 143 ? -13.664 -11.688 6.039 1 94.12 143 ARG B N 1
ATOM 2822 C CA . ARG B 1 143 ? -14.758 -12.555 6.461 1 94.12 143 ARG B 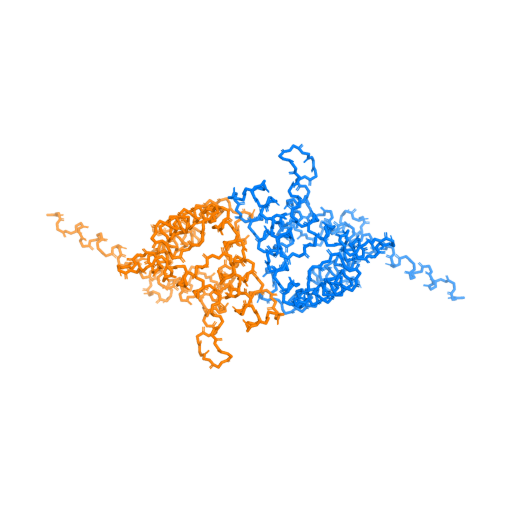CA 1
ATOM 2823 C C . ARG B 1 143 ? -15.781 -12.734 5.34 1 94.12 143 ARG B C 1
ATOM 2825 O O . ARG B 1 143 ? -16.188 -13.859 5.039 1 94.12 143 ARG B O 1
ATOM 2832 N N . ARG B 1 144 ? -16.188 -11.672 4.711 1 92.5 144 ARG B N 1
ATOM 2833 C CA . ARG B 1 144 ? -17.188 -11.711 3.645 1 92.5 144 ARG B CA 1
ATOM 2834 C C . ARG B 1 144 ? -16.656 -12.492 2.439 1 92.5 144 ARG B C 1
ATOM 2836 O O . ARG B 1 144 ? -17.391 -13.281 1.842 1 92.5 144 ARG B O 1
ATOM 2843 N N . LEU B 1 145 ? -15.445 -12.234 2.07 1 93.56 145 LEU B N 1
ATOM 2844 C CA . LEU B 1 145 ? -14.836 -12.945 0.951 1 93.56 145 LEU B CA 1
ATOM 2845 C C . LEU B 1 145 ? -14.742 -14.445 1.245 1 93.56 145 LEU B C 1
ATOM 2847 O O . LEU B 1 145 ? -14.984 -15.266 0.362 1 93.56 145 LEU B O 1
ATOM 2851 N N . THR B 1 146 ? -14.352 -14.758 2.469 1 94.94 146 THR B N 1
ATOM 2852 C CA . THR B 1 146 ? -14.266 -16.156 2.873 1 94.94 146 THR B CA 1
ATOM 2853 C C . THR B 1 146 ? -15.625 -16.844 2.744 1 94.94 146 THR B C 1
ATOM 2855 O O . THR B 1 146 ? -15.719 -17.953 2.215 1 94.94 146 THR B O 1
ATOM 2858 N N . GLU B 1 147 ? -16.625 -16.172 3.188 1 95.38 147 GLU B N 1
ATOM 2859 C CA . GLU B 1 147 ? -17.984 -16.688 3.072 1 95.38 147 GLU B CA 1
ATOM 2860 C C . GLU B 1 147 ? -18.375 -16.859 1.609 1 95.38 147 GLU B C 1
ATOM 2862 O O . GLU B 1 147 ? -19.016 -17.859 1.255 1 95.38 147 GLU B O 1
ATOM 2867 N N . THR B 1 148 ? -18.047 -15.891 0.804 1 94.44 148 THR B N 1
ATOM 2868 C CA . THR B 1 148 ? -18.328 -15.961 -0.625 1 94.44 148 THR B CA 1
ATOM 2869 C C . THR B 1 148 ? -17.641 -17.156 -1.261 1 94.44 148 THR B C 1
ATOM 2871 O O . THR B 1 148 ? -18.25 -17.891 -2.045 1 94.44 148 THR B O 1
ATOM 2874 N N . ILE B 1 149 ? -16.391 -17.406 -0.947 1 95.12 149 ILE B N 1
ATOM 2875 C CA . ILE B 1 149 ? -15.625 -18.5 -1.512 1 95.12 149 ILE B CA 1
ATOM 2876 C C . ILE B 1 149 ? -16.203 -19.828 -1.029 1 95.12 149 ILE B C 1
ATOM 2878 O O . ILE B 1 149 ? -16.328 -20.781 -1.812 1 95.12 149 ILE B O 1
ATOM 2882 N N . GLU B 1 150 ? -16.547 -19.922 0.251 1 97.06 150 GLU B N 1
ATOM 2883 C CA . GLU B 1 150 ? -17.172 -21.125 0.793 1 97.06 150 GLU B CA 1
ATOM 2884 C C . GLU B 1 150 ? -18.469 -21.453 0.065 1 97.06 150 GLU B C 1
ATOM 2886 O O . GLU B 1 150 ? -18.719 -22.609 -0.31 1 97.06 150 GLU B O 1
ATOM 2891 N N . ALA B 1 151 ? -19.266 -20.438 -0.099 1 95.5 151 ALA B N 1
ATOM 2892 C CA . ALA B 1 151 ? -20.516 -20.625 -0.818 1 95.5 151 ALA B CA 1
ATOM 2893 C C . ALA B 1 151 ? -20.266 -21.094 -2.248 1 95.5 151 ALA B C 1
ATOM 2895 O O . ALA B 1 151 ? -21 -21.953 -2.764 1 95.5 151 ALA B O 1
ATOM 2896 N N . GLY B 1 152 ? -19.312 -20.484 -2.9 1 96.25 152 GLY B N 1
ATOM 2897 C CA . GLY B 1 152 ? -18.969 -20.875 -4.258 1 96.25 152 GLY B CA 1
ATOM 2898 C C . GLY B 1 152 ? -18.5 -22.312 -4.355 1 96.25 152 GLY B C 1
ATOM 2899 O O . GLY B 1 152 ? -18.781 -23 -5.344 1 96.25 152 GLY B O 1
ATOM 2900 N N . ILE B 1 153 ? -17.75 -22.781 -3.344 1 96.62 153 ILE B N 1
ATOM 2901 C CA . ILE B 1 153 ? -17.297 -24.172 -3.297 1 96.62 153 ILE B CA 1
ATOM 2902 C C . ILE B 1 153 ? -18.516 -25.094 -3.109 1 96.62 153 ILE B C 1
ATOM 2904 O O . ILE B 1 153 ? -18.672 -26.062 -3.838 1 96.62 153 ILE B O 1
ATOM 2908 N N . ASP B 1 154 ? -19.391 -24.719 -2.207 1 96.62 154 ASP B N 1
ATOM 2909 C CA . ASP B 1 154 ? -20.562 -25.516 -1.887 1 96.62 154 ASP B CA 1
ATOM 2910 C C . ASP B 1 154 ? -21.484 -25.641 -3.096 1 96.62 154 ASP B C 1
ATOM 2912 O O . ASP B 1 154 ? -22.109 -26.688 -3.305 1 96.62 154 ASP B O 1
ATOM 2916 N N . GLN B 1 155 ? -21.562 -24.609 -3.885 1 95.88 155 GLN B N 1
ATOM 2917 C CA . GLN B 1 155 ? -22.469 -24.562 -5.035 1 95.88 155 GLN B CA 1
ATOM 2918 C C . GLN B 1 155 ? -21.797 -25.141 -6.277 1 95.88 155 GLN B C 1
ATOM 2920 O O . GLN B 1 155 ? -22.422 -25.266 -7.332 1 95.88 155 GLN B O 1
ATOM 2925 N N . GLY B 1 156 ? -20.516 -25.391 -6.176 1 95.19 156 GLY B N 1
ATOM 2926 C CA . GLY B 1 156 ? -19.812 -26.031 -7.266 1 95.19 156 GLY B CA 1
ATOM 2927 C C . GLY B 1 156 ? -19.266 -25.047 -8.289 1 95.19 156 GLY B C 1
ATOM 2928 O O . GLY B 1 156 ? -18.812 -25.453 -9.367 1 95.19 156 GLY B O 1
ATOM 2929 N N . GLU B 1 157 ? -19.234 -23.75 -7.953 1 94.56 157 GLU B N 1
ATOM 2930 C CA . GLU B 1 157 ? -18.719 -22.719 -8.844 1 94.56 157 GLU B CA 1
ATOM 2931 C C . GLU B 1 157 ? -17.203 -22.609 -8.727 1 94.56 157 GLU B C 1
ATOM 2933 O O . GLU B 1 157 ? -16.531 -22.203 -9.688 1 94.56 157 GLU B O 1
ATOM 2938 N N . PHE B 1 158 ? -16.734 -22.922 -7.57 1 96.06 158 PHE B N 1
ATOM 2939 C CA . PHE B 1 158 ? -15.312 -22.75 -7.297 1 96.06 158 PHE B CA 1
ATOM 2940 C C . PHE B 1 158 ? -14.656 -24.094 -6.996 1 96.06 158 PHE B C 1
ATOM 2942 O O . PHE B 1 158 ? -15.32 -25.047 -6.562 1 96.06 158 PHE B O 1
ATOM 2949 N N . LYS B 1 159 ? -13.367 -24.234 -7.285 1 94.94 159 LYS B N 1
ATOM 2950 C CA . LYS B 1 159 ? -12.555 -25.359 -6.867 1 94.94 159 LYS B CA 1
ATOM 2951 C C . LYS B 1 159 ? -12.477 -25.453 -5.348 1 94.94 159 LYS B C 1
ATOM 2953 O O . LYS B 1 159 ? -12.719 -24.484 -4.645 1 94.94 159 LYS B O 1
ATOM 2958 N N . PRO B 1 160 ? -12.203 -26.625 -4.793 1 94.56 160 PRO B N 1
ATOM 2959 C CA . PRO B 1 160 ? -12.133 -26.812 -3.342 1 94.56 160 PRO B CA 1
ATOM 2960 C C . PRO B 1 160 ? -10.852 -26.219 -2.738 1 94.56 160 PRO B C 1
ATOM 2962 O O . PRO B 1 160 ? -10.062 -26.969 -2.146 1 94.56 160 PRO B O 1
ATOM 2965 N N . VAL B 1 161 ? -10.719 -24.984 -2.799 1 90.5 161 VAL B N 1
ATOM 2966 C CA . VAL B 1 161 ? -9.57 -24.281 -2.242 1 90.5 161 VAL B CA 1
ATOM 2967 C C . VAL B 1 161 ? -9.82 -23.969 -0.77 1 90.5 161 VAL B C 1
ATOM 2969 O O . VAL B 1 161 ? -10.945 -24.109 -0.278 1 90.5 161 VAL B O 1
ATOM 2972 N N . ASN B 1 162 ? -8.719 -23.609 -0.088 1 90.56 162 ASN B N 1
ATOM 2973 C CA . ASN B 1 162 ? -8.883 -23.094 1.267 1 90.56 162 ASN B CA 1
ATOM 2974 C C . ASN B 1 162 ? -9.461 -21.672 1.262 1 90.56 162 ASN B C 1
ATOM 2976 O O . ASN B 1 162 ? -8.805 -20.734 0.815 1 90.56 162 ASN B O 1
ATOM 2980 N N . PRO B 1 163 ? -10.664 -21.516 1.759 1 93.69 163 PRO B N 1
ATOM 2981 C CA . PRO B 1 163 ? -11.336 -20.219 1.636 1 93.69 163 PRO B CA 1
ATOM 2982 C C . PRO B 1 163 ? -10.578 -19.094 2.324 1 93.69 163 PRO B C 1
ATOM 2984 O O . PRO B 1 163 ? -10.453 -18 1.767 1 93.69 163 PRO B O 1
ATOM 2987 N N . GLU B 1 164 ? -10.055 -19.297 3.49 1 91.06 164 GLU B N 1
ATOM 2988 C CA . GLU B 1 164 ? -9.352 -18.266 4.242 1 91.06 164 GLU B CA 1
ATOM 2989 C C . GLU B 1 164 ? -8.047 -17.859 3.545 1 91.06 164 GLU B C 1
ATOM 2991 O O . GLU B 1 164 ? -7.738 -16.672 3.434 1 91.06 164 GLU B O 1
ATOM 2996 N N . ARG B 1 165 ? -7.363 -18.812 3.111 1 87.56 165 ARG B N 1
ATOM 2997 C CA . ARG B 1 165 ? -6.102 -18.547 2.422 1 87.56 165 ARG B CA 1
ATOM 2998 C C . ARG B 1 165 ? -6.336 -17.797 1.116 1 87.56 165 ARG B C 1
ATOM 3000 O O . ARG B 1 165 ? -5.59 -16.875 0.78 1 87.56 165 ARG B O 1
ATOM 3007 N N . THR B 1 166 ? -7.312 -18.25 0.418 1 88.56 166 THR B N 1
ATOM 3008 C CA . THR B 1 166 ? -7.645 -17.609 -0.85 1 88.56 166 THR B CA 1
ATOM 3009 C C . THR B 1 166 ? -8.086 -16.172 -0.626 1 88.56 166 THR B C 1
ATOM 3011 O O . THR B 1 166 ? -7.684 -15.273 -1.369 1 88.56 166 THR B O 1
ATOM 3014 N N . SER B 1 167 ? -8.906 -15.953 0.389 1 91.31 167 SER B N 1
ATOM 3015 C CA . SER B 1 167 ? -9.344 -14.602 0.728 1 91.31 167 SER B CA 1
ATOM 3016 C C . SER B 1 167 ? -8.164 -13.711 1.086 1 91.31 167 SER B C 1
ATOM 3018 O O . SER B 1 167 ? -8.094 -12.555 0.664 1 91.31 167 SER B O 1
ATOM 3020 N N . GLU B 1 168 ? -7.242 -14.242 1.843 1 89.31 168 GLU B N 1
ATOM 3021 C CA . GLU B 1 168 ? -6.035 -13.516 2.227 1 89.31 168 GLU B CA 1
ATOM 3022 C C . GLU B 1 168 ? -5.215 -13.125 1.001 1 89.31 168 GLU B C 1
ATOM 3024 O O . GLU B 1 168 ? -4.715 -12 0.917 1 89.31 168 GLU B O 1
ATOM 3029 N N . HIS B 1 169 ? -5.102 -14.008 0.117 1 87.56 169 HIS B N 1
ATOM 3030 C CA . HIS B 1 169 ? -4.352 -13.742 -1.106 1 87.56 169 HIS B CA 1
ATOM 3031 C C . HIS B 1 169 ? -4.996 -12.625 -1.916 1 87.56 169 HIS B C 1
ATOM 3033 O O . HIS B 1 169 ? -4.301 -11.734 -2.408 1 87.56 169 HIS B O 1
ATOM 3039 N N . ILE B 1 170 ? -6.289 -12.734 -2.059 1 88.62 170 ILE B N 1
ATOM 3040 C CA . ILE B 1 170 ? -7.02 -11.766 -2.869 1 88.62 170 ILE B CA 1
ATOM 3041 C C . ILE B 1 170 ? -6.895 -10.375 -2.25 1 88.62 170 ILE B C 1
ATOM 3043 O O . ILE B 1 170 ? -6.586 -9.406 -2.945 1 88.62 170 ILE B O 1
ATOM 3047 N N . ILE B 1 171 ? -7.059 -10.289 -0.979 1 91.19 171 ILE B N 1
ATOM 3048 C CA . ILE B 1 171 ? -6.996 -9.008 -0.286 1 91.19 171 ILE B CA 1
ATOM 3049 C C . ILE B 1 171 ? -5.594 -8.414 -0.421 1 91.19 171 ILE B C 1
ATOM 3051 O O . ILE B 1 171 ? -5.441 -7.223 -0.71 1 91.19 171 ILE B O 1
ATOM 3055 N N . THR B 1 172 ? -4.602 -9.25 -0.197 1 89.62 172 THR B N 1
ATOM 3056 C CA . THR B 1 172 ? -3.219 -8.797 -0.305 1 89.62 172 THR B CA 1
ATOM 3057 C C . THR B 1 172 ? -2.922 -8.297 -1.715 1 89.62 172 THR B C 1
ATOM 3059 O O . THR B 1 172 ? -2.311 -7.238 -1.887 1 89.62 172 THR B O 1
ATOM 3062 N N . PHE B 1 173 ? -3.348 -9.047 -2.658 1 88.5 173 PHE B N 1
ATOM 3063 C CA . PHE B 1 173 ? -3.113 -8.68 -4.051 1 88.5 173 PHE B CA 1
ATOM 3064 C C . PHE B 1 173 ? -3.822 -7.371 -4.391 1 88.5 173 PHE B C 1
ATOM 3066 O O . PHE B 1 173 ? -3.234 -6.484 -5.016 1 88.5 173 PHE B O 1
ATOM 3073 N N . VAL B 1 174 ? -5.027 -7.211 -4.02 1 88.25 174 VAL B N 1
ATOM 3074 C CA . VAL B 1 174 ? -5.816 -6.016 -4.297 1 88.25 174 VAL B CA 1
ATOM 3075 C C . VAL B 1 174 ? -5.172 -4.805 -3.629 1 88.25 174 VAL B C 1
ATOM 3077 O O . VAL B 1 174 ? -5.074 -3.732 -4.234 1 88.25 174 VAL B O 1
ATOM 3080 N N . ASP B 1 175 ? -4.762 -4.996 -2.402 1 91.25 175 ASP B N 1
ATOM 3081 C CA . ASP B 1 175 ? -4.074 -3.906 -1.714 1 91.25 175 ASP B CA 1
ATOM 3082 C C . ASP B 1 175 ? -2.799 -3.506 -2.451 1 91.25 175 ASP B C 1
ATOM 3084 O O . ASP B 1 175 ? -2.455 -2.324 -2.51 1 91.25 175 ASP B O 1
ATOM 3088 N N . GLY B 1 176 ? -2.115 -4.527 -2.939 1 91.38 176 GLY B N 1
ATOM 3089 C CA . GLY B 1 176 ? -0.941 -4.234 -3.744 1 91.38 176 GLY B CA 1
ATOM 3090 C C . GLY B 1 176 ? -1.259 -3.441 -4.996 1 91.38 176 GLY B C 1
ATOM 3091 O O . GLY B 1 176 ? -0.524 -2.518 -5.355 1 91.38 176 GLY B O 1
ATOM 3092 N N . VAL B 1 177 ? -2.307 -3.746 -5.68 1 88.19 177 VAL B N 1
ATOM 3093 C CA . VAL B 1 177 ? -2.73 -3.037 -6.883 1 88.19 177 VAL B CA 1
ATOM 3094 C C . VAL B 1 177 ? -3.039 -1.581 -6.547 1 88.19 177 VAL B C 1
ATOM 3096 O O . VAL B 1 177 ? -2.555 -0.666 -7.215 1 88.19 177 VAL B O 1
ATOM 3099 N N . LEU B 1 178 ? -3.797 -1.387 -5.504 1 88.06 178 LEU B N 1
ATOM 3100 C CA . LEU B 1 178 ? -4.184 -0.036 -5.113 1 88.06 178 LEU B CA 1
ATOM 3101 C C . LEU B 1 178 ? -2.961 0.788 -4.727 1 88.06 178 LEU B C 1
ATOM 3103 O O . LEU B 1 178 ? -2.842 1.951 -5.117 1 88.06 178 LEU B O 1
ATOM 3107 N N . PHE B 1 179 ? -2.119 0.179 -3.998 1 92.38 179 PHE B N 1
ATOM 3108 C CA . PHE B 1 179 ? -0.914 0.857 -3.537 1 92.38 179 PHE B CA 1
ATOM 3109 C C . PHE B 1 179 ? -0.037 1.262 -4.719 1 92.38 179 PHE B C 1
ATOM 3111 O O . PHE B 1 179 ? 0.418 2.404 -4.797 1 92.38 179 PHE B O 1
ATOM 3118 N N . ARG B 1 180 ? 0.147 0.401 -5.621 1 91.88 180 ARG B N 1
ATOM 3119 C CA . ARG B 1 180 ? 0.98 0.668 -6.789 1 91.88 180 ARG B CA 1
ATOM 3120 C C . ARG B 1 180 ? 0.329 1.703 -7.699 1 91.88 180 ARG B C 1
ATOM 3122 O O . ARG B 1 180 ? 1.001 2.607 -8.203 1 91.88 180 ARG B O 1
ATOM 3129 N N . GLN B 1 181 ? -0.929 1.586 -7.914 1 87.12 181 GLN B N 1
ATOM 3130 C CA . GLN B 1 181 ? -1.646 2.521 -8.773 1 87.12 181 GLN B CA 1
ATOM 3131 C C . GLN B 1 181 ? -1.561 3.945 -8.234 1 87.12 181 GLN B C 1
ATOM 3133 O O . GLN B 1 181 ? -1.483 4.906 -9 1 87.12 181 GLN B O 1
ATOM 3138 N N . ALA B 1 182 ? -1.579 4.043 -6.984 1 89.62 182 ALA B N 1
ATOM 3139 C CA . ALA B 1 182 ? -1.589 5.359 -6.352 1 89.62 182 ALA B CA 1
ATOM 3140 C C . ALA B 1 182 ? -0.194 5.98 -6.352 1 89.62 182 ALA B C 1
ATOM 3142 O O . ALA B 1 182 ? -0.051 7.203 -6.297 1 89.62 182 ALA B O 1
ATOM 3143 N N . THR B 1 183 ? 0.861 5.145 -6.434 1 93.25 183 THR B N 1
ATOM 3144 C CA . THR B 1 183 ? 2.164 5.676 -6.047 1 93.25 183 THR B CA 1
ATOM 3145 C C . THR B 1 183 ? 3.152 5.586 -7.207 1 93.25 183 THR B C 1
ATOM 3147 O O . THR B 1 183 ? 4.262 6.113 -7.125 1 93.25 183 THR B O 1
ATOM 3150 N N . THR B 1 184 ? 2.791 4.879 -8.219 1 92.06 184 THR B N 1
ATOM 3151 C CA . THR B 1 184 ? 3.695 4.719 -9.352 1 92.06 184 THR B CA 1
ATOM 3152 C C . THR B 1 184 ? 2.943 4.875 -10.664 1 92.06 184 THR B C 1
ATOM 3154 O O . THR B 1 184 ? 1.719 5.01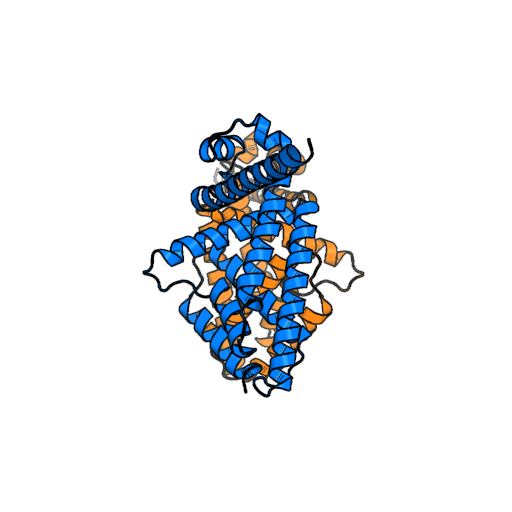6 -10.68 1 92.06 184 THR B O 1
ATOM 3157 N N . GLU B 1 185 ? 3.713 4.895 -11.734 1 86.88 185 GLU B N 1
ATOM 3158 C CA . GLU B 1 185 ? 3.17 4.879 -13.086 1 86.88 185 GLU B CA 1
ATOM 3159 C C . GLU B 1 185 ? 3.504 3.572 -13.805 1 86.88 185 GLU B C 1
ATOM 3161 O O . GLU B 1 185 ? 3.314 3.455 -15.016 1 86.88 185 GLU B O 1
ATOM 3166 N N . SER B 1 186 ? 3.885 2.66 -13.094 1 79.62 186 SER B N 1
ATOM 3167 C CA . SER B 1 186 ? 4.488 1.472 -13.688 1 79.62 186 SER B CA 1
ATOM 3168 C C . SER B 1 186 ? 3.438 0.396 -13.953 1 79.62 186 SER B C 1
ATOM 3170 O O . SER B 1 186 ? 3.711 -0.586 -14.648 1 79.62 186 SER B O 1
ATOM 3172 N N . ILE B 1 187 ? 2.215 0.554 -13.477 1 78.94 187 ILE B N 1
ATOM 3173 C CA . ILE B 1 187 ? 1.239 -0.529 -13.555 1 78.94 187 ILE B CA 1
ATOM 3174 C C . ILE B 1 187 ? 0.7 -0.64 -14.977 1 78.94 187 ILE B C 1
ATOM 3176 O O . ILE B 1 187 ? 0.315 0.364 -15.578 1 78.94 187 ILE B O 1
ATOM 3180 N N . ASP B 1 188 ? 0.892 -1.812 -15.469 1 76.19 188 ASP B N 1
ATOM 3181 C CA . ASP B 1 188 ? 0.198 -2.176 -16.703 1 76.19 188 ASP B CA 1
ATOM 3182 C C . ASP B 1 188 ? -1.179 -2.766 -16.406 1 76.19 188 ASP B C 1
ATOM 3184 O O . ASP B 1 188 ? -1.299 -3.953 -16.094 1 76.19 188 ASP B O 1
ATOM 3188 N N . SER B 1 189 ? -2.197 -1.863 -16.547 1 72.38 189 SER B N 1
ATOM 3189 C CA . SER B 1 189 ? -3.551 -2.236 -16.156 1 72.38 189 SER B CA 1
ATOM 3190 C C . SER B 1 189 ? -4.027 -3.471 -16.922 1 72.38 189 SER B C 1
ATOM 3192 O O . SER B 1 189 ? -4.699 -4.336 -16.344 1 72.38 189 SER B O 1
ATOM 3194 N N . GLU B 1 190 ? -3.709 -3.529 -18.125 1 74.25 190 GLU B N 1
ATOM 3195 C CA . GLU B 1 190 ? -4.129 -4.66 -18.953 1 74.25 190 GLU B CA 1
ATOM 3196 C C . GLU B 1 190 ? -3.451 -5.949 -18.5 1 74.25 190 GLU B C 1
ATOM 3198 O O . GLU B 1 190 ? -4.098 -6.996 -18.406 1 74.25 190 GLU B O 1
ATOM 3203 N N . LEU B 1 191 ? -2.186 -5.832 -18.266 1 75.56 191 LEU B N 1
ATOM 3204 C CA . LEU B 1 191 ? -1.447 -7.008 -17.812 1 75.56 191 LEU B CA 1
ATOM 3205 C C . LEU B 1 191 ? -1.942 -7.473 -16.453 1 75.56 191 LEU B C 1
ATOM 3207 O O . LEU B 1 191 ? -2.09 -8.672 -16.219 1 75.56 191 LEU B O 1
ATOM 3211 N N . LEU B 1 192 ? -2.213 -6.531 -15.656 1 75.31 192 LEU B N 1
ATOM 3212 C CA . LEU B 1 192 ? -2.701 -6.84 -14.312 1 75.31 192 LEU B CA 1
ATOM 3213 C C . LEU B 1 192 ? -4.074 -7.504 -14.375 1 75.31 192 LEU B C 1
ATOM 3215 O O . LEU B 1 192 ? -4.32 -8.492 -13.68 1 75.31 192 LEU B O 1
ATOM 3219 N N . HIS B 1 193 ? -4.93 -6.926 -15.172 1 75.25 193 HIS B N 1
ATOM 3220 C CA . HIS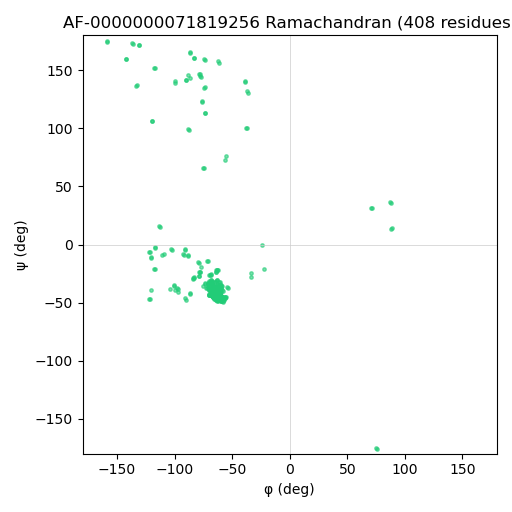 B 1 193 ? -6.262 -7.496 -15.336 1 75.25 193 HIS B CA 1
ATOM 3221 C C . HIS B 1 193 ? -6.188 -8.93 -15.859 1 75.25 193 HIS B C 1
ATOM 3223 O O . HIS B 1 193 ? -6.895 -9.812 -15.375 1 75.25 193 HIS B O 1
ATOM 3229 N N . SER B 1 194 ? -5.387 -9.102 -16.812 1 76.19 194 SER B N 1
ATOM 3230 C CA . SER B 1 194 ? -5.219 -10.43 -17.391 1 76.19 194 SER B CA 1
ATOM 3231 C C . SER B 1 194 ? -4.668 -11.406 -16.359 1 76.19 194 SER B C 1
ATOM 3233 O O . SER B 1 194 ? -5.078 -12.57 -16.312 1 76.19 194 SER B O 1
ATOM 3235 N N . GLU B 1 195 ? -3.77 -10.93 -15.57 1 74 195 GLU B N 1
ATOM 3236 C CA . GLU B 1 195 ? -3.188 -11.75 -14.516 1 74 195 GLU B CA 1
ATOM 3237 C C . GLU B 1 195 ? -4.242 -12.172 -13.5 1 74 195 GLU B C 1
ATOM 3239 O O . GLU B 1 195 ? -4.266 -13.328 -13.062 1 74 195 GLU B O 1
ATOM 3244 N N . ILE B 1 196 ? -5.051 -11.289 -13.141 1 77.69 196 ILE B N 1
ATOM 3245 C CA . ILE B 1 196 ? -6.098 -11.562 -12.164 1 77.69 196 ILE B CA 1
ATOM 3246 C C . ILE B 1 196 ? -7.078 -12.586 -12.742 1 77.69 196 ILE B C 1
ATOM 3248 O O . ILE B 1 196 ? -7.434 -13.562 -12.07 1 77.69 196 ILE B O 1
ATOM 3252 N N . GLN B 1 197 ? -7.43 -12.367 -13.961 1 77.56 197 GLN B N 1
ATOM 3253 C CA . GLN B 1 197 ? -8.375 -13.273 -14.609 1 77.56 197 GLN B CA 1
ATOM 3254 C C . GLN B 1 197 ? -7.797 -14.68 -14.719 1 77.56 197 GLN B C 1
ATOM 3256 O O . GLN B 1 197 ? -8.492 -15.664 -14.453 1 77.56 197 GLN B O 1
ATOM 3261 N N . GLU B 1 198 ? -6.656 -14.727 -15.102 1 76.88 198 GLU B N 1
ATOM 3262 C CA . GLU B 1 198 ? -6.012 -16.031 -15.242 1 76.88 198 GLU B CA 1
ATOM 3263 C C . GLU B 1 198 ? -5.852 -16.703 -13.883 1 76.88 198 GLU B C 1
ATOM 3265 O O . GLU B 1 198 ? -6.027 -17.922 -13.773 1 76.88 198 GLU B O 1
ATOM 3270 N N . HIS B 1 199 ? -5.449 -15.961 -12.914 1 76.56 199 HIS B N 1
ATOM 3271 C CA . HIS B 1 199 ? -5.316 -16.516 -11.57 1 76.56 199 HIS B CA 1
ATOM 3272 C C . HIS B 1 199 ? -6.641 -17.078 -11.07 1 76.56 199 HIS B C 1
ATOM 3274 O O . HIS B 1 199 ? -6.68 -18.172 -10.516 1 76.56 199 HIS B O 1
ATOM 3280 N N . LEU B 1 200 ? -7.703 -16.312 -11.273 1 81 200 LEU B N 1
ATOM 3281 C CA . LEU B 1 200 ? -9.023 -16.766 -10.852 1 81 200 LEU B CA 1
ATOM 3282 C C . LEU B 1 200 ? -9.43 -18.031 -11.602 1 81 200 LEU B C 1
ATOM 3284 O O . LEU B 1 200 ? -9.906 -18.984 -10.984 1 81 200 LEU B O 1
ATOM 3288 N N . ALA B 1 201 ? -9.219 -18.016 -12.875 1 81 201 ALA B N 1
ATOM 3289 C CA . ALA B 1 201 ? -9.594 -19.141 -13.719 1 81 201 ALA B CA 1
ATOM 3290 C C . ALA B 1 201 ? -8.812 -20.406 -13.336 1 81 201 ALA B C 1
ATOM 3292 O O . ALA B 1 201 ? -9.359 -21.5 -13.297 1 81 201 ALA B O 1
ATOM 3293 N N . ASP B 1 202 ? -7.598 -20.234 -13.008 1 79.69 202 ASP B N 1
ATOM 3294 C CA . ASP B 1 202 ? -6.707 -21.359 -12.75 1 79.69 202 ASP B CA 1
ATOM 3295 C C . ASP B 1 202 ? -6.867 -21.875 -11.32 1 79.69 202 ASP B C 1
ATOM 3297 O O . ASP B 1 202 ? -6.77 -23.078 -11.078 1 79.69 202 ASP B O 1
ATOM 3301 N N . ARG B 1 203 ? -7.25 -20.969 -10.438 1 79.25 203 ARG B N 1
ATOM 3302 C CA . ARG B 1 203 ? -7.105 -21.375 -9.039 1 79.25 203 ARG B CA 1
ATOM 3303 C C . ARG B 1 203 ? -8.461 -21.438 -8.344 1 79.25 203 ARG B C 1
ATOM 3305 O O . ARG B 1 203 ? -8.625 -22.156 -7.355 1 79.25 203 ARG B O 1
ATOM 3312 N N . ILE B 1 204 ? -9.422 -20.719 -8.938 1 86.06 204 ILE B N 1
ATOM 3313 C CA . ILE B 1 204 ? -10.633 -20.578 -8.141 1 86.06 204 ILE B CA 1
ATOM 3314 C C . ILE B 1 204 ? -11.828 -21.125 -8.914 1 86.06 204 ILE B C 1
ATOM 3316 O O . ILE B 1 204 ? -12.57 -21.969 -8.398 1 86.06 204 ILE B O 1
ATOM 3320 N N . TYR B 1 205 ? -11.906 -20.75 -10.094 1 85.81 205 TYR B N 1
ATOM 3321 C CA . TYR B 1 205 ? -13.102 -21.094 -10.844 1 85.81 205 TYR B CA 1
ATOM 3322 C C . TYR B 1 205 ? -13.055 -22.547 -11.305 1 85.81 205 TYR B C 1
ATOM 3324 O O . TYR B 1 205 ? -11.984 -23.078 -11.609 1 85.81 205 TYR B O 1
ATOM 3332 N N . ARG B 1 206 ? -14.188 -23.125 -11.344 1 86.25 206 ARG B N 1
ATOM 3333 C CA . ARG B 1 206 ? -14.32 -24.453 -11.938 1 86.25 206 ARG B CA 1
ATOM 3334 C C . ARG B 1 206 ? -14.625 -24.359 -13.43 1 86.25 206 ARG B C 1
ATOM 3336 O O . ARG B 1 206 ? -15.273 -23.406 -13.867 1 86.25 206 ARG B O 1
#

Nearest PDB structures (foldseek):
  3crj-assembly1_B  TM=8.654E-01  e=4.690E-08  Haloarcula marismortui ATCC 43049
  3bhq-assembly1_B  TM=7.054E-01  e=8.102E-06  Mesorhizobium japonicum MAFF 303099
  5vl9-assembly2_C  TM=7.462E-01  e=1.668E-05  [Enterobacter] lignolyticus
  3e7q-assembly1_A  TM=7.138E-01  e=6.740E-05  Pseudomonas aeruginosa
  4xk4-assembly2_D  TM=6.261E-01  e=1.603E-04  Escherichia coli K-12

Foldseek 3Di:
DVVVVVVVVVVVVVLLVLLLVLVVVCCLVQNDVRDDLCSSCVSSVHDSVVVCVVPVGPVRSVLVSLLVVLVVVCCVQQVDPPDALVSSVVSVCCLQQCCDPPDDPVNSSSLSVLLRVLVQLVVVVVDVSSVVSVVVSLVVQLVSQLVSLVRCVVVPFWDPDNSNVVSVVSSVVSNVNSNCSNPHPPDDSVVSVVVVVVCCVVHIGD/DVVVVVVVVVVVVVLLVLLLVLVVVCCLVQNDVRDDLCSSCVSSVHDSVVVCVVPVGPVRSVLVSLLVVLVVVCCVQQVDPPDALVSSVVSVCCLQQVCDDPDDPVNSSNLSVLLRVLVQLVVVVVPVSSVVSVVVSLVVQLVSQLVSLVRCVVVVFWDPDRSNVVSVVSSVVSNVNSNCSNPHPPDDSVVSVVVVVVCCVVHIGD

Organism: Haloferax volcanii (strain ATCC 29605 / DSM 3757 / JCM 8879 / NBRC 14742 / NCIMB 2012 / VKM B-1768 / DS2) (NCBI:txid309800)

InterPro domains:
  IPR001647 DNA-binding HTH domain, TetR-type [PF00440] (19-64)
  IPR001647 DNA-binding HTH domain, TetR-type [PR00455] (19-32)
  IPR001647 DNA-binding HTH domain, TetR-type [PR00455] (40-63)
  IPR001647 DNA-binding HTH domain, TetR-type [PS50977] (13-73)
  IPR009057 Homedomain-like superfamily [SSF46689] (9-78)
  IPR036271 Tetracyclin repressor-like, C-terminal domain superfamily [SSF48498] (115-190)
  IPR039538 BetI-type transcriptional repressor, C-terminal [PF13977] (111-202)